Protein AF-U6KTX7-F1 (afdb_monomer_lite)

Structure (mmCIF, N/CA/C/O backbone):
data_AF-U6KTX7-F1
#
_entry.id   AF-U6KTX7-F1
#
loop_
_atom_site.group_PDB
_atom_site.id
_atom_site.type_symbol
_atom_site.label_atom_id
_atom_site.label_alt_id
_atom_site.label_comp_id
_atom_site.label_asym_id
_atom_site.label_entity_id
_atom_site.label_seq_id
_atom_site.pdbx_PDB_ins_code
_atom_site.Cartn_x
_atom_site.Cartn_y
_atom_site.Cartn_z
_atom_site.occupancy
_atom_site.B_iso_or_equiv
_atom_site.auth_seq_id
_atom_site.auth_comp_id
_atom_site.auth_asym_id
_atom_site.auth_atom_id
_atom_site.pdbx_PDB_model_num
ATOM 1 N N . GLY A 1 1 ? -33.420 14.977 -21.785 1.00 28.11 1 GLY A N 1
ATOM 2 C CA . GLY A 1 1 ? -32.998 16.386 -21.699 1.00 28.11 1 GLY A CA 1
ATOM 3 C C . GLY A 1 1 ? -32.974 16.803 -20.246 1.00 28.11 1 GLY A C 1
ATOM 4 O O . GLY A 1 1 ? -33.857 16.344 -19.542 1.00 28.11 1 GLY A O 1
ATOM 5 N N . LEU A 1 2 ? -32.004 17.653 -19.875 1.00 33.25 2 LEU A N 1
ATOM 6 C CA . LEU A 1 2 ? -31.871 18.422 -18.618 1.00 33.25 2 LEU A CA 1
ATOM 7 C C . LEU A 1 2 ? -31.854 17.594 -17.295 1.00 33.25 2 LEU A C 1
ATOM 9 O O . LEU A 1 2 ? -32.673 16.713 -17.090 1.00 33.25 2 LEU A O 1
ATOM 13 N N . CYS A 1 3 ? -30.938 17.799 -16.342 1.00 27.52 3 CYS A N 1
ATOM 14 C CA . CYS A 1 3 ? -30.038 18.935 -16.112 1.00 27.52 3 CYS A CA 1
ATOM 15 C C . CYS A 1 3 ? -28.569 18.514 -15.922 1.00 27.52 3 CYS A C 1
ATOM 17 O O . CYS A 1 3 ? -28.262 17.576 -15.190 1.00 27.52 3 CYS A O 1
ATOM 19 N N . SER A 1 4 ? -27.663 19.295 -16.507 1.00 43.69 4 SER A N 1
ATOM 20 C CA . SER A 1 4 ? -26.242 19.365 -16.156 1.00 43.69 4 SER A CA 1
ATOM 21 C C . SER A 1 4 ? -26.048 20.041 -14.792 1.00 43.69 4 SER A C 1
ATOM 23 O O . SER A 1 4 ? -26.672 21.071 -14.542 1.00 43.69 4 SER A O 1
ATOM 25 N N . GLY A 1 5 ? -25.164 19.518 -13.936 1.00 34.66 5 GLY A N 1
ATOM 26 C CA . GLY A 1 5 ? -24.947 20.101 -12.602 1.00 34.66 5 GLY A CA 1
ATOM 27 C C . GLY A 1 5 ? -23.859 19.451 -11.742 1.00 34.66 5 GLY A C 1
ATOM 28 O O . GLY A 1 5 ? -23.965 19.481 -10.522 1.00 34.66 5 GLY A O 1
ATOM 29 N N . GLY A 1 6 ? -22.836 18.840 -12.347 1.00 37.22 6 GLY A N 1
ATOM 30 C CA . GLY A 1 6 ? -21.634 18.409 -11.627 1.00 37.22 6 GLY A CA 1
ATOM 31 C C . GLY A 1 6 ? -20.529 19.446 -11.803 1.00 37.22 6 GLY A C 1
ATOM 32 O O . GLY A 1 6 ? -20.169 19.746 -12.941 1.00 37.22 6 GLY A O 1
ATOM 33 N N . ALA A 1 7 ? -19.998 19.999 -10.710 1.00 37.91 7 ALA A N 1
ATOM 34 C CA . ALA A 1 7 ? -18.832 20.878 -10.787 1.00 37.91 7 ALA A CA 1
ATOM 35 C C . ALA A 1 7 ? -17.636 20.106 -11.389 1.00 37.91 7 ALA A C 1
ATOM 37 O O . ALA A 1 7 ? -17.430 18.944 -11.019 1.00 37.91 7 ALA A O 1
ATOM 38 N N . PRO A 1 8 ? -16.862 20.701 -12.318 1.00 39.69 8 PRO A N 1
ATOM 39 C CA . PRO A 1 8 ? -15.723 20.022 -12.923 1.00 39.69 8 PRO A CA 1
ATOM 40 C C . PRO A 1 8 ? -14.681 19.672 -11.859 1.00 39.69 8 PRO A C 1
ATOM 42 O O . PRO A 1 8 ? -14.459 20.433 -10.915 1.00 39.69 8 PRO A O 1
ATOM 45 N N . ALA A 1 9 ? -14.010 18.532 -12.032 1.00 46.25 9 ALA A N 1
ATOM 46 C CA . ALA A 1 9 ? -12.816 18.242 -11.251 1.00 46.25 9 ALA A CA 1
ATOM 47 C C . ALA A 1 9 ? -11.774 19.336 -11.527 1.00 46.25 9 ALA A C 1
ATOM 49 O O . ALA A 1 9 ? -11.610 19.774 -12.664 1.00 46.25 9 ALA A O 1
ATOM 50 N N . LEU A 1 10 ? -11.086 19.795 -10.489 1.00 39.47 10 LEU A N 1
ATOM 51 C CA . LEU A 1 10 ? -10.134 20.894 -10.590 1.00 39.47 10 LEU A CA 1
ATOM 52 C C . LEU A 1 10 ? -8.714 20.333 -10.537 1.00 39.47 10 LEU A C 1
ATOM 54 O O . LEU A 1 10 ? -8.396 19.562 -9.631 1.00 39.47 10 LEU A O 1
ATOM 58 N N . LEU A 1 11 ? -7.872 20.714 -11.500 1.00 36.22 11 LEU A N 1
ATOM 59 C CA . LEU A 1 11 ? -6.432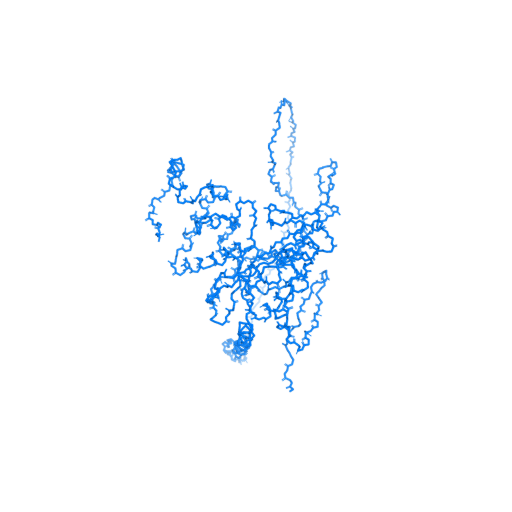 20.473 -11.431 1.00 36.22 11 LEU A CA 1
ATOM 60 C C . LEU A 1 11 ? -5.750 21.719 -10.857 1.00 36.22 11 LEU A C 1
ATOM 62 O O . LEU A 1 11 ? -6.162 22.845 -11.148 1.00 36.22 11 LEU A O 1
ATOM 66 N N . LEU A 1 12 ? -4.693 21.512 -10.075 1.00 36.00 12 LEU A N 1
ATOM 67 C CA . LEU A 1 12 ? -3.749 22.569 -9.725 1.00 36.00 12 LEU A CA 1
ATOM 68 C C . LEU A 1 12 ? -2.595 22.535 -10.724 1.00 36.00 12 LEU A C 1
ATOM 70 O O . LEU A 1 12 ? -1.882 21.536 -10.816 1.00 36.00 12 LEU A O 1
ATOM 74 N N . GLU A 1 13 ? -2.426 23.628 -11.461 1.00 41.00 13 GLU A N 1
ATOM 75 C CA . GLU A 1 13 ? -1.299 23.850 -12.364 1.00 41.00 13 GLU A CA 1
ATOM 76 C C . GLU A 1 13 ? -0.596 25.137 -11.906 1.00 41.00 13 GLU A C 1
ATOM 78 O O . GLU A 1 13 ? -0.997 26.257 -12.229 1.00 41.00 13 GLU A O 1
ATOM 83 N N . GLY A 1 14 ? 0.393 24.967 -11.020 1.00 69.50 14 GLY A N 1
ATOM 84 C CA . GLY A 1 14 ? 0.909 26.054 -10.182 1.00 69.50 14 GLY A CA 1
ATOM 85 C C . GLY A 1 14 ? -0.151 26.570 -9.196 1.00 69.50 14 GLY A C 1
ATOM 86 O O . GLY A 1 14 ? -0.981 25.803 -8.711 1.00 69.50 14 GLY A O 1
ATOM 87 N N . ASP A 1 15 ? -0.155 27.881 -8.945 1.00 48.97 15 ASP A N 1
ATOM 88 C CA . ASP A 1 15 ? -1.125 28.558 -8.064 1.00 48.97 15 ASP A CA 1
ATOM 89 C C . ASP A 1 15 ? -2.497 28.815 -8.723 1.00 48.97 15 ASP A C 1
ATOM 91 O O . ASP A 1 15 ? -3.338 29.532 -8.174 1.00 48.97 15 ASP A O 1
ATOM 95 N N . ARG A 1 16 ? -2.751 28.267 -9.921 1.00 34.19 16 ARG A N 1
ATOM 96 C CA . ARG A 1 16 ? -4.028 28.437 -10.626 1.00 34.19 16 ARG A CA 1
ATOM 97 C C . ARG A 1 16 ? -4.838 27.148 -10.660 1.00 34.19 16 ARG A C 1
ATOM 99 O O . ARG A 1 16 ? -4.362 26.065 -10.990 1.00 34.19 16 ARG A O 1
ATOM 106 N N . VAL A 1 17 ? -6.112 27.324 -10.331 1.00 40.81 17 VAL A N 1
ATOM 107 C CA . VAL A 1 17 ? -7.157 26.305 -10.361 1.00 40.81 17 VAL A CA 1
ATOM 108 C C . VAL A 1 17 ? -7.721 26.243 -11.778 1.00 40.81 17 VAL A C 1
ATOM 110 O O . VAL A 1 17 ? -8.379 27.186 -12.220 1.00 40.81 17 VAL A O 1
ATOM 113 N N . VAL A 1 18 ? -7.468 25.146 -12.492 1.00 41.91 18 VAL A N 1
ATOM 114 C CA . VAL A 1 18 ? -7.928 24.955 -13.876 1.00 41.91 18 VAL A CA 1
ATOM 115 C C . VAL A 1 18 ? -9.060 23.918 -13.904 1.00 41.91 18 VAL A C 1
ATOM 117 O O . VAL A 1 18 ? -8.892 22.818 -13.364 1.00 41.91 18 VAL A O 1
ATOM 120 N N . PRO A 1 19 ? -10.225 24.223 -14.511 1.00 34.78 19 PRO A N 1
ATOM 121 C CA . PRO A 1 19 ? -11.306 23.255 -14.644 1.00 34.78 19 PRO A CA 1
ATOM 122 C C . PRO A 1 19 ? -10.927 22.156 -15.640 1.00 34.78 19 PRO A C 1
ATOM 124 O O . PRO A 1 19 ? -10.754 22.408 -16.833 1.00 34.78 19 PRO A O 1
ATOM 127 N N . VAL A 1 20 ? -10.839 20.916 -15.160 1.00 41.09 20 VAL A N 1
ATOM 128 C CA . VAL A 1 20 ? -10.690 19.742 -16.023 1.00 41.09 20 VAL A CA 1
ATOM 129 C C . VAL A 1 20 ? -12.023 19.511 -16.723 1.00 41.09 20 VAL A C 1
ATOM 131 O O . VAL A 1 20 ? -13.064 19.395 -16.071 1.00 41.09 20 VAL A O 1
ATOM 134 N N . ALA A 1 21 ? -11.994 19.431 -18.055 1.00 32.94 21 ALA A N 1
ATOM 135 C CA . ALA A 1 21 ? -13.161 19.046 -18.837 1.00 32.94 21 ALA A CA 1
ATOM 136 C C . ALA A 1 21 ? -13.741 17.734 -18.287 1.00 32.94 21 ALA A C 1
ATOM 138 O O . ALA A 1 21 ? -13.003 16.769 -18.071 1.00 32.94 21 ALA A O 1
ATOM 139 N N . ALA A 1 22 ? -15.055 17.705 -18.044 1.00 36.62 22 ALA A N 1
ATOM 140 C CA . ALA A 1 22 ? -15.720 16.490 -17.594 1.00 36.62 22 ALA A CA 1
ATOM 141 C C . ALA A 1 22 ? -15.392 15.353 -18.581 1.00 36.62 22 ALA A C 1
ATOM 143 O O . ALA A 1 22 ? -15.526 15.565 -19.792 1.00 36.62 22 ALA A O 1
ATOM 144 N N . PRO A 1 23 ? -14.933 14.177 -18.108 1.00 41.62 23 PRO A N 1
ATOM 145 C CA . PRO A 1 23 ? -14.669 13.067 -19.007 1.00 41.62 23 PRO A CA 1
ATOM 146 C C . PRO A 1 23 ? -15.963 12.743 -19.752 1.00 41.62 23 PRO A C 1
ATOM 148 O O . PRO A 1 23 ? -17.028 12.637 -19.139 1.00 41.62 23 PRO A O 1
ATOM 151 N N . SER A 1 24 ? -15.864 12.606 -21.074 1.00 39.44 24 SER A N 1
ATOM 152 C CA . SER A 1 24 ? -16.955 12.086 -21.894 1.00 39.44 24 SER A CA 1
ATOM 153 C C . SER A 1 24 ? -17.447 10.754 -21.322 1.00 39.44 24 SER A C 1
ATOM 155 O O . SER A 1 24 ? -16.678 10.037 -20.679 1.00 39.44 24 SER A O 1
ATOM 157 N N . GLU A 1 25 ? -18.715 10.408 -21.565 1.00 41.91 25 GLU A N 1
ATOM 158 C CA . GLU A 1 25 ? -19.376 9.198 -21.043 1.00 41.91 25 GLU A CA 1
ATOM 159 C C . GLU A 1 25 ? -18.843 7.876 -21.649 1.00 41.91 25 GLU A C 1
ATOM 161 O O . GLU A 1 25 ? -19.594 6.993 -22.053 1.00 41.91 25 GLU A O 1
ATOM 166 N N . SER A 1 26 ? -17.523 7.699 -21.699 1.00 41.97 26 SER A N 1
ATOM 167 C CA . SER A 1 26 ? -16.897 6.387 -21.779 1.00 41.97 26 SER A CA 1
ATOM 168 C C . SER A 1 26 ? -16.669 5.880 -20.352 1.00 41.97 26 SER A C 1
ATOM 170 O O . SER A 1 26 ? -16.034 6.592 -19.564 1.00 41.97 26 SER A O 1
ATOM 172 N N . PRO A 1 27 ? -17.111 4.666 -19.980 1.00 46.22 27 PRO A N 1
ATOM 173 C CA . PRO A 1 27 ? -16.636 4.063 -18.745 1.00 46.22 27 PRO A CA 1
ATOM 174 C C . PRO A 1 27 ? -15.114 3.921 -18.851 1.00 46.22 27 PRO A C 1
ATOM 176 O O . PRO A 1 27 ? -14.629 3.303 -19.804 1.00 46.22 27 PRO A O 1
ATOM 179 N N . PHE A 1 28 ? -14.362 4.472 -17.886 1.00 55.28 28 PHE A N 1
ATOM 180 C CA . PHE A 1 28 ? -12.934 4.172 -17.746 1.00 55.28 28 PHE A CA 1
ATOM 181 C C . PHE A 1 28 ? -12.797 2.652 -17.710 1.00 55.28 28 PHE A C 1
ATOM 183 O O . PHE A 1 28 ? -13.350 1.982 -16.837 1.00 55.28 28 PHE A O 1
ATOM 190 N N . SER A 1 29 ? -12.234 2.114 -18.789 1.00 64.69 29 SER A N 1
ATOM 191 C CA . SER A 1 29 ? -12.721 0.823 -19.255 1.00 64.69 29 SER A CA 1
ATOM 192 C C . SER A 1 29 ? -12.206 -0.310 -18.385 1.00 64.69 29 SER A C 1
ATOM 194 O O . SER A 1 29 ? -11.005 -0.392 -18.143 1.00 64.69 29 SER A O 1
ATOM 196 N N . LEU A 1 30 ? -13.097 -1.246 -18.035 1.00 79.44 30 LEU A N 1
ATOM 197 C CA . LEU A 1 30 ? -12.758 -2.528 -17.401 1.00 79.44 30 LEU A CA 1
ATOM 198 C C . LEU A 1 30 ? -11.597 -3.246 -18.109 1.00 79.44 30 LEU A C 1
ATOM 200 O O . LEU A 1 30 ? -10.853 -3.994 -17.484 1.00 79.44 30 LEU A O 1
ATOM 204 N N . ILE A 1 31 ? -11.405 -2.966 -19.403 1.00 81.81 31 ILE A N 1
ATOM 205 C CA . ILE A 1 31 ? -10.247 -3.356 -20.213 1.00 81.81 31 ILE A CA 1
ATOM 206 C C . ILE A 1 31 ? -8.897 -3.107 -19.513 1.00 81.81 31 ILE A C 1
ATOM 208 O O . ILE A 1 31 ? -7.995 -3.911 -19.716 1.00 81.81 31 ILE A O 1
ATOM 212 N N . CYS A 1 32 ? -8.730 -2.069 -18.680 1.00 85.12 32 CYS A N 1
ATOM 213 C CA . CYS A 1 32 ? -7.457 -1.840 -17.980 1.00 85.12 32 CYS A CA 1
ATOM 214 C C . CYS A 1 32 ? -7.123 -2.924 -16.938 1.00 85.12 32 CYS A C 1
ATOM 216 O O . CYS A 1 32 ? -5.947 -3.124 -16.657 1.00 85.12 32 CYS A O 1
ATOM 218 N N . PHE A 1 33 ? -8.123 -3.647 -16.421 1.00 89.50 33 PHE A N 1
ATOM 219 C CA . PHE A 1 33 ? -7.944 -4.851 -15.600 1.00 89.50 33 PHE A CA 1
ATOM 220 C C . PHE A 1 33 ? -8.046 -6.140 -16.433 1.00 89.50 33 PHE A C 1
ATOM 222 O O . PHE A 1 33 ? -7.314 -7.089 -16.188 1.00 89.50 33 PHE A O 1
ATOM 229 N N . LEU A 1 34 ? -8.936 -6.182 -17.432 1.00 86.69 34 LEU A N 1
ATOM 230 C CA . LEU A 1 34 ? -9.224 -7.394 -18.216 1.00 86.69 34 LEU A CA 1
ATOM 231 C C . LEU A 1 34 ? -8.201 -7.704 -19.324 1.00 86.69 34 LEU A C 1
ATOM 233 O O . LEU A 1 34 ? -8.195 -8.818 -19.840 1.00 86.69 34 LEU A O 1
ATOM 237 N N . LYS A 1 35 ? -7.372 -6.735 -19.730 1.00 84.06 35 LYS A N 1
ATOM 238 C CA . LYS A 1 35 ? -6.289 -6.905 -20.722 1.00 84.06 35 LYS A CA 1
ATOM 239 C C . LYS A 1 35 ? -4.927 -6.535 -20.137 1.00 84.06 35 LYS A C 1
ATOM 241 O O . LYS A 1 35 ? -4.106 -5.897 -20.796 1.00 84.06 35 LYS A O 1
ATOM 246 N N . ASP A 1 36 ? -4.731 -6.875 -18.873 1.00 88.00 36 ASP A N 1
ATOM 247 C CA . ASP A 1 36 ? -3.478 -6.635 -18.176 1.00 88.00 36 ASP A CA 1
ATOM 248 C C . ASP A 1 36 ? -2.379 -7.580 -18.677 1.00 88.00 36 ASP A C 1
ATOM 250 O O . ASP A 1 36 ? -2.650 -8.737 -18.993 1.00 88.00 36 ASP A O 1
ATOM 254 N N . PHE A 1 37 ? -1.141 -7.094 -18.766 1.00 92.62 37 PHE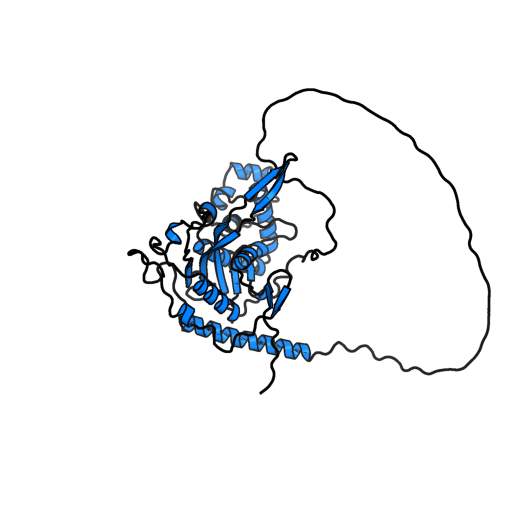 A N 1
ATOM 255 C CA . PHE A 1 37 ? -0.008 -7.894 -19.229 1.00 92.62 37 PHE A CA 1
ATOM 256 C C . PHE A 1 37 ? 1.305 -7.415 -18.609 1.00 92.62 37 PHE A C 1
ATOM 258 O O . PHE A 1 37 ? 1.512 -6.215 -18.403 1.00 92.62 37 PHE A O 1
ATOM 265 N N . ASN A 1 38 ? 2.216 -8.355 -18.358 1.00 96.88 38 ASN A N 1
ATOM 266 C CA . ASN A 1 38 ? 3.569 -8.034 -17.929 1.00 96.88 38 ASN A CA 1
ATOM 267 C C . ASN A 1 38 ? 4.356 -7.413 -19.093 1.00 96.88 38 ASN A C 1
ATOM 269 O O . ASN A 1 38 ? 4.527 -8.034 -20.143 1.00 96.88 38 ASN A O 1
ATOM 273 N N . CYS A 1 39 ? 4.841 -6.188 -18.899 1.00 96.69 39 CYS A N 1
ATOM 274 C CA . CYS A 1 39 ? 5.628 -5.460 -19.890 1.00 96.69 39 CYS A CA 1
ATOM 275 C C . CYS A 1 39 ? 7.060 -5.997 -20.047 1.00 96.69 39 CYS A C 1
ATOM 277 O O . CYS A 1 39 ? 7.698 -5.669 -21.044 1.00 96.69 39 CYS A O 1
ATOM 279 N N . SER A 1 40 ? 7.578 -6.775 -19.088 1.00 96.62 40 SER A N 1
ATOM 280 C CA . SER A 1 40 ? 8.957 -7.270 -19.135 1.00 96.62 40 SER A CA 1
ATOM 281 C C . SER A 1 40 ? 9.186 -8.235 -20.303 1.00 96.62 40 SER A C 1
ATOM 283 O O . SER A 1 40 ? 8.420 -9.181 -20.542 1.00 96.62 40 SER A O 1
ATOM 285 N N . VAL A 1 41 ? 10.294 -8.019 -21.017 1.00 96.75 41 VAL A N 1
ATOM 286 C CA . VAL A 1 41 ? 10.762 -8.929 -22.072 1.00 96.75 41 VAL A CA 1
ATOM 287 C C . VAL A 1 41 ? 11.705 -10.011 -21.540 1.00 96.75 41 VAL A C 1
ATOM 289 O O . VAL A 1 41 ? 12.047 -10.921 -22.293 1.00 96.75 41 VAL A O 1
ATOM 292 N N . HIS A 1 42 ? 12.081 -9.973 -20.255 1.00 97.44 42 HIS A N 1
ATOM 293 C CA . HIS A 1 42 ? 12.976 -10.966 -19.660 1.00 97.44 42 HIS A CA 1
ATOM 294 C C . HIS A 1 42 ? 12.387 -12.393 -19.771 1.00 97.44 42 HIS A C 1
ATOM 296 O O . HIS A 1 42 ? 11.199 -12.584 -19.484 1.00 97.44 42 HIS A O 1
ATOM 302 N N . PRO A 1 43 ? 13.167 -13.429 -20.146 1.00 96.25 43 PRO A N 1
ATOM 303 C CA . PRO A 1 43 ? 12.640 -14.788 -20.323 1.00 96.25 43 PRO A CA 1
ATOM 304 C C . PRO A 1 43 ? 12.004 -15.386 -19.062 1.00 96.25 43 PRO A C 1
ATOM 306 O O . PRO A 1 43 ? 10.988 -16.065 -19.162 1.00 96.25 43 PRO A O 1
ATOM 309 N N . ALA A 1 44 ? 12.569 -15.098 -17.884 1.00 96.50 44 ALA A N 1
ATOM 310 C CA . ALA A 1 44 ? 12.061 -15.575 -16.594 1.00 96.50 44 ALA A CA 1
ATOM 311 C C . ALA A 1 44 ? 10.950 -14.696 -15.980 1.00 96.50 44 ALA A C 1
ATOM 313 O O . ALA A 1 44 ? 10.506 -14.980 -14.872 1.00 96.50 44 ALA A O 1
ATOM 314 N N . ALA A 1 45 ? 10.516 -13.621 -16.651 1.00 95.56 45 ALA A N 1
ATOM 315 C CA . ALA A 1 45 ? 9.433 -12.786 -16.140 1.00 95.56 45 ALA A CA 1
ATOM 316 C C . ALA A 1 45 ? 8.077 -13.524 -16.205 1.00 95.56 45 ALA A C 1
ATOM 318 O O . ALA A 1 45 ? 7.782 -14.175 -17.216 1.00 95.56 45 ALA A O 1
ATOM 319 N N . PRO A 1 46 ? 7.221 -13.406 -15.172 1.00 95.25 46 PRO A N 1
ATOM 320 C CA . PRO A 1 46 ? 5.940 -14.098 -15.117 1.00 95.25 46 PRO A CA 1
ATOM 321 C C . PRO A 1 46 ? 5.020 -13.644 -16.254 1.00 95.25 46 PRO A C 1
ATOM 323 O O . PRO A 1 46 ? 4.788 -12.447 -16.440 1.00 95.25 46 PRO A O 1
ATOM 326 N N . ARG A 1 47 ? 4.486 -14.609 -17.014 1.00 94.00 47 ARG A N 1
ATOM 327 C CA . ARG A 1 47 ? 3.485 -14.374 -18.073 1.00 94.00 47 ARG A CA 1
ATOM 328 C C . ARG A 1 47 ? 2.052 -14.381 -17.540 1.00 94.00 47 ARG A C 1
ATOM 330 O O . ARG A 1 47 ? 1.191 -13.738 -18.129 1.00 94.00 47 ARG A O 1
ATOM 337 N N . GLU A 1 48 ? 1.838 -15.025 -16.397 1.00 93.62 48 GLU A N 1
ATOM 338 C CA . GLU A 1 48 ? 0.608 -14.975 -15.606 1.00 93.62 48 GLU A CA 1
ATOM 339 C C . GLU A 1 48 ? 0.915 -14.400 -14.209 1.00 93.62 48 GLU A C 1
ATOM 341 O O . GLU A 1 48 ? 2.039 -14.571 -13.730 1.00 93.62 48 GLU A O 1
ATOM 346 N N . PRO A 1 49 ? -0.029 -13.701 -13.553 1.00 93.00 49 PRO A N 1
ATOM 347 C CA . PRO A 1 49 ? 0.181 -13.113 -12.230 1.00 93.00 49 PRO A CA 1
ATOM 348 C C . PRO A 1 49 ? 0.606 -14.138 -11.168 1.00 93.00 49 PRO A C 1
ATOM 350 O O . PRO A 1 49 ? -0.166 -15.014 -10.789 1.00 93.00 49 PRO A O 1
ATOM 353 N N . ALA A 1 50 ? 1.840 -14.009 -10.671 1.00 92.88 50 ALA A N 1
ATOM 354 C CA . ALA A 1 50 ? 2.410 -14.921 -9.674 1.00 92.88 50 ALA A CA 1
ATOM 355 C C . ALA A 1 50 ? 2.231 -14.429 -8.225 1.00 92.88 50 ALA A C 1
ATOM 357 O O . ALA A 1 50 ? 2.081 -15.237 -7.312 1.00 92.88 50 ALA A O 1
ATOM 358 N N . THR A 1 51 ? 2.246 -13.110 -8.009 1.00 95.38 51 THR A N 1
ATOM 359 C CA . THR A 1 51 ? 2.166 -12.475 -6.680 1.00 95.38 51 THR A CA 1
ATOM 360 C C . THR A 1 51 ? 0.778 -11.928 -6.344 1.00 95.38 51 THR A C 1
ATOM 362 O O . THR A 1 51 ? 0.556 -11.492 -5.218 1.00 95.38 51 THR A O 1
ATOM 365 N N . PHE A 1 52 ? -0.171 -11.954 -7.287 1.00 96.81 52 PHE A N 1
ATOM 366 C CA . PHE A 1 52 ? -1.525 -11.427 -7.107 1.00 96.81 52 PHE A CA 1
ATOM 367 C C . PHE A 1 52 ? -2.568 -12.196 -7.921 1.00 96.81 52 PHE A C 1
ATOM 369 O O . PHE A 1 52 ? -2.262 -12.806 -8.938 1.00 96.81 52 PHE A O 1
ATOM 376 N N . THR A 1 53 ? -3.829 -12.137 -7.492 1.00 96.69 53 THR A N 1
ATOM 377 C CA . THR A 1 53 ? -4.979 -12.694 -8.218 1.00 96.69 53 THR A CA 1
ATOM 378 C C . THR A 1 53 ? -5.821 -11.543 -8.774 1.00 96.69 53 THR A C 1
ATOM 380 O O . THR A 1 53 ? -6.472 -10.862 -7.972 1.00 96.69 53 THR A O 1
ATOM 383 N N . PRO A 1 54 ? -5.845 -11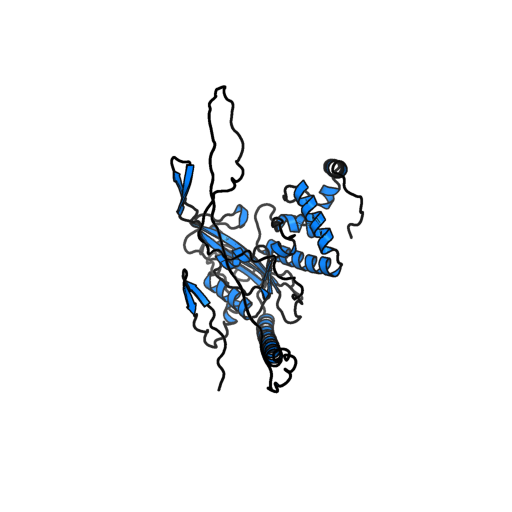.306 -10.103 1.00 95.38 54 PRO A N 1
ATOM 384 C CA . PRO A 1 54 ? -6.600 -10.211 -10.717 1.00 95.38 54 PRO A CA 1
ATOM 385 C C . PRO A 1 54 ? -8.067 -10.146 -10.281 1.00 95.38 54 PRO A C 1
ATOM 387 O O . PRO A 1 54 ? -8.657 -11.145 -9.863 1.00 95.38 54 PRO A O 1
ATOM 390 N N . LEU A 1 55 ? -8.681 -8.966 -10.403 1.00 94.19 55 LEU A N 1
ATOM 391 C CA . LEU A 1 55 ? -10.122 -8.825 -10.192 1.00 94.19 55 LEU A CA 1
ATOM 392 C C . LEU A 1 55 ? -10.889 -9.558 -11.295 1.00 94.19 55 LEU A C 1
ATOM 394 O O . LEU A 1 55 ? -10.697 -9.306 -12.485 1.00 94.19 55 LEU A O 1
ATOM 398 N N . SER A 1 56 ? -11.805 -10.432 -10.892 1.00 92.19 56 SER A N 1
ATOM 399 C CA . SER A 1 56 ? -12.738 -11.085 -11.804 1.00 92.19 56 SER A CA 1
ATOM 400 C C . SER A 1 56 ? -13.697 -10.068 -12.450 1.00 92.19 56 SER A C 1
ATOM 402 O O . SER A 1 56 ? -14.027 -9.046 -11.835 1.00 92.19 56 SER A O 1
ATOM 404 N N . PRO A 1 57 ? -14.248 -10.358 -13.648 1.00 91.12 57 PRO A N 1
ATOM 405 C CA . PRO A 1 57 ? -15.308 -9.541 -14.248 1.00 91.12 57 PRO A CA 1
ATOM 406 C C . PRO A 1 57 ? -16.496 -9.310 -13.300 1.00 91.12 57 PRO A C 1
ATOM 408 O O . PRO A 1 57 ? -17.101 -8.240 -13.304 1.00 91.12 57 PRO A O 1
ATOM 411 N N . THR A 1 58 ? -16.799 -10.291 -12.444 1.00 89.94 58 THR A N 1
ATOM 412 C CA . THR A 1 58 ? -17.860 -10.221 -11.432 1.00 89.94 58 THR A CA 1
ATOM 413 C C . THR A 1 58 ? -17.542 -9.226 -10.313 1.00 89.94 58 THR A C 1
ATOM 415 O O . THR A 1 58 ? -18.427 -8.475 -9.910 1.00 89.94 58 THR A O 1
ATOM 418 N N . GLU A 1 59 ? -16.305 -9.185 -9.805 1.00 91.31 59 GLU A N 1
ATOM 419 C CA . GLU A 1 59 ? -15.878 -8.176 -8.821 1.00 91.31 59 GLU A CA 1
ATOM 420 C C . GLU A 1 59 ? -15.937 -6.768 -9.421 1.00 91.31 59 GLU A C 1
ATOM 422 O O . GLU A 1 59 ? -16.542 -5.875 -8.829 1.00 91.31 59 GLU A O 1
ATOM 427 N N . LEU A 1 60 ? -15.398 -6.596 -10.631 1.00 91.50 60 LEU A N 1
ATOM 428 C CA . LEU A 1 60 ? -15.411 -5.328 -11.364 1.00 91.50 60 LEU A CA 1
ATOM 429 C C . LEU A 1 60 ? -16.838 -4.810 -11.614 1.00 91.50 60 LEU A C 1
ATOM 431 O O . LEU A 1 60 ? -17.124 -3.635 -11.379 1.00 91.50 60 LEU A O 1
ATOM 435 N N . LEU A 1 61 ? -17.757 -5.687 -12.031 1.00 88.94 61 LEU A N 1
ATOM 436 C CA . LEU A 1 61 ? -19.165 -5.332 -12.215 1.00 88.94 61 LEU A CA 1
ATOM 437 C C . LEU A 1 61 ? -19.834 -4.957 -10.884 1.00 88.94 61 LEU A C 1
ATOM 439 O O . LEU A 1 61 ? -20.593 -3.990 -10.833 1.00 88.94 61 LEU A O 1
ATOM 443 N N . ARG A 1 62 ? -19.543 -5.675 -9.789 1.00 88.44 62 ARG A N 1
ATOM 444 C CA . ARG A 1 62 ? -20.067 -5.323 -8.457 1.00 88.44 62 ARG A CA 1
ATOM 445 C C . ARG A 1 62 ? -19.568 -3.951 -7.995 1.00 88.44 62 ARG A C 1
ATOM 447 O O . ARG A 1 62 ? -20.377 -3.199 -7.462 1.00 88.44 62 ARG A O 1
ATOM 454 N N . MET A 1 63 ? -18.303 -3.600 -8.243 1.00 89.56 63 MET A N 1
ATOM 455 C CA . MET A 1 63 ? -17.758 -2.262 -7.956 1.00 89.56 63 MET A CA 1
ATOM 456 C C . MET A 1 63 ? -18.511 -1.165 -8.728 1.00 89.56 63 MET A C 1
ATOM 458 O O . MET A 1 63 ? -18.926 -0.165 -8.142 1.00 89.56 63 MET A O 1
ATOM 462 N N . GLN A 1 64 ? -18.777 -1.372 -10.023 1.00 87.19 64 GLN A N 1
ATOM 463 C CA . GLN A 1 64 ? -19.552 -0.422 -10.834 1.00 87.19 64 GLN A CA 1
ATOM 464 C C . GLN A 1 64 ? -21.018 -0.302 -10.384 1.00 87.19 64 GLN A C 1
ATOM 466 O O . GLN A 1 64 ? -21.566 0.799 -10.347 1.00 87.19 64 GLN A O 1
ATOM 471 N N . VAL A 1 65 ? -21.663 -1.410 -10.009 1.00 87.19 65 VAL A N 1
ATOM 472 C CA . VAL A 1 65 ? -23.040 -1.393 -9.484 1.00 87.19 65 VAL A CA 1
ATOM 473 C C . VAL A 1 65 ? -23.101 -0.700 -8.120 1.00 87.19 65 VAL A C 1
ATOM 475 O O . VAL A 1 65 ? -24.012 0.096 -7.892 1.00 87.19 65 VAL A O 1
ATOM 478 N N . ALA A 1 66 ? -22.131 -0.949 -7.235 1.00 84.88 66 ALA A N 1
ATOM 479 C CA . ALA A 1 66 ? -22.020 -0.273 -5.943 1.00 84.88 66 ALA A CA 1
ATOM 480 C C . ALA A 1 66 ? -21.885 1.247 -6.111 1.00 84.88 66 ALA A C 1
ATOM 482 O O . ALA A 1 66 ? -22.647 1.994 -5.500 1.00 84.88 66 ALA A O 1
ATOM 483 N N . ARG A 1 67 ? -21.009 1.705 -7.017 1.00 86.50 67 ARG A N 1
ATOM 484 C CA . ARG A 1 67 ? -20.870 3.125 -7.377 1.00 86.50 67 ARG A CA 1
ATOM 485 C C . ARG A 1 67 ? -22.222 3.774 -7.696 1.00 86.50 67 ARG A C 1
ATOM 487 O O . ARG A 1 67 ? -22.551 4.800 -7.106 1.00 86.50 67 ARG A O 1
ATOM 494 N N . ILE A 1 68 ? -23.013 3.171 -8.589 1.00 85.94 68 ILE A N 1
ATOM 495 C CA . ILE A 1 68 ? -24.318 3.713 -9.015 1.00 85.94 68 ILE A CA 1
ATOM 496 C C . ILE A 1 68 ? -25.290 3.821 -7.827 1.00 85.94 68 ILE A C 1
ATOM 498 O O . ILE A 1 68 ? -26.048 4.788 -7.727 1.00 85.94 68 ILE A O 1
ATOM 502 N N . ARG A 1 69 ? -25.272 2.853 -6.901 1.00 83.94 69 ARG A N 1
ATOM 503 C CA . ARG A 1 69 ? -26.108 2.888 -5.689 1.00 83.94 69 ARG A CA 1
ATOM 504 C C . ARG A 1 69 ? -25.668 3.975 -4.716 1.00 83.94 69 ARG A C 1
ATOM 506 O O . ARG A 1 69 ? -26.514 4.737 -4.258 1.00 83.94 69 ARG A O 1
ATOM 513 N N . ILE A 1 70 ? -24.364 4.100 -4.471 1.00 82.38 70 ILE A N 1
ATOM 514 C CA . ILE A 1 70 ? -23.778 5.147 -3.623 1.00 82.38 70 ILE A CA 1
ATOM 515 C C . ILE A 1 70 ? -24.120 6.536 -4.186 1.00 82.38 70 ILE A C 1
ATOM 517 O O . ILE A 1 70 ? -24.632 7.384 -3.459 1.00 82.38 70 ILE A O 1
ATOM 521 N N . GLU A 1 71 ? -23.934 6.758 -5.491 1.00 83.88 71 GLU A N 1
ATOM 522 C CA . GLU A 1 71 ? -24.316 8.008 -6.166 1.00 83.88 71 GLU A CA 1
ATOM 523 C C . GLU A 1 71 ? -25.826 8.289 -6.044 1.00 83.88 71 GLU A C 1
ATOM 525 O O . GLU A 1 71 ? -26.228 9.427 -5.792 1.00 83.88 71 GLU A O 1
ATOM 530 N N . LYS A 1 72 ? -26.682 7.263 -6.156 1.00 84.38 72 LYS A N 1
ATOM 531 C CA . LYS A 1 72 ? -28.135 7.404 -5.971 1.00 84.38 72 LYS A CA 1
ATOM 532 C C . LYS A 1 72 ? -28.506 7.782 -4.532 1.00 84.38 72 LYS A C 1
ATOM 534 O O . LYS A 1 72 ? -29.304 8.704 -4.363 1.00 84.38 72 LYS A O 1
ATOM 539 N N . HIS A 1 73 ? -27.926 7.130 -3.524 1.00 81.75 73 HIS A N 1
ATOM 540 C CA . HIS A 1 73 ? -28.162 7.444 -2.110 1.00 81.75 73 HIS A CA 1
ATOM 541 C C . HIS A 1 73 ? -27.693 8.864 -1.756 1.00 81.75 73 HIS A C 1
ATOM 543 O O . HIS A 1 73 ? -28.453 9.631 -1.167 1.00 81.75 73 HIS A O 1
ATOM 549 N N . LEU A 1 74 ? -26.496 9.270 -2.196 1.00 79.25 74 LEU A N 1
ATOM 550 C CA . LEU A 1 74 ? -25.991 10.636 -2.000 1.00 79.25 74 LEU A CA 1
ATOM 551 C C . LEU A 1 74 ? -26.919 11.684 -2.640 1.00 79.25 74 LEU A C 1
ATOM 553 O O . LEU A 1 74 ? -27.262 12.686 -2.011 1.00 79.25 74 LEU A O 1
ATOM 557 N N . ASN A 1 75 ? -27.399 11.430 -3.860 1.00 82.25 75 ASN A N 1
ATOM 558 C CA . ASN A 1 75 ? -28.338 12.317 -4.549 1.00 82.25 75 ASN A CA 1
ATOM 559 C C . ASN A 1 75 ? -29.730 12.367 -3.890 1.00 82.25 75 ASN A C 1
ATOM 561 O O . ASN A 1 75 ? -30.403 13.396 -3.971 1.00 82.25 75 ASN A O 1
ATOM 565 N N . GLN A 1 76 ? -30.175 11.289 -3.239 1.00 79.88 76 GLN A N 1
ATOM 566 C CA . GLN A 1 76 ? -31.405 11.283 -2.440 1.00 79.88 76 GLN A CA 1
ATOM 567 C C . GLN A 1 76 ? -31.235 12.112 -1.161 1.00 79.88 76 GLN A C 1
ATOM 569 O O . GLN A 1 76 ? -32.043 13.010 -0.924 1.00 79.88 76 GLN A O 1
ATOM 574 N N . ASN A 1 77 ? -30.150 11.898 -0.412 1.00 73.94 77 ASN A N 1
ATOM 575 C CA . ASN A 1 77 ? -29.857 12.624 0.829 1.00 73.94 77 ASN A CA 1
ATOM 576 C C . ASN A 1 77 ? -29.684 14.136 0.593 1.00 73.94 77 ASN A C 1
ATOM 578 O O . ASN A 1 77 ? -30.189 14.959 1.359 1.00 73.94 77 ASN A O 1
ATOM 582 N N . ASN A 1 78 ? -29.041 14.523 -0.514 1.00 74.75 78 ASN A N 1
ATOM 583 C CA . ASN A 1 78 ? -28.910 15.930 -0.898 1.00 74.75 78 ASN A CA 1
ATOM 584 C C . ASN A 1 78 ? -30.268 16.570 -1.232 1.00 74.75 78 ASN A C 1
ATOM 586 O O . ASN A 1 78 ? -30.514 17.715 -0.853 1.00 74.75 78 ASN A O 1
ATOM 590 N N . LYS A 1 79 ? -31.187 15.835 -1.878 1.00 72.4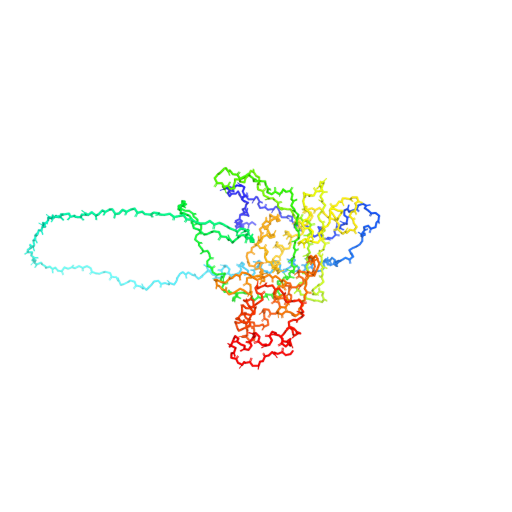4 79 LYS A N 1
ATOM 591 C CA . LYS A 1 79 ? -32.554 16.321 -2.130 1.00 72.44 79 LYS A CA 1
ATOM 592 C C . LYS A 1 79 ? -33.351 16.484 -0.836 1.00 72.44 79 LYS A C 1
ATOM 594 O O . LYS A 1 79 ? -33.968 17.528 -0.658 1.00 72.44 79 LYS A O 1
ATOM 599 N N . THR A 1 80 ? -33.305 15.514 0.082 1.00 67.44 80 THR A N 1
ATOM 600 C CA . THR A 1 80 ? -34.033 15.605 1.362 1.00 67.44 80 THR A CA 1
ATOM 601 C C . THR A 1 80 ? -33.520 16.741 2.245 1.00 67.44 80 THR A C 1
ATOM 603 O O . THR A 1 80 ? -34.320 17.444 2.863 1.00 67.44 80 THR A O 1
ATOM 606 N N . ASN A 1 81 ? -32.204 16.978 2.254 1.00 59.31 81 ASN A N 1
ATOM 607 C CA . ASN A 1 81 ? -31.613 18.103 2.979 1.00 59.31 81 ASN A CA 1
ATOM 608 C C . ASN A 1 81 ? -31.961 19.449 2.326 1.00 59.31 81 ASN A C 1
ATOM 610 O O . ASN A 1 81 ? -32.296 20.387 3.039 1.00 59.31 81 ASN A O 1
ATOM 614 N N . SER A 1 82 ? -32.001 19.533 0.990 1.00 59.50 82 SER A N 1
ATOM 615 C CA . SER A 1 82 ? -32.439 20.747 0.283 1.00 59.50 82 SER A CA 1
ATOM 616 C C . SER A 1 82 ? -33.931 21.070 0.460 1.00 59.50 82 SER A C 1
ATOM 618 O O . SER A 1 82 ? -34.323 22.211 0.227 1.00 59.50 82 SER A O 1
ATOM 620 N N . THR A 1 83 ? -34.772 20.100 0.843 1.00 55.44 83 THR A N 1
ATOM 621 C CA . THR A 1 83 ? -36.203 20.327 1.131 1.00 55.44 83 THR A CA 1
ATOM 622 C C . THR A 1 83 ? -36.500 20.742 2.573 1.00 55.44 83 THR A C 1
ATOM 624 O O . THR A 1 83 ? -37.615 21.175 2.857 1.00 55.44 83 THR A O 1
ATOM 627 N N . ARG A 1 84 ? -35.529 20.652 3.493 1.00 51.38 84 ARG A N 1
ATOM 628 C CA . ARG A 1 84 ? -35.646 21.264 4.823 1.00 51.38 84 ARG A CA 1
ATOM 629 C C . ARG A 1 84 ? -35.176 22.715 4.734 1.00 51.38 84 ARG A C 1
ATOM 631 O O . ARG A 1 84 ? -33.984 22.989 4.822 1.00 51.38 84 ARG A O 1
ATOM 638 N N . GLY A 1 85 ? -36.125 23.633 4.547 1.00 45.12 85 GLY A N 1
ATOM 639 C CA . GLY A 1 85 ? -35.862 25.068 4.678 1.00 45.12 85 GLY A CA 1
ATOM 640 C C . GLY A 1 85 ? -35.319 25.427 6.072 1.00 45.12 85 GLY A C 1
ATOM 641 O O . GLY A 1 85 ? -35.452 24.624 7.003 1.00 45.12 85 GLY A O 1
ATOM 642 N N . PRO A 1 86 ? -34.704 26.613 6.237 1.00 44.38 86 PRO A N 1
ATOM 643 C CA . PRO A 1 86 ? -34.196 27.049 7.534 1.00 44.38 86 PRO A CA 1
ATOM 644 C C . PRO A 1 86 ? -35.323 27.059 8.583 1.00 44.38 86 PRO A C 1
ATOM 646 O O . PRO A 1 86 ? -36.474 27.337 8.229 1.00 44.38 86 PRO A O 1
ATOM 649 N N . PRO A 1 87 ? -35.025 26.763 9.863 1.00 42.91 87 PRO A N 1
ATOM 650 C CA . PRO A 1 87 ? -36.027 26.820 10.920 1.00 42.91 87 PRO A CA 1
ATOM 651 C C . PRO A 1 87 ? -36.633 28.226 10.967 1.00 42.91 87 PRO A C 1
ATOM 653 O O . PRO A 1 87 ? -35.907 29.220 11.012 1.00 42.91 87 PRO A O 1
ATOM 656 N N . GLY A 1 88 ? -37.963 28.297 10.906 1.00 38.81 88 GLY A N 1
ATOM 657 C CA . GLY A 1 88 ? -38.683 29.563 10.828 1.00 38.81 88 GLY A CA 1
ATOM 658 C C . GLY A 1 88 ? -38.369 30.460 12.022 1.00 38.81 88 GLY A C 1
ATOM 659 O O . GLY A 1 88 ? -38.453 30.022 13.170 1.00 38.81 88 GLY A O 1
ATOM 660 N N . ALA A 1 89 ? -38.028 31.718 11.744 1.00 36.00 89 ALA A N 1
ATOM 661 C CA . ALA A 1 89 ? -37.948 32.742 12.775 1.00 36.00 89 ALA A CA 1
ATOM 662 C C . ALA A 1 89 ? -39.322 32.897 13.463 1.00 36.00 89 ALA A C 1
ATOM 664 O O . ALA A 1 89 ? -40.351 32.771 12.789 1.00 36.00 89 ALA A O 1
ATOM 665 N N . PRO A 1 90 ? -39.371 33.168 14.781 1.00 41.31 90 PRO A N 1
ATOM 666 C CA . PRO A 1 90 ? -40.630 33.444 15.460 1.00 41.31 90 PRO A CA 1
ATOM 667 C C . PRO A 1 90 ? -41.299 34.683 14.852 1.00 41.31 90 PRO A C 1
ATOM 669 O O . PRO A 1 90 ? -40.625 35.644 14.481 1.00 41.31 90 PRO A O 1
ATOM 672 N N . ALA A 1 91 ? -42.628 34.644 14.740 1.00 33.69 91 ALA A N 1
ATOM 673 C CA . ALA A 1 91 ? -43.410 35.716 14.136 1.00 33.69 91 ALA A CA 1
ATOM 674 C C . ALA A 1 91 ? -43.186 37.056 14.858 1.00 33.69 91 ALA A C 1
ATOM 676 O O . ALA A 1 91 ? -43.331 37.146 16.079 1.00 33.69 91 ALA A O 1
ATOM 677 N N . ALA A 1 92 ? -42.861 38.096 14.090 1.00 34.75 92 ALA A N 1
ATOM 678 C CA . ALA A 1 92 ? -42.820 39.463 14.590 1.00 34.75 92 ALA A CA 1
ATOM 679 C C . ALA A 1 92 ? -44.244 39.944 14.918 1.00 34.75 92 ALA A C 1
ATOM 681 O O . ALA A 1 92 ? -45.165 39.718 14.131 1.00 34.75 92 ALA A O 1
ATOM 682 N N . LEU A 1 93 ? -44.419 40.615 16.061 1.00 36.22 93 LEU A N 1
ATOM 683 C CA . LEU A 1 93 ? -45.646 41.366 16.331 1.00 36.22 93 LEU A CA 1
ATOM 684 C C . LEU A 1 93 ? -45.731 42.572 15.387 1.00 36.22 93 LEU A C 1
ATOM 686 O O . LEU A 1 93 ? -44.723 43.224 15.114 1.00 36.22 93 LEU A O 1
ATOM 690 N N . GLU A 1 94 ? -46.943 42.871 14.927 1.00 34.19 94 GLU A N 1
ATOM 691 C CA . GLU A 1 94 ? -47.223 44.046 14.103 1.00 34.19 94 GLU A CA 1
ATOM 692 C C . GLU A 1 94 ? -47.165 45.345 14.918 1.00 34.19 94 GLU A C 1
ATOM 694 O O . GLU A 1 94 ? -47.603 45.412 16.069 1.00 34.19 94 GLU A O 1
ATOM 699 N N . ASP A 1 95 ? -46.642 46.387 14.275 1.00 32.06 95 ASP A N 1
ATOM 700 C CA . ASP A 1 95 ? -46.542 47.748 14.793 1.00 32.06 95 ASP A CA 1
ATOM 701 C C . ASP A 1 95 ? -47.901 48.480 14.757 1.00 32.06 95 ASP A C 1
ATOM 703 O O . ASP A 1 95 ? -48.674 48.360 13.801 1.00 32.06 95 ASP A O 1
ATOM 707 N N . ARG A 1 96 ? -48.177 49.289 15.786 1.00 33.38 96 ARG A N 1
ATOM 708 C CA . ARG A 1 96 ? -49.242 50.302 15.784 1.00 33.38 96 ARG A CA 1
ATOM 709 C C . ARG A 1 96 ? -48.702 51.605 16.368 1.00 33.38 96 ARG A C 1
ATOM 711 O O . ARG A 1 96 ? -48.449 51.696 17.567 1.00 33.38 96 ARG A O 1
ATOM 718 N N . GLY A 1 97 ? -48.604 52.611 15.500 1.00 28.92 97 GLY A N 1
ATOM 719 C CA . GLY A 1 97 ? -48.158 53.966 15.824 1.00 28.92 97 GLY A CA 1
ATOM 720 C C . GLY A 1 97 ? -49.114 54.814 16.694 1.00 28.92 97 GLY A C 1
ATOM 721 O O . GLY A 1 97 ? -50.184 54.344 17.088 1.00 28.92 97 GLY A O 1
ATOM 722 N N . PRO A 1 98 ? -48.713 56.068 17.002 1.00 46.53 98 PRO A N 1
ATOM 723 C CA . PRO A 1 98 ? -49.069 56.796 18.235 1.00 46.53 98 PRO A CA 1
ATOM 724 C C . PRO A 1 98 ? -50.153 57.891 18.014 1.00 46.53 98 PRO A C 1
ATOM 726 O O . PRO A 1 98 ? -50.690 57.963 16.905 1.00 46.53 98 PRO A O 1
ATOM 729 N N . PRO A 1 99 ? -50.563 58.696 19.032 1.00 43.03 99 PRO A N 1
ATOM 730 C CA . PRO A 1 99 ? -49.781 59.813 19.634 1.00 43.03 99 PRO A CA 1
ATOM 731 C C . PRO A 1 99 ? -49.894 59.836 21.198 1.00 43.03 99 PRO A C 1
ATOM 733 O O . PRO A 1 99 ? -50.449 58.893 21.755 1.00 43.03 99 PRO A O 1
ATOM 736 N N . ASP A 1 100 ? -49.418 60.788 22.025 1.00 32.47 100 ASP A N 1
ATOM 737 C CA . ASP A 1 100 ? -48.691 62.076 21.884 1.00 32.47 100 ASP A CA 1
ATOM 738 C C . ASP A 1 100 ? -47.923 62.417 23.208 1.00 32.47 100 ASP A C 1
ATOM 740 O O . ASP A 1 100 ? -48.089 61.704 24.199 1.00 32.47 100 ASP A O 1
ATOM 744 N N . GLY A 1 101 ? -47.184 63.541 23.275 1.00 30.17 101 GLY A N 1
ATOM 745 C CA . GLY A 1 101 ? -46.827 64.247 24.531 1.00 30.17 101 GLY A CA 1
ATOM 746 C C . GLY A 1 101 ? -45.326 64.423 24.864 1.00 30.17 101 GLY A C 1
ATOM 747 O O . GLY A 1 101 ? -44.594 63.451 25.011 1.00 30.17 101 GLY A O 1
ATOM 748 N N . ALA A 1 102 ? -44.876 65.673 25.061 1.00 30.97 102 ALA A N 1
ATOM 749 C CA . ALA A 1 102 ? -43.487 66.088 25.380 1.00 30.97 102 ALA A CA 1
ATOM 750 C C . ALA A 1 102 ? -43.415 66.854 26.740 1.00 30.97 102 ALA A C 1
ATOM 752 O O . ALA A 1 102 ? -44.435 66.862 27.433 1.00 30.97 102 ALA A O 1
ATOM 753 N N . PRO A 1 103 ? -42.351 67.614 27.129 1.00 44.72 103 PRO A N 1
ATOM 754 C CA . PRO A 1 103 ? -40.904 67.600 26.799 1.00 44.72 103 PRO A CA 1
ATOM 755 C C . PRO A 1 103 ? -39.960 67.662 28.051 1.00 44.72 103 PRO A C 1
ATOM 757 O O . PRO A 1 103 ? -40.419 67.851 29.175 1.00 44.72 103 PRO A O 1
ATOM 760 N N . GLY A 1 104 ? -38.625 67.616 27.869 1.00 29.84 104 GLY A N 1
ATOM 761 C CA . GLY A 1 104 ? -37.637 67.990 28.911 1.00 29.84 104 GLY A CA 1
ATOM 762 C C . GLY A 1 104 ? -36.155 67.819 28.504 1.00 29.84 104 GLY A C 1
ATOM 763 O O . GLY A 1 104 ? -35.790 66.771 27.990 1.00 29.84 104 GLY A O 1
ATOM 764 N N . ASP A 1 105 ? -35.321 68.840 28.744 1.00 30.45 105 ASP A N 1
ATOM 765 C CA . ASP A 1 105 ? -33.913 69.030 28.293 1.00 30.45 105 ASP A CA 1
ATOM 766 C C . ASP A 1 105 ? -33.194 69.969 29.321 1.00 30.45 105 ASP A C 1
ATOM 768 O O . ASP A 1 105 ? -33.925 70.553 30.134 1.00 30.45 105 ASP A O 1
ATOM 772 N N . PRO A 1 106 ? -31.870 70.300 29.304 1.00 49.66 106 PRO A N 1
ATOM 773 C CA . PRO A 1 106 ? -30.646 69.660 28.763 1.00 49.66 106 PRO A CA 1
ATOM 774 C C . PRO A 1 106 ? -29.416 69.709 29.757 1.00 49.66 106 PRO A C 1
ATOM 776 O O . PRO A 1 106 ? -29.592 69.945 30.949 1.00 49.66 106 PRO A O 1
ATOM 779 N N . GLN A 1 107 ? -28.169 69.637 29.223 1.00 32.53 107 GLN A N 1
ATOM 780 C CA . GLN A 1 107 ? -26.803 69.915 29.795 1.00 32.53 107 GLN A CA 1
ATOM 781 C C . GLN A 1 107 ? -25.979 68.688 30.278 1.00 32.53 107 GLN A C 1
ATOM 783 O O . GLN A 1 107 ? -26.537 67.772 30.864 1.00 32.53 107 GLN A O 1
ATOM 788 N N . GLY A 1 108 ? -24.642 68.592 30.105 1.00 30.41 108 GLY A N 1
ATOM 789 C CA . GLY A 1 108 ? -23.646 69.449 29.420 1.00 30.41 108 GLY A CA 1
ATOM 790 C C . GLY A 1 108 ? -22.183 68.912 29.528 1.00 30.41 108 GLY A C 1
ATOM 791 O O . GLY A 1 108 ? -21.955 67.917 30.201 1.00 30.41 108 GLY A O 1
ATOM 792 N N . ALA A 1 109 ? -21.227 69.563 28.833 1.00 30.59 109 ALA A N 1
ATOM 793 C CA . ALA A 1 109 ? -19.770 69.284 28.628 1.00 30.59 109 ALA A CA 1
ATOM 794 C C . ALA A 1 109 ? -18.888 68.962 29.891 1.00 30.59 109 ALA A C 1
ATOM 796 O O . ALA A 1 109 ? -19.401 68.990 30.999 1.00 30.59 109 ALA A O 1
ATOM 797 N N . SER A 1 110 ? -17.562 68.686 29.877 1.00 30.72 110 SER A N 1
ATOM 798 C CA . SER A 1 110 ? -16.431 68.968 28.949 1.00 30.72 110 SER A CA 1
ATOM 799 C C . SER A 1 110 ? -15.177 68.066 29.216 1.00 30.72 110 SER A C 1
ATOM 801 O O . SER A 1 110 ? -15.258 67.113 29.986 1.00 30.72 110 SER A O 1
ATOM 803 N N . ALA A 1 111 ? -14.017 68.335 28.579 1.00 30.64 111 ALA A N 1
ATOM 804 C CA . ALA A 1 111 ? -12.777 67.516 28.606 1.00 30.64 111 ALA A CA 1
ATOM 805 C C . ALA A 1 111 ? -11.525 68.249 29.173 1.00 30.64 111 ALA A C 1
ATOM 807 O O . ALA A 1 111 ? -11.553 69.471 29.301 1.00 30.64 111 ALA A O 1
ATOM 808 N N . GLY A 1 112 ? -10.394 67.546 29.418 1.00 28.27 112 GLY A N 1
ATOM 809 C CA . GLY A 1 112 ? -9.097 68.206 29.713 1.00 28.27 112 GLY A CA 1
ATOM 810 C C . GLY A 1 112 ? -7.854 67.354 30.090 1.00 28.27 112 GLY A C 1
ATOM 811 O O . GLY A 1 112 ? -7.700 67.007 31.250 1.00 28.27 112 GLY A O 1
ATOM 812 N N . ALA A 1 113 ? -6.951 67.135 29.112 1.00 31.03 113 ALA A N 1
ATOM 813 C CA . ALA A 1 113 ? -5.483 67.417 29.092 1.00 31.03 113 ALA A CA 1
ATOM 814 C C . ALA A 1 113 ? -4.449 66.911 30.179 1.00 31.03 113 ALA A C 1
ATOM 816 O O . ALA A 1 113 ? -4.843 66.454 31.245 1.00 31.03 113 ALA A O 1
ATOM 817 N N . PRO A 1 114 ? -3.106 66.921 29.893 1.00 49.31 114 PRO A N 1
ATOM 818 C CA . PRO A 1 114 ? -2.142 65.908 30.408 1.00 49.31 114 PRO A CA 1
ATOM 819 C C . PRO A 1 114 ? -0.767 66.416 30.966 1.00 49.31 114 PRO A C 1
ATOM 821 O O . PRO A 1 114 ? -0.505 67.615 30.973 1.00 49.31 114 PRO A O 1
ATOM 824 N N . GLY A 1 115 ? 0.175 65.499 31.297 1.00 27.73 115 GLY A N 1
ATOM 825 C CA . GLY A 1 115 ? 1.645 65.737 31.212 1.00 27.73 115 GLY A CA 1
ATOM 826 C C . GLY A 1 115 ? 2.580 65.016 32.223 1.00 27.73 115 GLY A C 1
ATOM 827 O O . GLY A 1 115 ? 2.227 64.895 33.389 1.00 27.73 115 GLY A O 1
ATOM 828 N N . GLY A 1 116 ? 3.804 64.613 31.802 1.00 27.69 116 GLY A N 1
ATOM 829 C CA . GLY A 1 116 ? 4.962 64.339 32.703 1.00 27.69 116 GLY A CA 1
ATOM 830 C C . GLY A 1 116 ? 5.852 63.091 32.438 1.00 27.69 116 GLY A C 1
ATOM 831 O O . GLY A 1 116 ? 5.374 61.967 32.505 1.00 27.69 116 GLY A O 1
ATOM 832 N N . LEU A 1 117 ? 7.163 63.295 32.212 1.00 30.80 117 LEU A N 1
ATOM 833 C CA . LEU A 1 117 ? 8.302 62.322 32.155 1.00 30.80 117 LEU A CA 1
ATOM 834 C C . LEU A 1 117 ? 9.324 62.673 33.292 1.00 30.80 117 LEU A C 1
ATOM 836 O O . LEU A 1 117 ? 8.966 63.575 34.055 1.00 30.80 117 LEU A O 1
ATOM 840 N N . PRO A 1 118 ? 10.584 62.145 33.436 1.00 42.47 118 PRO A N 1
ATOM 841 C CA . PRO A 1 118 ? 11.357 61.050 32.775 1.00 42.47 118 PRO A CA 1
ATOM 842 C C . PRO A 1 118 ? 12.141 60.102 33.758 1.00 42.47 118 PRO A C 1
ATOM 844 O O . PRO A 1 118 ? 12.036 60.246 34.972 1.00 42.47 118 PRO A O 1
ATOM 847 N N . GLY A 1 119 ? 13.020 59.202 33.256 1.00 28.50 119 GLY A N 1
ATOM 848 C CA . GLY A 1 119 ? 14.193 58.695 34.023 1.00 28.50 119 GLY A CA 1
ATOM 849 C C . GLY A 1 119 ? 14.858 57.370 33.562 1.00 28.50 119 GLY A C 1
ATOM 850 O O . GLY A 1 119 ? 14.186 56.348 33.497 1.00 28.50 119 GLY A O 1
ATOM 851 N N . ALA A 1 120 ? 16.182 57.371 33.312 1.00 29.72 120 ALA A N 1
ATOM 852 C CA . ALA A 1 120 ? 17.070 56.198 33.093 1.00 29.72 120 ALA A CA 1
ATOM 853 C C . ALA A 1 120 ? 18.515 56.521 33.568 1.00 29.72 120 ALA A C 1
ATOM 855 O O . ALA A 1 120 ? 18.841 57.712 33.612 1.00 29.72 120 ALA A O 1
ATOM 856 N N . PRO A 1 121 ? 19.332 55.540 34.030 1.00 44.19 121 PRO A N 1
ATOM 857 C CA . PRO A 1 121 ? 20.535 55.028 33.299 1.00 44.19 121 PRO A CA 1
ATOM 858 C C . PRO A 1 121 ? 20.892 53.546 33.684 1.00 44.19 121 PRO A C 1
ATOM 860 O O . PRO A 1 121 ? 20.056 52.880 34.286 1.00 44.19 121 PRO A O 1
ATOM 863 N N . GLU A 1 122 ? 22.111 52.979 33.546 1.00 29.27 122 GLU A N 1
ATOM 864 C CA . GLU A 1 122 ? 22.993 52.647 32.385 1.00 29.27 122 GLU A CA 1
ATOM 865 C C . GLU A 1 122 ? 24.117 51.643 32.860 1.00 29.27 122 GLU A C 1
ATOM 867 O O . GLU A 1 122 ? 24.314 51.516 34.066 1.00 29.27 122 GLU A O 1
ATOM 872 N N . ALA A 1 123 ? 24.874 50.987 31.945 1.00 29.50 123 ALA A N 1
ATOM 873 C CA . ALA A 1 123 ? 26.191 50.287 32.123 1.00 29.50 123 ALA A CA 1
ATOM 874 C C . ALA A 1 123 ? 26.275 48.904 32.867 1.00 29.50 123 ALA A C 1
ATOM 876 O O . ALA A 1 123 ? 25.392 48.579 33.649 1.00 29.50 123 ALA A O 1
ATOM 877 N N . ALA A 1 124 ? 27.318 48.036 32.751 1.00 28.69 124 ALA A N 1
ATOM 878 C CA . ALA A 1 124 ? 28.284 47.675 31.670 1.00 28.69 124 ALA A CA 1
ATOM 879 C C . ALA A 1 124 ? 29.198 46.437 32.028 1.00 28.69 124 ALA A C 1
ATOM 881 O O . ALA A 1 124 ? 29.488 46.219 33.197 1.00 28.69 124 ALA A O 1
ATOM 882 N N . ALA A 1 125 ? 29.737 45.738 30.999 1.00 28.61 125 ALA A N 1
ATOM 883 C CA . ALA A 1 125 ? 31.029 44.982 30.894 1.00 28.61 125 ALA A CA 1
ATOM 884 C C . ALA A 1 125 ? 31.388 43.678 31.697 1.00 28.61 125 ALA A C 1
ATOM 886 O O . ALA A 1 125 ? 31.162 43.579 32.896 1.00 28.61 125 ALA A O 1
ATOM 887 N N . GLY A 1 126 ? 32.115 42.732 31.041 1.00 27.05 126 GLY A N 1
ATOM 888 C CA . GLY A 1 126 ? 33.002 41.716 31.687 1.00 27.05 126 GLY A CA 1
ATOM 889 C C . GLY A 1 126 ? 33.182 40.323 31.003 1.00 27.05 126 GLY A C 1
ATOM 890 O O . GLY A 1 126 ? 32.211 39.601 30.827 1.00 27.05 126 GLY A O 1
ATOM 891 N N . ALA A 1 127 ? 34.425 39.905 30.689 1.00 27.47 127 ALA A N 1
ATOM 892 C CA . ALA A 1 127 ? 34.881 38.550 30.237 1.00 27.47 127 ALA A CA 1
ATOM 893 C C . ALA A 1 127 ? 36.119 38.105 31.103 1.00 27.47 127 ALA A C 1
ATOM 895 O O . ALA A 1 127 ? 36.381 38.875 32.032 1.00 27.47 127 ALA A O 1
ATOM 896 N N . PRO A 1 128 ? 36.937 37.014 30.893 1.00 43.59 128 PRO A N 1
ATOM 897 C CA . PRO A 1 128 ? 37.031 35.991 29.807 1.00 43.59 128 PRO A CA 1
ATOM 898 C C . PRO A 1 128 ? 37.456 34.508 30.176 1.00 43.59 128 PRO A C 1
ATOM 900 O O . PRO A 1 128 ? 37.886 34.227 31.286 1.00 43.59 128 PRO A O 1
ATOM 903 N N . GLY A 1 129 ? 37.464 33.587 29.182 1.00 27.28 129 GLY A N 1
ATOM 904 C CA . GLY A 1 129 ? 38.586 32.653 28.831 1.00 27.28 129 GLY A CA 1
ATOM 905 C C . GLY A 1 129 ? 38.886 31.299 29.554 1.00 27.28 129 GLY A C 1
ATOM 906 O O . GLY A 1 129 ? 39.298 31.290 30.706 1.00 27.28 129 GLY A O 1
ATOM 907 N N . GLY A 1 130 ? 38.898 30.161 28.817 1.00 25.66 130 GLY A N 1
ATOM 908 C CA . GLY A 1 130 ? 39.594 28.893 29.199 1.00 25.66 130 GLY A CA 1
ATOM 909 C C . GLY A 1 130 ? 39.092 27.598 28.491 1.00 25.66 130 GLY A C 1
ATOM 910 O O . GLY A 1 130 ? 37.922 27.583 28.131 1.00 25.66 130 GLY A O 1
ATOM 911 N N . PRO A 1 131 ? 39.918 26.548 28.217 1.00 38.88 131 PRO A N 1
ATOM 912 C CA . PRO A 1 131 ? 39.954 25.931 26.866 1.00 38.88 131 PRO A CA 1
ATOM 913 C C . PRO A 1 131 ? 39.576 24.394 26.818 1.00 38.88 131 PRO A C 1
ATOM 915 O O . PRO A 1 131 ? 38.783 23.989 27.663 1.00 38.88 131 PRO A O 1
ATOM 918 N N . PRO A 1 132 ? 39.947 23.523 25.830 1.00 40.84 132 PRO A N 1
ATOM 919 C CA . PRO A 1 132 ? 38.947 22.752 25.051 1.00 40.84 132 PRO A CA 1
ATOM 920 C C . PRO A 1 132 ? 39.086 21.199 25.057 1.00 40.84 132 PRO A C 1
ATOM 922 O O . PRO A 1 132 ? 40.114 20.659 25.460 1.00 40.84 132 PRO A O 1
ATOM 925 N N . GLY A 1 133 ? 38.102 20.455 24.510 1.00 28.91 133 GLY A N 1
ATOM 926 C CA . GLY A 1 133 ? 38.259 19.000 24.289 1.00 28.91 133 GLY A CA 1
ATOM 927 C C . GLY A 1 133 ? 37.120 18.214 23.600 1.00 28.91 133 GLY A C 1
ATOM 928 O O . GLY A 1 133 ? 36.175 17.814 24.264 1.00 28.91 133 GLY A O 1
ATOM 929 N N . ALA A 1 134 ? 37.337 17.869 22.318 1.00 30.44 134 ALA A N 1
ATOM 930 C CA . ALA A 1 134 ? 36.810 16.704 21.563 1.00 30.44 134 ALA A CA 1
ATOM 931 C C . ALA A 1 134 ? 35.281 16.579 21.245 1.00 30.44 134 ALA A C 1
ATOM 933 O O . ALA A 1 134 ? 34.447 17.180 21.917 1.00 30.44 134 ALA A O 1
ATOM 934 N N . PRO A 1 135 ? 34.894 15.865 20.153 1.00 35.47 135 PRO A N 1
ATOM 935 C CA . PRO A 1 135 ? 33.641 16.129 19.427 1.00 35.47 135 PRO A CA 1
ATOM 936 C C . PRO A 1 135 ? 32.430 15.264 19.823 1.00 35.47 135 PRO A C 1
ATOM 938 O O . PRO A 1 135 ? 32.560 14.128 20.275 1.00 35.47 135 PRO A O 1
ATOM 941 N N . GLY A 1 136 ? 31.233 15.811 19.578 1.00 29.61 136 GLY A N 1
ATOM 942 C CA . GLY A 1 136 ? 29.940 15.187 19.875 1.00 29.61 136 GLY A CA 1
ATOM 943 C C . GLY A 1 136 ? 29.309 14.378 18.733 1.00 29.61 136 GLY A C 1
ATOM 944 O O . GLY A 1 136 ? 29.791 14.354 17.602 1.00 29.61 136 GLY A O 1
ATOM 945 N N . GLY A 1 137 ? 28.194 13.718 19.066 1.00 31.22 137 GLY A N 1
ATOM 946 C CA . GLY A 1 137 ? 27.333 12.981 18.135 1.00 31.22 137 GLY A CA 1
ATOM 947 C C . GLY A 1 137 ? 26.384 13.873 17.309 1.00 31.22 137 GLY A C 1
ATOM 948 O O . GLY A 1 137 ? 26.542 15.094 17.287 1.00 31.22 137 GLY A O 1
ATOM 949 N N . PRO A 1 138 ? 25.393 13.280 16.613 1.00 34.16 138 PRO A N 1
ATOM 950 C CA . PRO A 1 138 ? 24.554 13.999 15.654 1.00 34.16 138 PRO A CA 1
ATOM 951 C C . PRO A 1 138 ? 23.664 15.061 16.336 1.00 34.16 138 PRO A C 1
ATOM 953 O O . PRO A 1 138 ? 23.033 14.758 17.352 1.00 34.16 138 PRO A O 1
ATOM 956 N N . PRO A 1 139 ? 23.584 16.292 15.793 1.00 33.69 139 PRO A N 1
ATOM 957 C CA . PRO A 1 139 ? 22.880 17.396 16.438 1.00 33.69 139 PRO A CA 1
ATOM 958 C C . PRO A 1 139 ? 21.354 17.291 16.313 1.00 33.69 139 PRO A C 1
ATOM 960 O O . PRO A 1 139 ? 20.812 16.854 15.296 1.00 33.69 139 PRO A O 1
ATOM 963 N N . GLY A 1 140 ? 20.661 17.742 17.361 1.00 30.58 140 GLY A N 1
ATOM 964 C CA . GLY A 1 140 ? 19.208 17.907 17.373 1.00 30.58 140 GLY A CA 1
ATOM 965 C C . GLY A 1 140 ? 18.733 19.132 16.582 1.00 30.58 140 GLY A C 1
ATOM 966 O O . GLY A 1 140 ? 19.512 20.016 16.231 1.00 30.58 140 GLY A O 1
ATOM 967 N N . ALA A 1 141 ? 17.427 19.186 16.317 1.00 31.59 141 ALA A N 1
ATOM 968 C CA . ALA A 1 141 ? 16.804 20.269 15.559 1.00 31.59 141 ALA A CA 1
ATOM 969 C C . ALA A 1 141 ? 16.824 21.614 16.324 1.00 31.59 141 ALA A C 1
ATOM 971 O O . ALA A 1 141 ? 16.421 21.642 17.491 1.00 31.59 141 ALA A O 1
ATOM 972 N N . PRO A 1 142 ? 17.211 22.735 15.684 1.00 31.83 142 PRO A N 1
ATOM 973 C CA . PRO A 1 142 ? 17.053 24.067 16.254 1.00 31.83 142 PRO A CA 1
ATOM 974 C C . PRO A 1 142 ? 15.608 24.562 16.098 1.00 31.83 142 PRO A C 1
ATOM 976 O O . PRO A 1 142 ? 14.953 24.319 15.083 1.00 31.83 142 PRO A O 1
ATOM 979 N N . GLY A 1 143 ? 15.112 25.288 17.099 1.00 27.27 143 GLY A N 1
ATOM 980 C CA . GLY A 1 143 ? 13.821 25.970 17.040 1.00 27.27 143 GLY A CA 1
ATOM 981 C C . GLY A 1 143 ? 13.962 27.476 16.807 1.00 27.27 143 GLY A C 1
ATOM 982 O O . GLY A 1 143 ? 14.917 28.083 17.277 1.00 27.27 143 GLY A O 1
ATOM 983 N N . GLY A 1 144 ? 12.951 28.069 16.165 1.00 29.92 144 GLY A N 1
ATOM 984 C CA . GLY A 1 144 ? 12.561 29.474 16.346 1.00 29.92 144 GLY A CA 1
ATOM 985 C C . GLY A 1 144 ? 13.417 30.561 15.680 1.00 29.92 144 GLY A C 1
ATOM 986 O O . GLY A 1 144 ? 14.379 31.048 16.262 1.00 29.92 144 GLY A O 1
ATOM 987 N N . ALA A 1 145 ? 12.941 31.074 14.542 1.00 28.50 145 ALA A N 1
ATOM 988 C CA . ALA A 1 145 ? 13.230 32.430 14.062 1.00 28.50 145 ALA A CA 1
ATOM 989 C C . ALA A 1 145 ? 11.933 33.068 13.496 1.00 28.50 145 ALA A C 1
ATOM 991 O O . ALA A 1 145 ? 11.038 32.321 13.085 1.00 28.50 145 ALA A O 1
ATOM 992 N N . PRO A 1 146 ? 11.764 34.407 13.530 1.00 36.44 146 PRO A N 1
ATOM 993 C CA . PRO A 1 146 ? 10.450 35.046 13.388 1.00 36.44 146 PRO A CA 1
ATOM 994 C C . PRO A 1 146 ? 10.142 35.606 11.985 1.00 36.44 146 PRO A C 1
ATOM 996 O O . PRO A 1 146 ? 11.043 35.966 11.237 1.00 36.44 146 PRO A O 1
ATOM 999 N N . GLY A 1 147 ? 8.847 35.816 11.706 1.00 32.62 147 GLY A N 1
ATOM 1000 C CA . GLY A 1 147 ? 8.367 36.766 10.687 1.00 32.62 147 GLY A CA 1
ATOM 1001 C C . GLY A 1 147 ? 8.154 36.210 9.272 1.00 32.62 147 GLY A C 1
ATOM 1002 O O . GLY A 1 147 ? 9.028 36.313 8.421 1.00 32.62 147 GLY A O 1
ATOM 1003 N N . GLY A 1 148 ? 6.942 35.718 8.991 1.00 30.33 148 GLY A N 1
ATOM 1004 C CA . GLY A 1 148 ? 6.454 35.391 7.641 1.00 30.33 148 GLY A CA 1
ATOM 1005 C C . GLY A 1 148 ? 5.046 35.968 7.396 1.00 30.33 148 GLY A C 1
ATOM 1006 O O . GLY A 1 148 ? 4.348 36.268 8.367 1.00 30.33 148 GLY A O 1
ATOM 1007 N N . PRO A 1 149 ? 4.626 36.175 6.133 1.00 31.42 149 PRO A N 1
ATOM 1008 C CA . PRO A 1 149 ? 3.466 37.005 5.792 1.00 31.42 149 PRO A CA 1
ATOM 1009 C C . PRO A 1 149 ? 2.100 36.394 6.180 1.00 31.42 149 PRO A C 1
ATOM 1011 O O . PRO A 1 149 ? 1.961 35.171 6.281 1.00 31.42 149 PRO A O 1
ATOM 1014 N N . PRO A 1 150 ? 1.054 37.227 6.361 1.00 34.38 150 PRO A N 1
ATOM 1015 C CA . PRO A 1 150 ? -0.266 36.776 6.794 1.00 34.38 150 PRO A CA 1
ATOM 1016 C C . PRO A 1 150 ? -1.032 36.095 5.647 1.00 34.38 150 PRO A C 1
ATOM 1018 O O . PRO A 1 150 ? -1.730 36.749 4.877 1.00 34.38 150 PRO A O 1
ATOM 1021 N N . GLY A 1 151 ? -0.919 34.769 5.542 1.00 35.03 151 GLY A N 1
ATOM 1022 C CA . GLY A 1 151 ? -1.641 34.002 4.514 1.00 35.03 151 GLY A CA 1
ATOM 1023 C C . GLY A 1 151 ? -1.632 32.475 4.646 1.00 35.03 151 GLY A C 1
ATOM 1024 O O . GLY A 1 151 ? -2.216 31.799 3.803 1.00 35.03 151 GLY A O 1
ATOM 1025 N N . ALA A 1 152 ? -0.997 31.904 5.674 1.00 28.98 152 ALA A N 1
ATOM 1026 C CA . ALA A 1 152 ? -0.993 30.454 5.867 1.00 28.98 152 ALA A CA 1
ATOM 1027 C C . ALA A 1 152 ? -2.398 29.931 6.249 1.00 28.98 152 ALA A C 1
ATOM 1029 O O . ALA A 1 152 ? -3.070 30.558 7.078 1.00 28.98 152 ALA A O 1
ATOM 1030 N N . PRO A 1 153 ? -2.851 28.778 5.712 1.00 34.00 153 PRO A N 1
ATOM 1031 C CA . PRO A 1 153 ? -4.093 28.156 6.153 1.00 34.00 153 PRO A CA 1
ATOM 1032 C C . PRO A 1 153 ? -4.004 27.841 7.645 1.00 34.00 153 PRO A C 1
ATOM 1034 O O . PRO A 1 153 ? -3.055 27.191 8.087 1.00 34.00 153 PRO A O 1
ATOM 1037 N N . ARG A 1 154 ? -4.994 28.300 8.417 1.00 33.25 154 ARG A N 1
ATOM 1038 C CA . ARG A 1 154 ? -5.094 27.974 9.843 1.00 33.25 154 ARG A CA 1
ATOM 1039 C C . ARG A 1 154 ? -5.101 26.462 10.030 1.00 33.25 154 ARG A C 1
ATOM 1041 O O . ARG A 1 154 ? -5.696 25.746 9.223 1.00 33.25 154 ARG A O 1
ATOM 1048 N N . ASP A 1 155 ? -4.458 26.042 11.115 1.00 32.28 155 ASP A N 1
ATOM 1049 C CA . ASP A 1 155 ? -4.434 24.681 11.639 1.00 32.28 155 ASP A CA 1
ATOM 1050 C C . ASP A 1 155 ? -5.789 23.992 11.419 1.00 32.28 155 ASP A C 1
ATOM 1052 O O . ASP A 1 155 ? -6.791 24.331 12.057 1.00 32.28 155 ASP A O 1
ATOM 1056 N N . ARG A 1 156 ? -5.840 23.063 10.454 1.00 36.59 156 ARG A N 1
ATOM 1057 C CA . ARG A 1 156 ? -6.983 22.161 10.343 1.00 36.59 156 ARG A CA 1
ATOM 1058 C C . ARG A 1 156 ? -6.829 21.214 11.515 1.00 36.59 156 ARG A C 1
ATOM 1060 O O . ARG A 1 156 ? -5.985 20.320 11.468 1.00 36.59 156 ARG A O 1
ATOM 1067 N N . GLY A 1 157 ? -7.623 21.485 12.552 1.00 29.55 157 GLY A N 1
ATOM 1068 C CA . GLY A 1 157 ? -7.678 20.701 13.775 1.00 29.55 157 GLY A CA 1
ATOM 1069 C C . GLY A 1 157 ? -7.893 19.214 13.501 1.00 29.55 157 GLY A C 1
ATOM 1070 O O . GLY A 1 157 ? -8.097 18.797 12.359 1.00 29.55 157 GLY A O 1
ATOM 1071 N N . ALA A 1 158 ? -7.815 18.419 14.572 1.00 29.45 158 ALA A N 1
ATOM 1072 C CA . ALA A 1 158 ? -7.949 16.965 14.515 1.00 29.45 158 ALA A CA 1
ATOM 1073 C C . ALA A 1 158 ? -9.051 16.538 13.524 1.00 29.45 158 ALA A C 1
ATOM 1075 O O . ALA A 1 158 ? -10.111 17.171 13.527 1.00 29.45 158 ALA A O 1
ATOM 1076 N N . PRO A 1 159 ? -8.802 15.519 12.670 1.00 35.47 159 PRO A N 1
ATOM 1077 C CA . PRO A 1 159 ? -9.809 15.065 11.719 1.00 35.47 159 PRO A CA 1
ATOM 1078 C C . PRO A 1 159 ? -11.118 14.828 12.466 1.00 35.47 159 PRO A C 1
ATOM 1080 O O . PRO A 1 159 ? -11.088 14.246 13.555 1.00 35.47 159 PRO A O 1
ATOM 1083 N N . GLU A 1 160 ? -12.220 15.323 11.892 1.00 34.44 160 GLU A N 1
ATOM 1084 C CA . GLU A 1 160 ? -13.562 15.136 12.445 1.00 34.44 160 GLU A CA 1
ATOM 1085 C C . GLU A 1 160 ? -13.754 13.680 12.863 1.00 34.44 160 GLU A C 1
ATOM 1087 O O . GLU A 1 160 ? -13.227 12.757 12.230 1.00 34.44 160 GLU A O 1
ATOM 1092 N N . GLU A 1 161 ? -14.488 13.502 13.959 1.00 37.38 161 GLU A N 1
ATOM 1093 C CA . GLU A 1 161 ? -14.746 12.211 14.581 1.00 37.38 161 GLU A CA 1
ATOM 1094 C C . GLU A 1 161 ? -15.069 11.154 13.520 1.00 37.38 161 GLU A C 1
ATOM 1096 O O . GLU A 1 161 ? -15.899 11.357 12.630 1.00 37.38 161 GLU A O 1
ATOM 1101 N N . VAL A 1 162 ? -14.445 9.976 13.626 1.00 45.06 162 VAL A N 1
ATOM 1102 C CA . VAL A 1 162 ? -14.673 8.843 12.706 1.00 45.06 162 VAL A CA 1
ATOM 1103 C C . VAL A 1 162 ? -16.054 8.193 12.967 1.00 45.06 162 VAL A C 1
ATOM 1105 O O . VAL A 1 162 ? -16.260 6.991 12.787 1.00 45.06 162 VAL A O 1
ATOM 1108 N N . ASP A 1 163 ? -17.028 8.982 13.416 1.00 40.16 163 ASP A N 1
ATOM 1109 C CA . ASP A 1 163 ? -18.415 8.636 13.741 1.00 40.16 163 ASP A CA 1
ATOM 1110 C C . ASP A 1 163 ? -19.291 8.436 12.498 1.00 40.16 163 ASP A C 1
ATOM 1112 O O . ASP A 1 163 ? -20.400 7.923 12.605 1.00 40.16 163 ASP A O 1
ATOM 1116 N N . GLY A 1 164 ? -18.750 8.715 11.306 1.00 38.09 164 GLY A N 1
ATOM 1117 C CA . GLY A 1 164 ? -19.387 8.442 10.015 1.00 38.09 164 GLY A CA 1
ATOM 1118 C C . GLY A 1 164 ? -18.880 7.215 9.245 1.00 38.09 164 GLY A C 1
ATOM 1119 O O . GLY A 1 164 ? -19.468 6.892 8.216 1.00 38.09 164 GLY A O 1
ATOM 1120 N N . VAL A 1 165 ? -17.824 6.506 9.686 1.00 43.59 165 VAL A N 1
ATOM 1121 C CA . VAL A 1 165 ? -17.358 5.276 8.994 1.00 43.59 165 VAL A CA 1
ATOM 1122 C C . VAL A 1 165 ? -18.190 4.071 9.435 1.00 43.59 165 VAL A C 1
ATOM 1124 O O . VAL A 1 165 ? -17.697 3.062 9.948 1.00 43.59 165 VAL A O 1
ATOM 1127 N N . GLU A 1 166 ? -19.489 4.168 9.171 1.00 45.38 166 GLU A N 1
ATOM 1128 C CA . GLU A 1 166 ? -20.242 2.993 8.782 1.00 45.38 166 GLU A CA 1
ATOM 1129 C C . GLU A 1 166 ? -19.619 2.529 7.457 1.00 45.38 166 GLU A C 1
ATOM 1131 O O . GLU A 1 166 ? -19.779 3.163 6.413 1.00 45.38 166 GLU A O 1
ATOM 1136 N N . LEU A 1 167 ? -18.821 1.455 7.512 1.00 53.75 167 LEU A N 1
ATOM 1137 C CA . LEU A 1 167 ? -18.432 0.717 6.314 1.00 53.75 167 LEU A CA 1
ATOM 1138 C C . LEU A 1 167 ? -19.732 0.227 5.683 1.00 53.75 167 LEU A C 1
ATOM 1140 O O . LEU A 1 167 ? -20.245 -0.824 6.078 1.00 53.75 167 LEU A O 1
ATOM 1144 N N . SER A 1 168 ? -20.290 1.011 4.757 1.00 49.78 168 SER A N 1
ATOM 1145 C CA . SER A 1 168 ? -21.518 0.626 4.082 1.00 49.78 168 SER A CA 1
ATOM 1146 C C . SER A 1 168 ? -21.278 -0.746 3.464 1.00 49.78 168 SER A C 1
ATOM 1148 O O . SER A 1 168 ? -20.222 -1.012 2.883 1.00 49.78 168 SER A O 1
ATOM 1150 N N . SER A 1 169 ? -22.251 -1.644 3.597 1.00 52.81 169 SER A N 1
ATOM 1151 C CA . SER A 1 169 ? -22.150 -3.007 3.060 1.00 52.81 169 SER A CA 1
ATOM 1152 C C . SER A 1 169 ? -21.987 -3.041 1.530 1.00 52.81 169 SER A C 1
ATOM 1154 O O . SER A 1 169 ? -21.740 -4.100 0.957 1.00 52.81 169 SER A O 1
ATOM 1156 N N . GLU A 1 170 ? -22.098 -1.879 0.877 1.00 56.81 170 GLU A N 1
ATOM 1157 C CA . GLU A 1 170 ? -21.914 -1.651 -0.553 1.00 56.81 170 GLU A CA 1
ATOM 1158 C C . GLU A 1 170 ? -20.485 -1.192 -0.927 1.00 56.81 170 GLU A C 1
ATOM 1160 O O . GLU A 1 170 ? -20.100 -1.318 -2.087 1.00 56.81 170 GLU A O 1
ATOM 1165 N N . GLY A 1 171 ? -19.687 -0.669 0.014 1.00 67.00 171 GLY A N 1
ATOM 1166 C CA . GLY A 1 171 ? -18.363 -0.094 -0.252 1.00 67.00 171 GLY A CA 1
ATOM 1167 C C . GLY A 1 171 ? -17.236 -1.130 -0.348 1.00 67.00 171 GLY A C 1
ATOM 1168 O O . GLY A 1 171 ? -17.015 -1.923 0.568 1.00 67.00 171 GLY A O 1
ATOM 1169 N N . PHE A 1 172 ? -16.459 -1.097 -1.433 1.00 89.69 172 PHE A N 1
ATOM 1170 C CA . PHE A 1 172 ? -15.272 -1.948 -1.600 1.00 89.69 172 PHE A CA 1
ATOM 1171 C C . PHE A 1 172 ? -14.065 -1.371 -0.855 1.00 89.69 172 PHE A C 1
ATOM 1173 O O . PHE A 1 172 ? -13.632 -0.262 -1.153 1.00 89.69 172 PHE A O 1
ATOM 1180 N N . VAL A 1 173 ? -13.510 -2.132 0.085 1.00 95.06 173 VAL A N 1
ATOM 1181 C CA . VAL A 1 173 ? -12.316 -1.793 0.861 1.00 95.06 173 VAL A CA 1
ATOM 1182 C C . VAL A 1 173 ? -11.088 -2.363 0.155 1.00 95.06 173 VAL A C 1
ATOM 1184 O O . VAL A 1 173 ? -11.048 -3.535 -0.222 1.00 95.06 173 VAL A O 1
ATOM 1187 N N . VAL A 1 174 ? -10.071 -1.529 -0.015 1.00 97.75 174 VAL A N 1
ATOM 1188 C CA . VAL A 1 174 ? -8.813 -1.859 -0.682 1.00 97.75 174 VAL A CA 1
ATOM 1189 C C . VAL A 1 174 ? -7.672 -1.492 0.257 1.00 97.75 174 VAL A C 1
ATOM 1191 O O . VAL A 1 174 ? -7.494 -0.322 0.580 1.00 97.75 174 VAL A O 1
ATOM 1194 N N . GLY A 1 175 ? -6.901 -2.485 0.693 1.00 98.31 175 GLY A N 1
ATOM 1195 C CA . GLY A 1 175 ? -5.588 -2.244 1.282 1.00 98.31 175 GLY A CA 1
ATOM 1196 C C . GLY A 1 175 ? -4.663 -1.701 0.202 1.00 98.31 175 GLY A C 1
ATOM 1197 O O . GLY A 1 175 ? -4.646 -2.246 -0.899 1.00 98.31 175 GLY A O 1
ATOM 1198 N N . VAL A 1 176 ? -3.938 -0.628 0.486 1.00 98.44 176 VAL A N 1
ATOM 1199 C CA . VAL A 1 176 ? -3.023 0.012 -0.460 1.00 98.44 176 VAL A CA 1
ATOM 1200 C C . VAL A 1 176 ? -1.723 0.374 0.237 1.00 98.44 176 VAL A C 1
ATOM 1202 O O . VAL A 1 176 ? -1.729 0.905 1.346 1.00 98.44 176 VAL A O 1
ATOM 1205 N N . ASP A 1 177 ? -0.634 0.096 -0.462 1.00 98.44 177 ASP A N 1
ATOM 1206 C CA . ASP A 1 177 ? 0.712 0.553 -0.158 1.00 98.44 177 ASP A CA 1
ATOM 1207 C C . ASP A 1 177 ? 1.447 0.829 -1.486 1.00 98.44 177 ASP A C 1
ATOM 1209 O O . ASP A 1 177 ? 1.094 0.266 -2.534 1.00 98.44 177 ASP A O 1
ATOM 1213 N N . ALA A 1 178 ? 2.406 1.753 -1.471 1.00 97.94 178 ALA A N 1
ATOM 1214 C CA . ALA A 1 178 ? 3.128 2.194 -2.655 1.00 97.94 178 ALA A CA 1
ATOM 1215 C C . ALA A 1 178 ? 4.589 2.512 -2.327 1.00 97.94 178 ALA A C 1
ATOM 1217 O O . ALA A 1 178 ? 4.875 3.264 -1.401 1.00 97.94 178 ALA A O 1
ATOM 1218 N N . GLU A 1 179 ? 5.502 2.023 -3.166 1.00 97.56 179 GLU A N 1
ATOM 1219 C CA . GLU A 1 179 ? 6.937 2.246 -3.001 1.00 97.56 179 GLU A CA 1
ATOM 1220 C C . GLU A 1 179 ? 7.478 3.235 -4.028 1.00 97.56 179 GLU A C 1
ATOM 1222 O O . GLU A 1 179 ? 7.058 3.272 -5.196 1.00 97.56 179 GLU A O 1
ATOM 1227 N N . PHE A 1 180 ? 8.458 4.021 -3.588 1.00 96.19 180 PHE A N 1
ATOM 1228 C CA . PHE A 1 180 ? 8.988 5.163 -4.323 1.00 96.19 180 PHE A CA 1
ATOM 1229 C C . PHE A 1 180 ? 10.506 5.105 -4.477 1.00 96.19 180 PHE A C 1
ATOM 1231 O O . PHE A 1 180 ? 11.228 4.609 -3.615 1.00 96.19 180 PHE A O 1
ATOM 1238 N N . VAL A 1 181 ? 10.988 5.686 -5.573 1.00 96.19 181 VAL A N 1
ATOM 1239 C CA . VAL A 1 181 ? 12.414 5.875 -5.871 1.00 96.19 181 VAL A CA 1
ATOM 1240 C C . VAL A 1 181 ? 12.720 7.356 -6.054 1.00 96.19 181 VAL A C 1
ATOM 1242 O O . VAL A 1 181 ? 11.841 8.127 -6.448 1.00 96.19 181 VAL A O 1
ATOM 1245 N N . ALA A 1 182 ? 13.961 7.764 -5.795 1.00 93.62 182 ALA A N 1
ATOM 1246 C CA . ALA A 1 182 ? 14.405 9.124 -6.065 1.00 93.62 182 ALA A CA 1
ATOM 1247 C C . ALA A 1 182 ? 14.733 9.276 -7.558 1.00 93.62 182 ALA A C 1
ATOM 1249 O O . ALA A 1 182 ? 15.685 8.680 -8.069 1.00 93.62 182 ALA A O 1
ATOM 1250 N N . GLU A 1 183 ? 13.956 10.097 -8.262 1.00 86.38 183 GLU A N 1
ATOM 1251 C CA . GLU A 1 183 ? 14.268 10.517 -9.634 1.00 86.38 183 GLU A CA 1
ATOM 1252 C C . GLU A 1 183 ? 15.293 11.662 -9.604 1.00 86.38 183 GLU A C 1
ATOM 1254 O O . GLU A 1 183 ? 16.269 11.660 -10.355 1.00 86.38 183 GLU A O 1
ATOM 1259 N N . VAL A 1 184 ? 15.133 12.578 -8.645 1.00 82.94 184 VAL A N 1
ATOM 1260 C CA . VAL A 1 184 ? 16.093 13.632 -8.306 1.00 82.94 184 VAL A CA 1
ATOM 1261 C C . VAL A 1 184 ? 16.391 13.557 -6.810 1.00 82.94 184 VAL A C 1
ATOM 1263 O O . VAL A 1 184 ? 15.476 13.521 -5.989 1.00 82.94 184 VAL A O 1
ATOM 1266 N N . THR A 1 185 ? 17.670 13.562 -6.429 1.00 73.56 185 THR A N 1
ATOM 1267 C CA . THR A 1 185 ? 18.068 13.789 -5.030 1.00 73.56 185 THR A CA 1
ATOM 1268 C C . THR A 1 185 ? 18.313 15.270 -4.812 1.00 73.56 185 THR A C 1
ATOM 1270 O O . THR A 1 185 ? 18.755 15.961 -5.729 1.00 73.56 185 THR A O 1
ATOM 1273 N N . GLU A 1 186 ? 18.092 15.729 -3.586 1.00 78.44 186 GLU A N 1
ATOM 1274 C CA . GLU A 1 186 ? 18.367 17.110 -3.211 1.00 78.44 186 GLU A CA 1
ATOM 1275 C C . GLU A 1 186 ? 19.848 17.455 -3.445 1.00 78.44 186 GLU A C 1
ATOM 1277 O O . GLU A 1 186 ? 20.733 16.653 -3.128 1.00 78.44 186 GLU A O 1
ATOM 1282 N N . ALA A 1 187 ? 20.105 18.637 -3.999 1.00 76.25 187 ALA A N 1
ATOM 1283 C CA . ALA A 1 187 ? 21.421 19.258 -4.036 1.00 76.25 187 ALA A CA 1
ATOM 1284 C C . ALA A 1 187 ? 21.324 20.595 -3.303 1.00 76.25 187 ALA A C 1
ATOM 1286 O O . ALA A 1 187 ? 20.414 21.384 -3.562 1.00 76.25 187 ALA A O 1
ATOM 1287 N N . ALA A 1 188 ? 22.250 20.832 -2.382 1.00 79.69 188 ALA A N 1
ATOM 1288 C CA . ALA A 1 188 ? 22.290 22.042 -1.584 1.00 79.69 188 ALA A CA 1
ATOM 1289 C C . ALA A 1 188 ? 23.738 22.463 -1.350 1.00 79.69 188 ALA A C 1
ATOM 1291 O O . ALA A 1 188 ? 24.598 21.613 -1.109 1.00 79.69 188 ALA A O 1
ATOM 1292 N N . GLU A 1 189 ? 23.976 23.766 -1.395 1.00 83.62 189 GLU A N 1
ATOM 1293 C CA . GLU A 1 189 ? 25.224 24.375 -0.950 1.00 83.62 189 GLU A CA 1
ATOM 1294 C C . GLU A 1 189 ? 25.058 24.876 0.487 1.00 83.62 189 GLU A C 1
ATOM 1296 O O . GLU A 1 189 ? 23.944 25.108 0.965 1.00 83.62 189 GLU A O 1
ATOM 1301 N N . ILE A 1 190 ? 26.174 24.977 1.205 1.00 84.69 190 ILE A N 1
ATOM 1302 C CA . ILE A 1 190 ? 26.223 25.574 2.538 1.00 84.69 190 ILE A CA 1
ATOM 1303 C C . ILE A 1 190 ? 27.113 26.804 2.418 1.00 84.69 190 ILE A C 1
ATOM 1305 O O . ILE A 1 190 ? 28.272 26.680 2.015 1.00 84.69 190 ILE A O 1
ATOM 1309 N N . ASP A 1 191 ? 26.557 27.975 2.714 1.00 83.44 191 ASP A N 1
ATOM 1310 C CA . ASP A 1 191 ? 27.294 29.233 2.656 1.00 83.44 191 ASP A CA 1
ATOM 1311 C C . ASP A 1 191 ? 28.307 29.361 3.811 1.00 83.44 191 ASP A C 1
ATOM 1313 O O . ASP A 1 191 ? 28.400 28.518 4.710 1.00 83.44 191 ASP A O 1
ATOM 1317 N N . GLN A 1 192 ? 29.104 30.431 3.784 1.00 84.56 192 GLN A N 1
ATOM 1318 C CA . GLN A 1 192 ? 30.128 30.684 4.806 1.00 84.56 192 GLN A CA 1
ATOM 1319 C C . GLN A 1 192 ? 29.525 31.012 6.189 1.00 84.56 192 GLN A C 1
ATOM 1321 O O . GLN A 1 192 ? 30.223 30.884 7.193 1.00 84.56 192 GLN A O 1
ATOM 1326 N N . ASP A 1 193 ? 28.233 31.361 6.244 1.00 85.12 193 ASP A N 1
ATOM 1327 C CA . ASP A 1 193 ? 27.461 31.613 7.467 1.00 85.12 193 ASP A CA 1
ATOM 1328 C C . ASP A 1 193 ? 26.763 30.336 7.996 1.00 85.12 193 ASP A C 1
ATOM 1330 O O . ASP A 1 193 ? 26.074 30.369 9.019 1.00 85.12 193 ASP A O 1
ATOM 1334 N N . GLY A 1 194 ? 26.932 29.192 7.318 1.00 78.94 194 GLY A N 1
ATOM 1335 C CA . GLY A 1 194 ? 26.347 27.901 7.685 1.00 78.94 194 GLY A CA 1
ATOM 1336 C C . GLY A 1 194 ? 24.887 27.707 7.257 1.00 78.94 194 GLY A C 1
ATOM 1337 O O . GLY A 1 194 ? 24.247 26.744 7.691 1.00 78.94 194 GLY A O 1
ATOM 1338 N N . ARG A 1 195 ? 24.333 28.587 6.416 1.00 82.50 195 ARG A N 1
ATOM 1339 C CA . ARG A 1 195 ? 22.983 28.437 5.858 1.00 82.50 195 ARG A CA 1
ATOM 1340 C C . ARG A 1 195 ? 23.013 27.463 4.692 1.00 82.50 195 ARG A C 1
ATOM 1342 O O . ARG A 1 195 ? 23.885 27.519 3.833 1.00 82.50 195 ARG A O 1
ATOM 1349 N N . LYS A 1 196 ? 22.019 26.579 4.652 1.00 82.25 196 LYS A N 1
ATOM 1350 C CA . LYS A 1 196 ? 21.842 25.596 3.584 1.00 82.25 196 LYS A CA 1
ATOM 1351 C C . LYS A 1 196 ? 20.912 26.158 2.507 1.00 82.25 196 LYS A C 1
ATOM 1353 O O . LYS A 1 196 ? 19.704 26.234 2.735 1.00 82.25 196 LYS A O 1
ATOM 1358 N N . GLU A 1 197 ? 21.449 26.490 1.339 1.00 82.50 197 GLU A N 1
ATOM 1359 C CA . GLU A 1 197 ? 20.662 26.872 0.163 1.00 82.50 197 GLU A CA 1
ATOM 1360 C C . GLU A 1 197 ? 20.389 25.647 -0.716 1.00 82.50 197 GLU A C 1
ATOM 1362 O O . GLU A 1 197 ? 21.307 24.959 -1.162 1.00 82.50 197 GLU A O 1
ATOM 1367 N N . ILE A 1 198 ? 19.111 25.344 -0.962 1.00 81.69 198 ILE A N 1
ATOM 1368 C CA . ILE A 1 198 ? 18.703 24.190 -1.774 1.00 81.69 198 ILE A CA 1
ATOM 1369 C C . ILE A 1 198 ? 18.705 24.593 -3.252 1.00 81.69 198 ILE A C 1
ATOM 1371 O O . ILE A 1 198 ? 17.766 25.225 -3.731 1.00 81.69 198 ILE A O 1
ATOM 1375 N N . LEU A 1 199 ? 19.745 24.183 -3.979 1.00 78.12 199 LEU A N 1
ATOM 1376 C CA . LEU A 1 199 ? 19.886 24.400 -5.422 1.00 78.12 199 LEU A CA 1
ATOM 1377 C C . LEU A 1 199 ? 18.905 23.552 -6.242 1.00 78.12 199 LEU A C 1
ATOM 1379 O O . LEU A 1 199 ? 18.434 23.968 -7.299 1.00 78.12 199 LEU A O 1
ATOM 1383 N N . GLN A 1 200 ? 18.613 22.339 -5.770 1.00 74.44 200 GLN A N 1
ATOM 1384 C CA . GLN A 1 200 ? 17.711 21.405 -6.431 1.00 74.44 200 GLN A CA 1
ATOM 1385 C C . GLN A 1 200 ? 16.933 20.614 -5.380 1.00 74.44 200 GLN A C 1
ATOM 1387 O O . GLN A 1 200 ? 17.529 19.941 -4.542 1.00 74.44 200 GLN A O 1
ATOM 1392 N N . GLY A 1 201 ? 15.600 20.675 -5.427 1.00 72.31 201 GLY A N 1
ATOM 1393 C CA . GLY A 1 201 ? 14.741 19.861 -4.566 1.00 72.31 201 GLY A CA 1
ATOM 1394 C C . GLY A 1 201 ? 14.768 18.380 -4.955 1.00 72.31 201 GLY A C 1
ATOM 1395 O O . GLY A 1 201 ? 14.944 18.042 -6.126 1.00 72.31 201 GLY A O 1
ATOM 1396 N N . SER A 1 202 ? 14.566 17.490 -3.983 1.00 82.25 202 SER A N 1
ATOM 1397 C CA . SER A 1 202 ? 14.370 16.065 -4.261 1.00 82.25 202 SER A CA 1
ATOM 1398 C C . SER A 1 202 ? 12.996 15.795 -4.889 1.00 82.25 202 SER A C 1
ATOM 1400 O O . SER A 1 202 ? 12.003 16.442 -4.554 1.00 82.25 202 SER A O 1
ATOM 1402 N N . SER A 1 203 ? 12.924 14.813 -5.790 1.00 89.25 203 SER A N 1
ATOM 1403 C CA . SER A 1 203 ? 11.670 14.310 -6.354 1.00 89.25 203 SER A CA 1
ATOM 1404 C C . SER A 1 203 ? 11.594 12.789 -6.250 1.00 89.25 203 SER A C 1
ATOM 1406 O O . SER A 1 203 ? 12.551 12.063 -6.535 1.00 89.25 203 SER A O 1
ATOM 1408 N N . LEU A 1 204 ? 10.420 12.311 -5.838 1.00 94.44 204 LEU A N 1
ATOM 1409 C CA . LEU A 1 204 ? 10.087 10.894 -5.768 1.00 94.44 204 LEU A CA 1
ATOM 1410 C C . LEU A 1 204 ? 9.204 10.502 -6.954 1.00 94.44 204 LEU A C 1
ATOM 1412 O O . LEU A 1 204 ? 8.346 11.275 -7.384 1.00 94.44 204 LEU A O 1
ATOM 1416 N N . ALA A 1 205 ? 9.378 9.278 -7.439 1.00 95.19 205 ALA A N 1
ATOM 1417 C CA . ALA A 1 205 ? 8.545 8.670 -8.467 1.00 95.19 205 ALA A CA 1
ATOM 1418 C C . ALA A 1 205 ? 7.989 7.327 -7.975 1.00 95.19 205 ALA A C 1
ATOM 1420 O O . ALA A 1 205 ? 8.702 6.557 -7.333 1.00 95.19 205 ALA A O 1
ATOM 1421 N N . LEU A 1 206 ? 6.716 7.045 -8.286 1.00 97.38 206 LEU A N 1
ATOM 1422 C CA . LEU A 1 206 ? 6.089 5.743 -8.025 1.00 97.38 206 LEU A CA 1
ATOM 1423 C C . LEU A 1 206 ? 6.874 4.640 -8.742 1.00 97.38 206 LEU A C 1
ATOM 1425 O O . LEU A 1 206 ? 7.119 4.759 -9.946 1.00 97.38 206 LEU A O 1
ATOM 1429 N N . ALA A 1 207 ? 7.202 3.573 -8.018 1.00 97.69 207 ALA A N 1
ATOM 1430 C CA . ALA A 1 207 ? 7.998 2.462 -8.525 1.00 97.69 207 ALA A CA 1
ATOM 1431 C C . ALA A 1 207 ? 7.397 1.073 -8.259 1.00 97.69 207 ALA A C 1
ATOM 1433 O O . ALA A 1 207 ? 7.576 0.188 -9.094 1.00 97.69 207 ALA A O 1
ATOM 1434 N N . ARG A 1 208 ? 6.601 0.893 -7.198 1.00 98.06 208 ARG A N 1
ATOM 1435 C CA . ARG A 1 208 ? 5.728 -0.282 -7.011 1.00 98.06 208 ARG A CA 1
ATOM 1436 C C . ARG A 1 208 ? 4.395 0.145 -6.400 1.00 98.06 208 ARG A C 1
ATOM 1438 O O . ARG A 1 208 ? 4.345 1.127 -5.667 1.00 98.06 208 ARG A O 1
ATOM 1445 N N . LEU A 1 209 ? 3.323 -0.571 -6.721 1.00 98.44 209 LEU A N 1
ATOM 1446 C CA . LEU A 1 209 ? 2.011 -0.423 -6.091 1.00 98.44 209 LEU A CA 1
ATOM 1447 C C . LEU A 1 209 ? 1.443 -1.809 -5.778 1.00 98.44 209 LEU A C 1
ATOM 1449 O O . LEU A 1 209 ? 1.280 -2.619 -6.698 1.00 98.44 209 LEU A O 1
ATOM 1453 N N . SER A 1 210 ? 1.067 -2.036 -4.521 1.00 98.62 210 SER A N 1
ATOM 1454 C CA . SER A 1 210 ? 0.365 -3.243 -4.089 1.00 98.62 210 SER A CA 1
ATOM 1455 C C . SER A 1 210 ? -1.044 -2.891 -3.604 1.00 98.62 210 SER A C 1
ATOM 1457 O O . SER A 1 210 ? -1.221 -2.082 -2.694 1.00 98.62 210 SER A O 1
ATOM 1459 N N . LEU A 1 211 ? -2.067 -3.503 -4.216 1.00 98.56 211 LEU A N 1
ATOM 1460 C CA . LEU A 1 211 ? -3.464 -3.397 -3.787 1.00 98.56 211 LEU A CA 1
ATOM 1461 C C . LEU A 1 211 ? -4.005 -4.753 -3.344 1.00 98.56 211 LEU A C 1
ATOM 1463 O O . LEU A 1 211 ? -3.913 -5.750 -4.066 1.00 98.56 211 LEU A O 1
ATOM 1467 N N . VAL A 1 212 ? -4.633 -4.762 -2.174 1.00 98.50 212 VAL A N 1
ATOM 1468 C CA . VAL A 1 212 ? -5.084 -5.950 -1.450 1.00 98.50 212 VAL A CA 1
ATOM 1469 C C . VAL A 1 212 ? -6.584 -5.871 -1.185 1.00 98.50 212 VAL A C 1
ATOM 1471 O O . VAL A 1 212 ? -7.115 -4.814 -0.850 1.00 98.50 212 VAL A O 1
ATOM 1474 N N . ARG A 1 213 ? -7.303 -6.987 -1.335 1.00 97.50 213 ARG A N 1
ATOM 1475 C CA . ARG A 1 213 ? -8.745 -7.044 -1.045 1.00 97.50 213 ARG A CA 1
ATOM 1476 C C . ARG A 1 213 ? -8.999 -6.877 0.457 1.00 97.50 213 ARG A C 1
ATOM 1478 O O . ARG A 1 213 ? -8.502 -7.662 1.259 1.00 97.50 213 ARG A O 1
ATOM 1485 N N . GLY A 1 214 ? -9.807 -5.889 0.841 1.00 95.19 214 GLY A N 1
ATOM 1486 C CA . GLY A 1 214 ? -10.161 -5.610 2.239 1.00 95.19 214 GLY A CA 1
ATOM 1487 C C . GLY A 1 214 ? -11.422 -6.317 2.752 1.00 95.19 214 GLY A C 1
ATOM 1488 O O . GLY A 1 214 ? -11.841 -6.055 3.882 1.00 95.19 214 GLY A O 1
ATOM 1489 N N . GLN A 1 215 ? -12.060 -7.174 1.946 1.00 90.31 215 GLN A N 1
ATOM 1490 C CA . GLN A 1 215 ? -13.177 -8.026 2.367 1.00 90.31 215 GLN A CA 1
ATOM 1491 C C . GLN A 1 215 ? -13.392 -9.245 1.456 1.00 90.31 215 GLN A C 1
ATOM 1493 O O . GLN A 1 215 ? -12.913 -9.297 0.322 1.00 90.31 215 GLN A O 1
ATOM 1498 N N . GLY A 1 216 ? -14.247 -10.160 1.918 1.00 89.75 216 GLY A N 1
ATOM 1499 C CA . GLY A 1 216 ? -14.809 -11.254 1.124 1.00 89.75 216 GLY A CA 1
ATOM 1500 C C . GLY A 1 216 ? -13.979 -12.542 1.177 1.00 89.75 216 GLY A C 1
ATOM 1501 O O . GLY A 1 216 ? -13.037 -12.634 1.956 1.00 89.75 216 GLY A O 1
ATOM 1502 N N . PRO A 1 217 ? -14.305 -13.555 0.351 1.00 90.44 217 PRO A N 1
ATOM 1503 C CA . PRO A 1 217 ? -13.626 -14.858 0.385 1.00 90.44 217 PRO A CA 1
ATOM 1504 C C . PRO A 1 217 ? -12.130 -14.815 0.040 1.00 90.44 217 PRO A C 1
ATOM 1506 O O . PRO A 1 217 ? -11.418 -15.776 0.300 1.00 90.44 217 PRO A O 1
ATOM 1509 N N . LEU A 1 218 ? -11.676 -13.716 -0.568 1.00 94.88 218 LEU A N 1
ATOM 1510 C CA . LEU A 1 218 ? -10.287 -13.446 -0.930 1.00 94.88 218 LEU A CA 1
ATOM 1511 C C . LEU A 1 218 ? -9.733 -12.237 -0.146 1.00 94.88 218 LEU A C 1
ATOM 1513 O O . LEU A 1 218 ? -8.876 -11.525 -0.659 1.00 94.88 218 LEU A O 1
ATOM 1517 N N . GLU A 1 219 ? -10.247 -11.949 1.057 1.00 95.00 219 GLU A N 1
ATOM 1518 C CA . GLU A 1 219 ? -9.675 -10.915 1.935 1.00 95.00 219 GLU A CA 1
ATOM 1519 C C . GLU A 1 219 ? -8.177 -11.176 2.176 1.00 95.00 219 GLU A C 1
ATOM 1521 O O . GLU A 1 219 ? -7.731 -12.319 2.235 1.00 95.00 219 GLU A O 1
ATOM 1526 N N . GLU A 1 220 ? -7.392 -10.102 2.251 1.00 95.88 220 GLU A N 1
ATOM 1527 C CA . GLU A 1 220 ? -5.922 -10.103 2.313 1.00 95.88 220 GLU A CA 1
ATOM 1528 C C . GLU A 1 220 ? -5.192 -10.637 1.061 1.00 95.88 220 GLU A C 1
ATOM 1530 O O . GLU A 1 220 ? -3.966 -10.532 0.987 1.00 95.88 220 GLU A O 1
ATOM 1535 N N . VAL A 1 221 ? -5.903 -11.115 0.030 1.00 97.94 221 VAL A N 1
ATOM 1536 C CA . VAL A 1 221 ? -5.286 -11.531 -1.241 1.00 97.94 221 VAL A CA 1
ATOM 1537 C C . VAL A 1 221 ? -5.037 -10.310 -2.145 1.00 97.94 221 VAL A C 1
ATOM 1539 O O . VAL A 1 221 ? -5.994 -9.598 -2.488 1.00 97.94 221 VAL A O 1
ATOM 1542 N N . PRO A 1 222 ? -3.786 -10.056 -2.579 1.00 98.31 222 PRO A N 1
ATOM 1543 C CA . PRO A 1 222 ? -3.472 -9.000 -3.541 1.00 98.31 222 PRO A CA 1
ATOM 1544 C C . PRO A 1 222 ? -4.179 -9.200 -4.889 1.00 98.31 222 PRO A C 1
ATOM 1546 O O . PRO A 1 222 ? -4.364 -10.323 -5.362 1.00 98.31 222 PRO A O 1
ATOM 1549 N N . PHE A 1 223 ? -4.572 -8.094 -5.521 1.00 97.56 223 PHE A N 1
ATOM 1550 C CA . PHE A 1 223 ? -5.153 -8.049 -6.873 1.00 97.56 223 PHE A CA 1
ATOM 1551 C C . PHE A 1 223 ? -4.426 -7.100 -7.832 1.00 97.56 223 PHE A C 1
ATOM 1553 O O . PHE A 1 223 ? -4.701 -7.116 -9.031 1.00 97.56 223 PHE A O 1
ATOM 1560 N N . ILE A 1 224 ? -3.495 -6.305 -7.304 1.00 97.75 224 ILE A N 1
ATOM 1561 C CA . ILE A 1 224 ? -2.429 -5.615 -8.028 1.00 97.75 224 ILE A CA 1
ATOM 1562 C C . ILE A 1 224 ? -1.170 -5.818 -7.184 1.00 97.75 224 ILE A C 1
ATOM 1564 O O . ILE A 1 224 ? -1.177 -5.488 -6.004 1.00 97.75 224 ILE A O 1
ATOM 1568 N N . ASP A 1 225 ? -0.099 -6.322 -7.781 1.00 98.06 225 ASP A N 1
ATOM 1569 C CA . ASP A 1 225 ? 1.272 -6.117 -7.311 1.00 98.06 225 ASP A CA 1
ATOM 1570 C C . ASP A 1 225 ? 2.113 -5.767 -8.542 1.00 98.06 225 ASP A C 1
ATOM 1572 O O . ASP A 1 225 ? 2.463 -6.633 -9.341 1.00 98.06 225 ASP A O 1
ATOM 1576 N N . HIS A 1 226 ? 2.281 -4.468 -8.791 1.00 98.00 226 HIS A N 1
ATOM 1577 C CA . HIS A 1 226 ? 2.802 -3.954 -10.057 1.00 98.00 226 HIS A CA 1
ATOM 1578 C C . HIS A 1 226 ? 4.036 -3.093 -9.838 1.00 98.00 226 HIS A C 1
ATOM 1580 O O . HIS A 1 226 ? 3.975 -2.074 -9.150 1.00 98.00 226 HIS A O 1
ATOM 1586 N N . TYR A 1 227 ? 5.113 -3.449 -10.527 1.00 98.31 227 TYR A N 1
ATOM 1587 C CA . TYR A 1 227 ? 6.323 -2.646 -10.632 1.00 98.31 227 TYR A CA 1
ATOM 1588 C C . TYR A 1 227 ? 6.198 -1.692 -11.822 1.00 98.31 227 TYR A C 1
ATOM 1590 O O . TYR A 1 227 ? 5.611 -2.027 -12.856 1.00 98.31 227 TYR A O 1
ATOM 1598 N N . VAL A 1 228 ? 6.722 -0.478 -11.690 1.00 97.94 228 VAL A N 1
ATOM 1599 C CA . VAL A 1 228 ? 6.640 0.553 -12.729 1.00 97.94 228 VAL A CA 1
ATOM 1600 C C . VAL A 1 228 ? 7.818 0.412 -13.689 1.00 97.94 228 VAL A C 1
ATOM 1602 O O . VAL A 1 228 ? 8.969 0.408 -13.276 1.00 97.94 228 VAL A O 1
ATOM 1605 N N . LEU A 1 229 ? 7.536 0.362 -14.991 1.00 97.25 229 LEU A N 1
ATOM 1606 C CA . LEU A 1 229 ? 8.550 0.450 -16.041 1.00 97.25 229 LEU A CA 1
ATOM 1607 C C . LEU A 1 229 ? 9.172 1.852 -16.078 1.00 97.25 229 LEU A C 1
ATOM 1609 O O . LEU A 1 229 ? 8.489 2.830 -16.410 1.00 97.25 229 LEU A O 1
ATOM 1613 N N . PHE A 1 230 ? 10.480 1.927 -15.844 1.00 96.00 230 PHE A N 1
ATOM 1614 C CA . PHE A 1 230 ? 11.288 3.128 -16.034 1.00 96.00 230 PHE A CA 1
ATOM 1615 C C . PHE A 1 230 ? 12.033 3.081 -17.378 1.00 96.00 230 PHE A C 1
ATOM 1617 O O . PHE A 1 230 ? 12.587 2.062 -17.778 1.00 96.00 230 PHE A O 1
ATOM 1624 N N . LYS A 1 231 ? 12.067 4.212 -18.100 1.00 91.44 231 LYS A N 1
ATOM 1625 C CA . LYS A 1 231 ? 12.847 4.353 -19.354 1.00 91.44 231 LYS A CA 1
ATOM 1626 C C . LYS A 1 231 ? 14.333 4.640 -19.117 1.00 91.44 231 LYS A C 1
ATOM 1628 O O . LYS A 1 231 ? 15.144 4.467 -20.020 1.00 91.44 231 LYS A O 1
ATOM 1633 N N . LYS A 1 232 ? 14.658 5.162 -17.938 1.00 90.62 232 LYS A N 1
ATOM 1634 C CA . LYS A 1 232 ? 16.002 5.445 -17.433 1.00 90.62 232 LYS A CA 1
ATOM 1635 C C . LYS A 1 232 ? 16.008 5.006 -15.968 1.00 90.62 232 LYS A C 1
ATOM 1637 O O . LYS A 1 232 ? 15.020 5.319 -15.301 1.00 90.62 232 LYS A O 1
ATOM 1642 N N . PRO A 1 233 ? 17.049 4.321 -15.469 1.00 89.94 233 PRO A N 1
ATOM 1643 C CA . PRO A 1 233 ? 17.126 3.958 -14.057 1.00 89.94 233 PRO A CA 1
ATOM 1644 C C . PRO A 1 233 ? 16.950 5.188 -13.147 1.00 89.94 233 PRO A C 1
ATOM 1646 O O . PRO A 1 233 ? 17.423 6.271 -13.512 1.00 89.94 233 PRO A O 1
ATOM 1649 N N . PRO A 1 234 ? 16.276 5.055 -11.991 1.00 92.94 234 PRO A N 1
ATOM 1650 C CA . PRO A 1 234 ? 16.195 6.131 -11.007 1.00 92.94 234 PRO A CA 1
ATOM 1651 C C . PRO A 1 234 ? 17.577 6.440 -10.417 1.00 92.94 234 PRO A C 1
ATOM 1653 O O . PRO A 1 234 ? 18.492 5.618 -10.481 1.00 92.94 234 PRO A O 1
ATOM 1656 N N . LYS A 1 235 ? 17.729 7.626 -9.816 1.00 92.62 235 LYS A N 1
ATOM 1657 C CA . LYS A 1 235 ? 18.998 8.064 -9.218 1.00 92.62 235 LYS A CA 1
ATOM 1658 C C . LYS A 1 235 ? 19.333 7.286 -7.942 1.00 92.62 235 LYS A C 1
ATOM 1660 O O . LYS A 1 235 ? 20.499 6.988 -7.707 1.00 92.62 235 LYS A O 1
ATOM 1665 N N . ASP A 1 236 ? 18.319 6.953 -7.147 1.00 93.06 236 ASP A N 1
ATOM 1666 C CA . ASP A 1 236 ? 18.428 6.035 -6.012 1.00 93.06 236 ASP A CA 1
ATOM 1667 C C . ASP A 1 236 ? 17.129 5.223 -5.893 1.00 93.06 236 ASP A C 1
ATOM 1669 O O . ASP A 1 236 ? 16.031 5.784 -5.919 1.00 93.06 236 ASP A O 1
ATOM 1673 N N . CYS A 1 237 ? 17.248 3.899 -5.767 1.00 93.25 237 CYS A N 1
ATOM 1674 C CA . CYS A 1 237 ? 16.104 3.014 -5.550 1.00 93.25 237 CYS A CA 1
ATOM 1675 C C . CYS A 1 237 ? 15.566 3.075 -4.113 1.00 93.25 237 CYS A C 1
ATOM 1677 O O . CYS A 1 237 ? 14.493 2.539 -3.855 1.00 93.25 237 CYS A O 1
ATOM 1679 N N . LEU A 1 238 ? 16.296 3.694 -3.176 1.00 92.00 238 LEU A N 1
ATOM 1680 C CA . LEU A 1 238 ? 15.961 3.761 -1.752 1.00 92.00 238 LEU A CA 1
ATOM 1681 C C . LEU A 1 238 ? 15.752 2.366 -1.134 1.00 92.00 238 LEU A C 1
ATOM 1683 O O . LEU A 1 238 ? 14.961 2.213 -0.210 1.00 92.00 238 LEU A O 1
ATOM 1687 N N . THR A 1 239 ? 16.471 1.342 -1.617 1.00 92.44 239 THR A N 1
ATOM 1688 C CA . THR A 1 239 ? 16.213 -0.100 -1.387 1.00 92.44 239 THR A CA 1
ATOM 1689 C C . THR A 1 239 ? 16.005 -0.501 0.078 1.00 92.44 239 THR A C 1
ATOM 1691 O O . THR A 1 239 ? 15.243 -1.421 0.367 1.00 92.44 239 THR A O 1
ATOM 1694 N N . ARG A 1 240 ? 16.638 0.198 1.030 1.00 88.75 240 ARG A N 1
ATOM 1695 C CA . ARG A 1 240 ? 16.418 -0.004 2.475 1.00 88.75 240 ARG A CA 1
ATOM 1696 C C . ARG A 1 240 ? 14.961 0.243 2.898 1.00 88.75 240 ARG A C 1
ATOM 1698 O O . ARG A 1 240 ? 14.477 -0.430 3.802 1.00 88.75 240 ARG A O 1
ATOM 1705 N N . PHE A 1 241 ? 14.317 1.220 2.270 1.00 87.38 241 PHE A N 1
ATOM 1706 C CA . PHE A 1 241 ? 12.965 1.695 2.549 1.00 87.38 241 PHE A CA 1
ATOM 1707 C C . PHE A 1 241 ? 11.939 1.229 1.515 1.00 87.38 241 PHE A C 1
ATOM 1709 O O . PHE A 1 241 ? 10.770 1.236 1.844 1.00 87.38 241 PHE A O 1
ATOM 1716 N N . SER A 1 242 ? 12.360 0.842 0.305 1.00 91.12 242 SER A N 1
ATOM 1717 C CA . SER A 1 242 ? 11.450 0.430 -0.777 1.00 91.12 242 SER A CA 1
ATOM 1718 C C . SER A 1 242 ? 11.455 -1.071 -1.085 1.00 91.12 242 SER A C 1
ATOM 1720 O O . SER A 1 242 ? 10.584 -1.583 -1.782 1.00 91.12 242 SER A O 1
ATOM 1722 N N . GLY A 1 243 ? 12.515 -1.780 -0.678 1.00 92.94 243 GLY A N 1
ATOM 1723 C CA . GLY A 1 243 ? 12.801 -3.148 -1.122 1.00 92.94 243 GLY A CA 1
ATOM 1724 C C . GLY A 1 243 ? 13.146 -3.3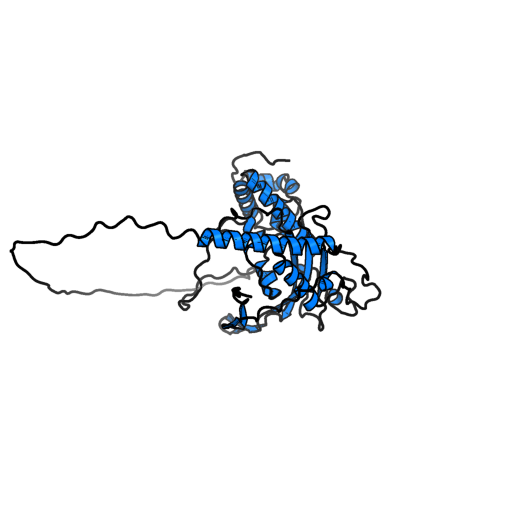03 -2.609 1.00 92.94 243 GLY A C 1
ATOM 1725 O O . GLY A 1 243 ? 13.474 -4.411 -3.030 1.00 92.94 243 GLY A O 1
ATOM 1726 N N . LEU A 1 244 ? 13.129 -2.220 -3.392 1.00 95.00 244 LEU A N 1
ATOM 1727 C CA . LEU A 1 244 ? 13.302 -2.242 -4.845 1.00 95.00 244 LEU A CA 1
ATOM 1728 C C . LEU A 1 244 ? 14.765 -2.271 -5.271 1.00 95.00 244 LEU A C 1
ATOM 1730 O O . LEU A 1 244 ? 15.625 -1.640 -4.647 1.00 95.00 244 LEU A O 1
ATOM 1734 N N . ARG A 1 245 ? 15.030 -2.925 -6.399 1.00 94.56 245 ARG A N 1
ATOM 1735 C CA . ARG A 1 245 ? 16.306 -2.881 -7.117 1.00 94.56 245 ARG A CA 1
ATOM 1736 C C . ARG A 1 245 ? 16.134 -2.187 -8.470 1.00 94.56 245 ARG A C 1
ATOM 1738 O O . ARG A 1 245 ? 15.018 -2.043 -8.967 1.00 94.56 245 ARG A O 1
ATOM 1745 N N . ALA A 1 246 ? 17.235 -1.753 -9.079 1.00 93.75 246 ALA A N 1
ATOM 1746 C CA . ALA A 1 246 ? 17.185 -1.050 -10.363 1.00 93.75 246 ALA A CA 1
ATOM 1747 C C . ALA A 1 246 ? 16.707 -1.968 -11.503 1.00 93.75 246 ALA A C 1
ATOM 1749 O O . ALA A 1 246 ? 16.005 -1.524 -12.413 1.00 93.75 246 ALA A O 1
ATOM 1750 N N . GLU A 1 247 ? 17.046 -3.255 -11.419 1.00 95.56 247 GLU A N 1
ATOM 1751 C CA . GLU A 1 247 ? 16.691 -4.293 -12.384 1.00 95.56 247 GLU A CA 1
ATOM 1752 C C . GLU A 1 247 ? 15.177 -4.548 -12.398 1.00 95.56 247 GLU A C 1
ATOM 1754 O O . GLU A 1 247 ? 14.598 -4.721 -13.469 1.00 95.56 247 GLU A O 1
ATOM 1759 N N . ASP A 1 248 ? 14.512 -4.473 -11.237 1.00 96.19 248 ASP A N 1
ATOM 1760 C CA . ASP A 1 248 ? 13.062 -4.679 -11.100 1.00 96.19 248 ASP A CA 1
ATOM 1761 C C . ASP A 1 248 ? 12.242 -3.681 -11.938 1.00 96.19 248 ASP A C 1
ATOM 1763 O O . ASP A 1 248 ? 11.105 -3.973 -12.312 1.00 96.19 248 ASP A O 1
ATOM 1767 N N . LEU A 1 249 ? 12.823 -2.516 -12.248 1.00 96.94 249 LEU A N 1
ATOM 1768 C CA . LEU A 1 249 ? 12.201 -1.396 -12.963 1.00 96.94 249 LEU A CA 1
ATOM 1769 C C . LEU A 1 249 ? 12.595 -1.333 -14.456 1.00 96.94 249 LEU A C 1
ATOM 1771 O O . LEU A 1 249 ? 12.095 -0.474 -15.192 1.00 96.94 249 LEU A O 1
ATOM 1775 N N . SER A 1 250 ? 13.480 -2.232 -14.906 1.00 96.12 250 SER A N 1
ATOM 1776 C CA . SER A 1 250 ? 14.008 -2.307 -16.275 1.00 96.12 250 SER A CA 1
ATOM 1777 C C . SER A 1 250 ? 13.127 -3.149 -17.202 1.00 96.12 250 SER A C 1
ATOM 1779 O O . SER A 1 250 ? 12.588 -4.179 -16.808 1.00 96.12 250 SER A O 1
ATOM 1781 N N . LEU A 1 251 ? 13.026 -2.762 -18.478 1.00 96.62 251 LEU A N 1
ATOM 1782 C CA . LEU A 1 251 ? 12.273 -3.527 -19.480 1.00 96.62 251 LEU A CA 1
ATOM 1783 C C . LEU A 1 251 ? 12.876 -4.915 -19.752 1.00 96.62 251 LEU A C 1
ATOM 1785 O O . LEU A 1 251 ? 12.131 -5.861 -20.014 1.00 96.62 251 LEU A O 1
ATOM 1789 N N . THR A 1 252 ? 14.208 -5.014 -19.749 1.00 96.75 252 THR A N 1
ATOM 1790 C CA . THR A 1 252 ? 14.958 -6.210 -20.169 1.00 96.75 252 THR A CA 1
ATOM 1791 C C . THR A 1 252 ? 15.314 -7.140 -19.024 1.00 96.75 252 THR A C 1
ATOM 1793 O O . THR A 1 252 ? 15.426 -8.341 -19.256 1.00 96.75 252 THR A O 1
ATOM 1796 N N . ASP A 1 253 ? 15.465 -6.597 -17.816 1.00 96.56 253 ASP A N 1
ATOM 1797 C CA . ASP A 1 253 ? 16.115 -7.290 -16.694 1.00 96.56 253 ASP A CA 1
ATOM 1798 C C . ASP A 1 253 ? 15.118 -7.653 -15.580 1.00 96.56 253 ASP A C 1
ATOM 1800 O O . ASP A 1 253 ? 15.383 -8.533 -14.762 1.00 96.56 253 ASP A O 1
ATOM 1804 N N . SER A 1 254 ? 13.943 -7.011 -15.566 1.00 96.81 254 SER A N 1
ATOM 1805 C CA . SER A 1 254 ? 12.918 -7.215 -14.543 1.00 96.81 254 SER A CA 1
ATOM 1806 C C . SER A 1 254 ? 12.318 -8.618 -14.620 1.00 96.81 254 SER A C 1
ATOM 1808 O O . SER A 1 254 ? 11.707 -9.003 -15.620 1.00 96.81 254 SER A O 1
ATOM 1810 N N . VAL A 1 255 ? 12.444 -9.378 -13.532 1.00 96.88 255 VAL A N 1
ATOM 1811 C CA . VAL A 1 255 ? 11.841 -10.715 -13.367 1.00 96.88 255 VAL A CA 1
ATOM 1812 C C . VAL A 1 255 ? 10.470 -10.676 -12.682 1.00 96.88 255 VAL A C 1
ATOM 1814 O O . VAL A 1 255 ? 9.890 -11.722 -12.412 1.00 96.88 255 VAL A O 1
ATOM 1817 N N . VAL A 1 256 ? 9.947 -9.483 -12.393 1.00 96.44 256 VAL A N 1
ATOM 1818 C CA . VAL A 1 256 ? 8.683 -9.258 -11.670 1.00 96.44 256 VAL A CA 1
ATOM 1819 C C . VAL A 1 256 ? 7.557 -8.835 -12.623 1.00 96.44 256 VAL A C 1
ATOM 1821 O O . VAL A 1 256 ? 7.725 -8.823 -13.847 1.00 96.44 256 VAL A O 1
ATOM 1824 N N . TRP A 1 257 ? 6.365 -8.540 -12.092 1.00 97.56 257 TRP A N 1
ATOM 1825 C CA . TRP A 1 257 ? 5.238 -8.070 -12.901 1.00 97.56 257 TRP A CA 1
ATOM 1826 C C . TRP A 1 257 ? 5.368 -6.573 -13.212 1.00 97.56 257 TRP A C 1
ATOM 1828 O O . TRP A 1 257 ? 4.967 -5.702 -12.434 1.00 97.56 257 TRP A O 1
ATOM 1838 N N . LEU A 1 258 ? 5.955 -6.275 -14.370 1.00 97.69 258 LEU A N 1
ATOM 1839 C CA . LEU A 1 258 ? 6.267 -4.923 -14.813 1.00 97.69 258 LEU A CA 1
ATOM 1840 C C . LEU A 1 258 ? 5.092 -4.291 -15.570 1.00 97.69 258 LEU A C 1
ATOM 1842 O O . LEU A 1 258 ? 4.405 -4.935 -16.364 1.00 97.69 258 LEU A O 1
ATOM 1846 N N . SER A 1 259 ? 4.852 -3.000 -15.361 1.00 97.06 259 SER A N 1
ATOM 1847 C CA . SER A 1 259 ? 3.723 -2.277 -15.947 1.00 97.06 259 SER A CA 1
ATOM 1848 C C . SER A 1 259 ? 4.004 -0.799 -16.173 1.00 97.06 259 SER A C 1
ATOM 1850 O O . SER A 1 259 ? 4.808 -0.171 -15.494 1.00 97.06 259 SER A O 1
ATOM 1852 N N . THR A 1 260 ? 3.298 -0.189 -17.124 1.00 96.19 260 THR A N 1
ATOM 1853 C CA . THR A 1 260 ? 3.433 1.257 -17.355 1.00 96.19 260 THR A CA 1
ATOM 1854 C C . THR A 1 260 ? 2.771 2.070 -16.236 1.00 96.19 260 THR A C 1
ATOM 1856 O O . THR A 1 260 ? 1.654 1.760 -15.811 1.00 96.19 260 THR A O 1
ATOM 1859 N N . ARG A 1 261 ? 3.397 3.190 -15.831 1.00 95.38 261 ARG A N 1
ATOM 1860 C CA . ARG A 1 261 ? 2.807 4.170 -14.889 1.00 95.38 261 ARG A CA 1
ATOM 1861 C C . ARG A 1 261 ? 1.391 4.594 -15.306 1.00 95.38 261 ARG A C 1
ATOM 1863 O O . ARG A 1 261 ? 0.521 4.752 -14.457 1.00 95.38 261 ARG A O 1
ATOM 1870 N N . LYS A 1 262 ? 1.138 4.720 -16.617 1.00 93.31 262 LYS A N 1
ATOM 1871 C CA . LYS A 1 262 ? -0.188 5.039 -17.172 1.00 93.31 262 LYS A CA 1
ATOM 1872 C C . LYS A 1 262 ? -1.233 3.969 -16.831 1.00 93.31 262 LYS A C 1
ATOM 1874 O O . LYS A 1 262 ? -2.302 4.334 -16.355 1.00 93.31 262 LYS A O 1
ATOM 1879 N N . SER A 1 263 ? -0.928 2.683 -17.036 1.00 94.06 263 SER A N 1
ATOM 1880 C CA . SER A 1 263 ? -1.846 1.578 -16.705 1.00 94.06 263 SER A CA 1
ATOM 1881 C C . SER A 1 263 ? -2.193 1.568 -15.213 1.00 94.06 263 SER A C 1
ATOM 1883 O O . SER A 1 263 ? -3.365 1.535 -14.841 1.00 94.06 263 SER A O 1
ATOM 1885 N N . ILE A 1 264 ? -1.179 1.706 -14.354 1.00 96.00 264 ILE A N 1
ATOM 1886 C CA . ILE A 1 264 ? -1.338 1.710 -12.893 1.00 96.00 264 ILE A CA 1
ATOM 1887 C C . ILE A 1 264 ? -2.221 2.884 -12.434 1.00 96.00 264 ILE A C 1
ATOM 1889 O O . ILE A 1 264 ? -3.193 2.678 -11.707 1.00 96.00 264 ILE A O 1
ATOM 1893 N N . LEU A 1 265 ? -1.964 4.103 -12.925 1.00 94.81 265 LEU A N 1
ATOM 1894 C CA . LEU A 1 265 ? -2.791 5.273 -12.604 1.00 94.81 265 LEU A CA 1
ATOM 1895 C C . LEU A 1 265 ? -4.223 5.161 -13.159 1.00 94.81 265 LEU A C 1
ATOM 1897 O O . LEU A 1 265 ? -5.158 5.620 -12.507 1.00 94.81 265 LEU A O 1
ATOM 1901 N N . GLN A 1 266 ? -4.430 4.519 -14.315 1.00 93.69 266 GLN A N 1
ATOM 1902 C CA . GLN A 1 266 ? -5.773 4.247 -14.845 1.00 93.69 266 GLN A CA 1
ATOM 1903 C C . GLN A 1 266 ? -6.558 3.261 -13.965 1.00 93.69 266 GLN A C 1
ATOM 1905 O O . GLN A 1 266 ? -7.750 3.473 -13.744 1.00 93.69 266 GLN A O 1
ATOM 1910 N N . LYS A 1 267 ? -5.905 2.224 -13.421 1.00 95.25 267 LYS A N 1
ATOM 1911 C CA . LYS A 1 267 ? -6.519 1.288 -12.462 1.00 95.25 267 LYS A CA 1
ATOM 1912 C C . LYS A 1 267 ? -6.868 1.975 -11.145 1.00 95.25 267 LYS A C 1
ATOM 1914 O O . LYS A 1 267 ? -8.003 1.867 -10.688 1.00 95.25 267 LYS A O 1
ATOM 1919 N N . MET A 1 2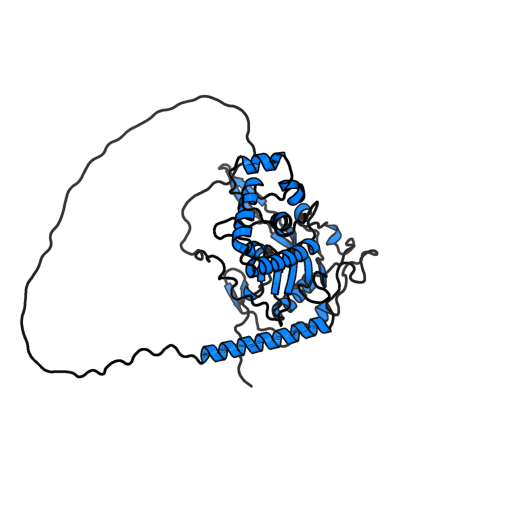68 ? -5.936 2.746 -10.579 1.00 96.12 268 MET A N 1
ATOM 1920 C CA . MET A 1 268 ? -6.199 3.538 -9.373 1.00 96.12 268 MET A CA 1
ATOM 1921 C C . MET A 1 268 ? -7.352 4.519 -9.583 1.00 96.12 268 MET A C 1
ATOM 1923 O O . MET A 1 268 ? -8.259 4.590 -8.755 1.00 96.12 268 MET A O 1
ATOM 1927 N N . ARG A 1 269 ? -7.382 5.221 -10.724 1.00 94.06 269 ARG A N 1
ATOM 1928 C CA . ARG A 1 269 ? -8.472 6.147 -11.037 1.00 94.06 269 ARG A CA 1
ATOM 1929 C C . ARG A 1 269 ? -9.825 5.442 -11.145 1.00 94.06 269 ARG A C 1
ATOM 1931 O O . ARG A 1 269 ? -10.796 5.940 -10.585 1.00 94.06 269 ARG A O 1
ATOM 1938 N N . PHE A 1 270 ? -9.880 4.275 -11.788 1.00 93.69 270 PHE A N 1
ATOM 1939 C CA . PHE A 1 270 ? -11.094 3.458 -11.853 1.00 93.69 270 PHE A CA 1
ATOM 1940 C C . PHE A 1 270 ? -11.622 3.085 -10.457 1.00 93.69 270 PHE A C 1
ATOM 1942 O O . PHE A 1 270 ? -12.822 3.204 -10.214 1.00 93.69 270 PHE A O 1
ATOM 1949 N N . LEU A 1 271 ? -10.748 2.684 -9.527 1.00 94.75 271 LEU A N 1
ATOM 1950 C CA . LEU A 1 271 ? -11.137 2.336 -8.153 1.00 94.75 271 LEU A CA 1
ATOM 1951 C C . LEU A 1 271 ? -11.643 3.561 -7.369 1.00 94.75 271 LEU A C 1
ATOM 1953 O O . LEU A 1 271 ? -12.659 3.477 -6.676 1.00 94.75 271 LEU A O 1
ATOM 1957 N N . VAL A 1 272 ? -10.996 4.723 -7.531 1.00 93.62 272 VAL A N 1
ATOM 1958 C CA . VAL A 1 272 ? -11.469 5.998 -6.959 1.00 93.62 272 VAL A CA 1
ATOM 1959 C C . VAL A 1 272 ? -12.855 6.356 -7.503 1.00 93.62 272 VAL A C 1
ATOM 1961 O O . VAL A 1 272 ? -13.762 6.647 -6.720 1.00 93.62 272 VAL A O 1
ATOM 1964 N N . ASP A 1 273 ? -13.050 6.283 -8.823 1.00 90.81 273 ASP A N 1
ATOM 1965 C CA . ASP A 1 273 ? -14.338 6.559 -9.467 1.00 90.81 273 ASP A CA 1
ATOM 1966 C C . ASP A 1 273 ? -15.420 5.550 -9.021 1.00 90.81 273 ASP A C 1
ATOM 1968 O O . ASP A 1 273 ? -16.573 5.940 -8.846 1.00 90.81 273 ASP A O 1
ATOM 1972 N N . CYS A 1 274 ? -15.058 4.288 -8.747 1.00 90.75 274 CYS A N 1
ATOM 1973 C CA . CYS A 1 274 ? -15.947 3.256 -8.189 1.00 90.75 274 CYS A CA 1
ATOM 1974 C C . CYS A 1 274 ? -16.270 3.417 -6.691 1.00 90.75 274 CYS A C 1
ATOM 1976 O O . CYS A 1 274 ? -16.953 2.566 -6.125 1.00 90.75 274 CYS A O 1
ATOM 1978 N N . LYS A 1 275 ? -15.818 4.502 -6.049 1.00 90.94 275 LYS A N 1
ATOM 1979 C CA . LYS A 1 275 ? -16.033 4.786 -4.618 1.00 90.94 275 LYS A CA 1
ATOM 1980 C C . LYS A 1 275 ? -15.435 3.735 -3.676 1.00 90.94 275 LYS A C 1
ATOM 1982 O O . LYS A 1 275 ? -15.934 3.540 -2.570 1.00 90.94 275 LYS A O 1
ATOM 1987 N N . CYS A 1 276 ? -14.340 3.091 -4.088 1.00 93.75 276 CYS A N 1
ATOM 1988 C CA . CYS A 1 276 ? -13.557 2.242 -3.195 1.00 93.75 276 CYS A CA 1
ATOM 1989 C C . CYS A 1 276 ? -12.987 3.056 -2.020 1.00 93.75 276 CYS A C 1
ATOM 1991 O O . CYS A 1 276 ? -12.616 4.222 -2.187 1.00 93.75 276 CYS A O 1
ATOM 1993 N N . ILE A 1 277 ? -12.908 2.420 -0.853 1.00 95.75 277 ILE A N 1
ATOM 1994 C CA . ILE A 1 277 ? -12.306 2.935 0.374 1.00 95.75 277 ILE A CA 1
ATOM 1995 C C . ILE A 1 277 ? -10.890 2.370 0.479 1.00 95.75 277 ILE A C 1
ATOM 1997 O O . ILE A 1 277 ? -10.703 1.157 0.552 1.00 95.75 277 ILE A O 1
ATOM 2001 N N . PHE A 1 278 ? -9.896 3.245 0.495 1.00 97.69 278 PHE A N 1
ATOM 2002 C CA . PHE A 1 278 ? -8.482 2.909 0.561 1.00 97.69 278 PHE A CA 1
ATOM 2003 C C . PHE A 1 278 ? -8.006 2.899 2.016 1.00 97.69 278 PHE A C 1
ATOM 2005 O O . PHE A 1 278 ? -8.153 3.896 2.721 1.00 97.69 278 PHE A O 1
ATOM 2012 N N . VAL A 1 279 ? -7.435 1.781 2.460 1.00 98.38 279 VAL A N 1
ATOM 2013 C CA . VAL A 1 279 ? -6.864 1.588 3.800 1.00 98.38 279 VAL A CA 1
ATOM 2014 C C . VAL A 1 279 ? -5.354 1.426 3.668 1.00 98.38 279 VAL A C 1
ATOM 2016 O O . VAL A 1 279 ? -4.898 0.572 2.914 1.00 98.38 279 VAL A O 1
ATOM 2019 N N . GLY A 1 280 ? -4.579 2.205 4.415 1.00 98.19 280 GLY A N 1
ATOM 2020 C CA . GLY A 1 280 ? -3.115 2.198 4.325 1.00 98.19 280 GLY A CA 1
ATOM 2021 C C . GLY A 1 280 ? -2.463 2.944 5.483 1.00 98.19 280 GLY A C 1
ATOM 2022 O O . GLY A 1 280 ? -3.094 3.140 6.529 1.00 98.19 280 GLY A O 1
ATOM 2023 N N . HIS A 1 281 ? -1.213 3.373 5.315 1.00 97.75 281 HIS A N 1
ATOM 2024 C CA . HIS A 1 281 ? -0.448 4.041 6.367 1.00 97.75 281 HIS A CA 1
ATOM 2025 C C . HIS A 1 281 ? 0.411 5.185 5.808 1.00 97.75 281 HIS A C 1
ATOM 2027 O O . HIS A 1 281 ? 1.431 4.939 5.181 1.00 97.75 281 HIS A O 1
ATOM 2033 N N . GLY A 1 282 ? 0.028 6.440 6.060 1.00 95.62 282 GLY A N 1
ATOM 2034 C CA . GLY A 1 282 ? 0.711 7.620 5.507 1.00 95.62 282 GLY A CA 1
ATOM 2035 C C . GLY A 1 282 ? 0.238 8.045 4.108 1.00 95.62 282 GLY A C 1
ATOM 2036 O O . GLY A 1 282 ? 0.906 8.849 3.454 1.00 95.62 282 GLY A O 1
ATOM 2037 N N . LEU A 1 283 ? -0.935 7.569 3.673 1.00 96.69 283 LEU A N 1
ATOM 2038 C CA . LEU A 1 283 ? -1.461 7.652 2.300 1.00 96.69 283 LEU A CA 1
ATOM 2039 C C . LEU A 1 283 ? -1.516 9.063 1.692 1.00 96.69 283 LEU A C 1
ATOM 2041 O O . LEU A 1 283 ? -1.537 9.213 0.469 1.00 96.69 283 LEU A O 1
ATOM 2045 N N . GLN A 1 284 ? -1.533 10.116 2.516 1.00 92.81 284 GLN A N 1
ATOM 2046 C CA . GLN A 1 284 ? -1.456 11.497 2.029 1.00 92.81 284 GLN A CA 1
ATOM 2047 C C . GLN A 1 284 ? -0.180 11.748 1.205 1.00 92.81 284 GLN A C 1
ATOM 2049 O O . GLN A 1 284 ? -0.223 12.497 0.225 1.00 92.81 284 GLN A O 1
ATOM 2054 N N . GLN A 1 285 ? 0.948 11.142 1.586 1.00 91.69 285 GLN A N 1
ATOM 2055 C CA . GLN A 1 285 ? 2.193 11.256 0.829 1.00 91.69 285 GLN A CA 1
ATOM 2056 C C . GLN A 1 285 ? 2.107 10.477 -0.487 1.00 91.69 285 GLN A C 1
ATOM 2058 O O . GLN A 1 285 ? 2.488 10.999 -1.536 1.00 91.69 285 GLN A O 1
ATOM 2063 N N . ASP A 1 286 ? 1.554 9.272 -0.449 1.00 95.56 286 ASP A N 1
ATOM 2064 C CA . ASP A 1 286 ? 1.548 8.353 -1.585 1.00 95.56 286 ASP A CA 1
ATOM 2065 C C . ASP A 1 286 ? 0.680 8.889 -2.722 1.00 95.56 286 ASP A C 1
ATOM 2067 O O . ASP A 1 286 ? 1.114 8.977 -3.873 1.00 95.56 286 ASP A O 1
ATOM 2071 N N . PHE A 1 287 ? -0.531 9.347 -2.393 1.00 96.50 287 PHE A N 1
ATOM 2072 C CA . PHE A 1 287 ? -1.435 9.991 -3.345 1.00 96.50 287 PHE A CA 1
ATOM 2073 C C . PHE A 1 287 ? -0.853 11.297 -3.908 1.00 96.50 287 PHE A C 1
ATOM 2075 O O . PHE A 1 287 ? -1.025 11.584 -5.098 1.00 96.50 287 PHE A O 1
ATOM 2082 N N . ARG A 1 288 ? -0.083 12.047 -3.103 1.00 95.00 288 ARG A N 1
ATOM 2083 C CA . ARG A 1 288 ? 0.651 13.238 -3.558 1.00 95.00 288 ARG A CA 1
ATOM 2084 C C . ARG A 1 288 ? 1.730 12.882 -4.586 1.00 95.00 288 ARG A C 1
ATOM 2086 O O . ARG A 1 288 ? 1.765 13.506 -5.642 1.00 95.00 288 ARG A O 1
ATOM 2093 N N . VAL A 1 289 ? 2.568 11.873 -4.333 1.00 93.44 289 VAL A N 1
ATOM 2094 C CA . VAL A 1 289 ? 3.633 11.455 -5.274 1.00 93.44 289 VAL A CA 1
ATOM 2095 C C . VAL A 1 289 ? 3.059 10.782 -6.529 1.00 93.44 289 VAL A C 1
ATOM 2097 O O . VAL A 1 289 ? 3.565 10.973 -7.639 1.00 93.44 289 VAL A O 1
ATOM 2100 N N . MET A 1 290 ? 1.949 10.051 -6.398 1.00 93.81 290 MET A N 1
ATOM 2101 C CA . MET A 1 290 ? 1.204 9.520 -7.544 1.00 93.81 290 MET A CA 1
ATOM 2102 C C . MET A 1 290 ? 0.553 10.610 -8.411 1.00 93.81 290 MET A C 1
ATOM 2104 O O . MET A 1 290 ? 0.235 10.328 -9.568 1.00 93.81 290 MET A O 1
ATOM 2108 N N . ASN A 1 291 ? 0.397 11.835 -7.893 1.00 93.38 291 ASN A N 1
ATOM 2109 C CA . ASN A 1 291 ? -0.420 12.911 -8.462 1.00 93.38 291 ASN A CA 1
ATOM 2110 C C . ASN A 1 291 ? -1.880 12.470 -8.695 1.00 93.38 291 ASN A C 1
ATOM 2112 O O . ASN A 1 291 ? -2.444 12.627 -9.780 1.00 93.38 291 ASN A O 1
ATOM 2116 N N . LEU A 1 292 ? -2.479 11.856 -7.670 1.00 93.19 292 LEU A N 1
ATOM 2117 C CA . LEU A 1 292 ? -3.849 11.352 -7.687 1.00 93.19 292 LEU A CA 1
ATOM 2118 C C . LEU A 1 292 ? -4.647 11.977 -6.540 1.00 93.19 292 LEU A C 1
ATOM 2120 O O . LEU A 1 292 ? -4.352 11.744 -5.374 1.00 93.19 292 LEU A O 1
ATOM 2124 N N . TYR A 1 293 ? -5.702 12.725 -6.859 1.00 94.06 293 TYR A N 1
ATOM 2125 C CA . TYR A 1 293 ? -6.646 13.179 -5.840 1.00 94.06 293 TYR A CA 1
ATOM 2126 C C . TYR A 1 293 ? -7.611 12.049 -5.456 1.00 94.06 293 TYR A C 1
ATOM 2128 O O . TYR A 1 293 ? -8.347 11.541 -6.306 1.00 94.06 293 TYR A O 1
ATOM 2136 N N . VAL A 1 294 ? -7.637 11.703 -4.168 1.00 94.38 294 VAL A N 1
ATOM 2137 C CA . VAL A 1 294 ? -8.606 10.778 -3.565 1.00 94.38 294 VAL A CA 1
ATOM 2138 C C . VAL A 1 294 ? -9.435 11.561 -2.534 1.00 94.38 294 VAL A C 1
ATOM 2140 O O . VAL A 1 294 ? -8.843 12.210 -1.669 1.00 94.38 294 VAL A O 1
ATOM 2143 N N . PRO A 1 295 ? -10.782 11.551 -2.604 1.00 93.56 295 PRO A N 1
ATOM 2144 C CA . PRO A 1 295 ? -11.627 12.221 -1.614 1.00 93.56 295 PRO A CA 1
ATOM 2145 C C . PRO A 1 295 ? -11.383 11.685 -0.200 1.00 93.56 295 PRO A C 1
ATOM 2147 O O . PRO A 1 295 ? -11.242 10.479 -0.021 1.00 93.56 295 PRO A O 1
ATOM 2150 N N . ALA A 1 296 ? -11.398 12.553 0.815 1.00 91.75 296 ALA A N 1
ATOM 2151 C CA . ALA A 1 296 ? -11.095 12.165 2.198 1.00 91.75 296 ALA A CA 1
ATOM 2152 C C . ALA A 1 296 ? -12.015 11.050 2.737 1.00 91.75 296 ALA A C 1
ATOM 2154 O O . ALA A 1 296 ? -11.565 10.179 3.469 1.00 91.75 296 ALA A O 1
ATOM 2155 N N . GLN A 1 297 ? -13.279 11.016 2.303 1.00 90.12 297 GLN A N 1
ATOM 2156 C CA . GLN A 1 297 ? -14.255 9.974 2.654 1.00 90.12 297 GLN A CA 1
ATOM 2157 C C . GLN A 1 297 ? -13.881 8.583 2.109 1.00 90.12 297 GLN A C 1
ATOM 2159 O O . GLN A 1 297 ? -14.435 7.581 2.549 1.00 90.12 297 GLN A O 1
ATOM 2164 N N . GLN A 1 298 ? -12.963 8.520 1.141 1.00 93.75 298 GLN A N 1
ATOM 2165 C CA . GLN A 1 298 ? -12.426 7.293 0.558 1.00 93.75 298 GLN A CA 1
ATOM 2166 C C . GLN A 1 298 ? -11.056 6.912 1.144 1.00 93.75 298 GLN A C 1
ATOM 2168 O O . GLN A 1 298 ? -10.454 5.967 0.646 1.00 93.75 298 GLN A O 1
ATOM 2173 N N . VAL A 1 299 ? -10.544 7.609 2.166 1.00 96.06 299 VAL A N 1
ATOM 2174 C CA . VAL A 1 299 ? -9.210 7.359 2.739 1.00 96.06 299 VAL A CA 1
ATOM 2175 C C . VAL A 1 299 ? -9.306 7.033 4.226 1.00 96.06 299 VAL A C 1
ATOM 2177 O O . VAL A 1 299 ? -9.801 7.822 5.025 1.00 96.06 299 VAL A O 1
ATOM 2180 N N . ILE A 1 300 ? -8.772 5.875 4.605 1.00 96.56 300 ILE A N 1
ATOM 2181 C CA . ILE A 1 300 ? -8.625 5.418 5.986 1.00 96.56 300 ILE A CA 1
ATOM 2182 C C . ILE A 1 300 ? -7.130 5.231 6.254 1.00 96.56 300 ILE A C 1
ATOM 2184 O O . ILE A 1 300 ? -6.540 4.190 5.963 1.00 96.56 300 ILE A O 1
ATOM 2188 N N . ASP A 1 301 ? -6.506 6.270 6.803 1.00 96.69 301 ASP A N 1
ATOM 2189 C CA . ASP A 1 301 ? -5.082 6.261 7.126 1.00 96.69 301 ASP A CA 1
ATOM 2190 C C . ASP A 1 301 ? -4.849 5.779 8.568 1.00 96.69 301 ASP A C 1
ATOM 2192 O O . ASP A 1 301 ? -5.149 6.469 9.551 1.00 96.69 301 ASP A O 1
ATOM 2196 N N . THR A 1 302 ? -4.287 4.577 8.701 1.00 96.81 302 THR A N 1
ATOM 2197 C CA . THR A 1 302 ? -4.004 3.941 9.995 1.00 96.81 302 THR A CA 1
ATOM 2198 C C . THR A 1 302 ? -3.009 4.724 10.853 1.00 96.81 302 THR A C 1
ATOM 2200 O O . THR A 1 302 ? -3.057 4.599 12.079 1.00 96.81 302 THR A O 1
ATOM 2203 N N . ALA A 1 303 ? -2.163 5.575 10.258 1.00 94.19 303 ALA A N 1
ATOM 2204 C CA . ALA A 1 303 ? -1.253 6.445 11.001 1.00 94.19 303 ALA A CA 1
ATOM 2205 C C . ALA A 1 303 ? -2.015 7.466 11.866 1.00 94.19 303 ALA A C 1
ATOM 2207 O O . ALA A 1 303 ? -1.542 7.845 12.939 1.00 94.19 303 ALA A O 1
ATOM 2208 N N . TYR A 1 304 ? -3.214 7.873 11.431 1.00 94.12 304 TYR A N 1
ATOM 2209 C CA . TYR A 1 304 ? -4.091 8.790 12.161 1.00 94.12 304 TYR A CA 1
ATOM 2210 C C . TYR A 1 304 ? -5.087 8.057 13.067 1.00 94.12 304 TYR A C 1
ATOM 2212 O O . TYR A 1 304 ? -5.399 8.572 14.138 1.00 94.12 304 TYR A O 1
ATOM 2220 N N . LEU A 1 305 ? -5.526 6.842 12.708 1.00 93.38 305 LEU A N 1
ATOM 2221 C CA . LEU A 1 305 ? -6.413 6.031 13.561 1.00 93.38 305 LEU A CA 1
ATOM 2222 C C . LEU A 1 305 ? -5.812 5.739 14.945 1.00 93.38 305 LEU A C 1
ATOM 2224 O O . LEU A 1 305 ? -6.533 5.732 15.941 1.00 93.38 305 LEU A O 1
ATOM 2228 N N . PHE A 1 306 ? -4.497 5.511 15.015 1.00 91.56 306 PHE A N 1
ATOM 2229 C CA . PHE A 1 306 ? -3.786 5.229 16.267 1.00 91.56 306 PHE A CA 1
ATOM 2230 C C . PHE A 1 306 ? -3.059 6.450 16.855 1.00 91.56 306 PHE A C 1
ATOM 2232 O O . PHE A 1 306 ? -2.115 6.307 17.635 1.00 91.56 306 PHE A O 1
ATOM 2239 N N . ARG A 1 307 ? -3.496 7.664 16.496 1.00 93.56 307 ARG A N 1
ATOM 2240 C CA . ARG A 1 307 ? -2.902 8.918 16.967 1.00 93.56 307 ARG A CA 1
ATOM 2241 C C . ARG A 1 307 ? -3.720 9.545 18.096 1.00 93.56 307 ARG A C 1
ATOM 2243 O O . ARG A 1 307 ? -4.900 9.828 17.930 1.00 93.56 307 ARG A O 1
ATOM 2250 N N . ILE A 1 308 ? -3.061 9.894 19.202 1.00 91.62 308 ILE A N 1
ATOM 2251 C CA . ILE A 1 308 ? -3.625 10.838 20.181 1.00 91.62 308 ILE A CA 1
ATOM 2252 C C . ILE A 1 308 ? -3.359 12.273 19.674 1.00 91.62 308 ILE A C 1
ATOM 2254 O O . ILE A 1 308 ? -2.205 12.580 19.346 1.00 91.62 308 ILE A O 1
ATOM 2258 N N . PRO A 1 309 ? -4.361 13.175 19.606 1.00 89.56 309 PRO A N 1
ATOM 2259 C CA . PRO A 1 309 ? -4.157 14.574 19.223 1.00 89.56 309 PRO A CA 1
ATOM 2260 C C . PRO A 1 309 ? -3.019 15.249 20.006 1.00 89.56 309 PRO A C 1
ATOM 2262 O O . PRO A 1 309 ? -2.796 14.975 21.184 1.00 89.56 309 PRO A O 1
ATOM 2265 N N . GLY A 1 310 ? -2.230 16.087 19.329 1.00 89.31 310 GLY A N 1
ATOM 2266 C CA . GLY A 1 310 ? -1.027 16.704 19.908 1.00 89.31 310 GLY A CA 1
ATOM 2267 C C . GLY A 1 310 ? 0.165 15.754 20.138 1.00 89.31 310 GLY A C 1
ATOM 2268 O O . GLY A 1 310 ? 1.235 16.216 20.526 1.00 89.31 310 GLY A O 1
ATOM 2269 N N . ARG A 1 311 ? 0.043 14.442 19.878 1.00 90.44 311 ARG A N 1
ATOM 2270 C CA . ARG A 1 311 ? 1.171 13.491 19.905 1.00 90.44 311 ARG A CA 1
ATOM 2271 C C . ARG A 1 311 ? 1.711 13.199 18.497 1.00 90.44 311 ARG A C 1
ATOM 2273 O O . ARG A 1 311 ? 1.055 13.470 17.481 1.00 90.44 311 ARG A O 1
ATOM 2280 N N . ARG A 1 312 ? 2.930 12.639 18.453 1.00 92.56 312 ARG A N 1
ATOM 2281 C CA . ARG A 1 312 ? 3.609 12.186 17.225 1.00 92.56 312 ARG A CA 1
ATOM 2282 C C . ARG A 1 312 ? 2.820 11.085 16.513 1.00 92.56 312 ARG A C 1
ATOM 2284 O O . ARG A 1 312 ? 2.143 10.298 17.173 1.00 92.56 312 ARG A O 1
ATOM 2291 N N . LEU A 1 313 ? 2.982 10.994 15.196 1.00 93.94 313 LEU A N 1
ATOM 2292 C CA . LEU A 1 313 ? 2.603 9.802 14.437 1.00 93.94 313 LEU A CA 1
ATOM 2293 C C . LEU A 1 313 ? 3.512 8.617 14.817 1.00 93.94 313 LEU A C 1
ATOM 2295 O O . LEU A 1 313 ? 4.656 8.798 15.261 1.00 93.94 313 LEU A O 1
ATOM 2299 N N . LEU A 1 314 ? 2.970 7.413 14.657 1.00 95.12 314 LEU A N 1
ATOM 2300 C CA . LEU A 1 314 ? 3.603 6.132 14.963 1.00 95.12 314 LEU A CA 1
ATOM 2301 C C . LEU A 1 314 ? 3.781 5.354 13.659 1.00 95.12 314 LEU A C 1
ATOM 2303 O O . LEU A 1 314 ? 2.881 5.376 12.828 1.00 95.12 314 LEU A O 1
ATOM 2307 N N . SER A 1 315 ? 4.922 4.688 13.474 1.00 95.25 315 SER A N 1
ATOM 2308 C CA . SER A 1 315 ? 5.207 3.943 12.243 1.00 95.25 315 SER A CA 1
ATOM 2309 C C . SER A 1 315 ? 4.434 2.626 12.173 1.00 95.25 315 SER A C 1
ATOM 2311 O O . SER A 1 315 ? 4.188 1.989 13.201 1.00 95.25 315 SER A O 1
ATOM 2313 N N . LEU A 1 316 ? 4.134 2.172 10.952 1.00 95.94 316 LEU A N 1
ATOM 2314 C CA . LEU A 1 316 ? 3.484 0.886 10.686 1.00 95.94 316 LEU A CA 1
ATOM 2315 C C . LEU A 1 316 ? 4.182 -0.273 11.411 1.00 95.94 316 LEU A C 1
ATOM 2317 O O . LEU A 1 316 ? 3.525 -1.075 12.069 1.00 95.94 316 LEU A O 1
ATOM 2321 N N . LYS A 1 317 ? 5.521 -0.304 11.383 1.00 94.00 317 LYS A N 1
ATOM 2322 C CA . LYS A 1 317 ? 6.335 -1.313 12.073 1.00 94.00 317 LYS A CA 1
ATOM 2323 C C . LYS A 1 317 ? 6.153 -1.314 13.594 1.00 94.00 317 LYS A C 1
ATOM 2325 O O . LYS A 1 317 ? 6.043 -2.383 14.187 1.00 94.00 317 LYS A O 1
ATOM 2330 N N . PHE A 1 318 ? 6.085 -0.139 14.227 1.00 94.00 318 PHE A N 1
ATOM 2331 C CA . PHE A 1 318 ? 5.832 -0.028 15.669 1.00 94.00 318 PHE A CA 1
ATOM 2332 C C . PHE A 1 318 ? 4.394 -0.442 16.020 1.00 94.00 318 PHE A C 1
ATOM 2334 O O . PHE A 1 318 ? 4.183 -1.220 16.951 1.00 94.00 318 PHE A O 1
ATOM 2341 N N . LEU A 1 319 ? 3.408 0.018 15.239 1.00 95.25 319 LEU A N 1
ATOM 2342 C CA . LEU A 1 319 ? 2.004 -0.362 15.411 1.00 95.25 319 LEU A CA 1
ATOM 2343 C C . LEU A 1 319 ? 1.800 -1.873 15.234 1.00 95.25 319 LEU A C 1
ATOM 2345 O O . LEU A 1 319 ? 1.136 -2.492 16.057 1.00 95.25 319 LEU A O 1
ATOM 2349 N N . SER A 1 320 ? 2.399 -2.484 14.212 1.00 95.00 320 SER A N 1
ATOM 2350 C CA . SER A 1 320 ? 2.307 -3.925 13.949 1.00 95.00 320 SER A CA 1
ATOM 2351 C C . SER A 1 320 ? 2.916 -4.759 15.080 1.00 95.00 320 SER A C 1
ATOM 2353 O O . SER A 1 320 ? 2.265 -5.672 15.596 1.00 95.00 320 SER A O 1
ATOM 2355 N N . ALA A 1 321 ? 4.109 -4.384 15.555 1.00 91.81 321 ALA A N 1
ATOM 2356 C CA . ALA A 1 321 ? 4.765 -5.069 16.666 1.00 91.81 321 ALA A CA 1
ATOM 2357 C C . ALA A 1 321 ? 3.945 -4.986 17.967 1.00 91.81 321 ALA A C 1
ATOM 2359 O O . ALA A 1 321 ? 3.813 -5.983 18.674 1.00 91.81 321 ALA A O 1
ATOM 2360 N N . PHE A 1 322 ? 3.347 -3.828 18.271 1.00 91.06 322 PHE A N 1
ATOM 2361 C CA . PHE A 1 322 ? 2.582 -3.640 19.507 1.00 91.06 322 PHE A CA 1
ATOM 2362 C C . PHE A 1 322 ? 1.155 -4.210 19.437 1.00 91.06 322 PHE A C 1
ATOM 2364 O O . PHE A 1 322 ? 0.718 -4.944 20.323 1.00 91.06 322 PHE A O 1
ATOM 2371 N N . ILE A 1 323 ? 0.411 -3.877 18.382 1.00 91.75 323 ILE A N 1
ATOM 2372 C CA . ILE A 1 323 ? -1.040 -4.106 18.278 1.00 91.75 323 ILE A CA 1
ATOM 2373 C C . ILE A 1 323 ? -1.358 -5.468 17.652 1.00 91.75 323 ILE A C 1
ATOM 2375 O O . ILE A 1 323 ? -2.323 -6.120 18.057 1.00 91.75 323 ILE A O 1
ATOM 2379 N N . LEU A 1 324 ? -0.561 -5.897 16.667 1.00 92.81 324 LEU A N 1
ATOM 2380 C CA . LEU A 1 324 ? -0.738 -7.172 15.960 1.00 92.81 324 LEU A CA 1
ATOM 2381 C C . LEU A 1 324 ? 0.238 -8.259 16.426 1.00 92.81 324 LEU A C 1
ATOM 2383 O O . LEU A 1 324 ? 0.106 -9.399 15.991 1.00 92.81 324 LEU A O 1
ATOM 2387 N N . GLN A 1 325 ? 1.194 -7.924 17.302 1.00 90.69 325 GLN A N 1
ATOM 2388 C CA . GLN A 1 325 ? 2.239 -8.839 17.781 1.00 90.69 325 GLN A CA 1
ATOM 2389 C C . GLN A 1 325 ? 3.080 -9.435 16.635 1.00 90.69 325 GLN A C 1
ATOM 2391 O O . GLN A 1 325 ? 3.566 -10.562 16.729 1.00 90.69 325 GLN A O 1
ATOM 2396 N N . LYS A 1 326 ? 3.250 -8.678 15.538 1.00 90.69 326 LYS A N 1
ATOM 2397 C CA . LYS A 1 326 ? 3.961 -9.113 14.330 1.00 90.69 326 LYS A CA 1
ATOM 2398 C C . LYS A 1 326 ? 5.089 -8.142 13.979 1.00 90.69 326 LYS A C 1
ATOM 2400 O O . LYS A 1 326 ? 4.850 -6.966 13.723 1.00 90.69 326 LYS A O 1
ATOM 2405 N N . ASN A 1 327 ? 6.312 -8.658 13.888 1.00 89.44 327 ASN A N 1
ATOM 2406 C CA . ASN A 1 327 ? 7.444 -7.909 13.346 1.00 89.44 327 ASN A CA 1
ATOM 2407 C C . ASN A 1 327 ? 7.449 -8.006 11.814 1.00 89.44 327 ASN A C 1
ATOM 2409 O O . ASN A 1 327 ? 7.487 -9.104 11.259 1.00 89.44 327 ASN A O 1
ATOM 2413 N N . ILE A 1 328 ? 7.414 -6.846 11.160 1.00 90.62 328 ILE A N 1
ATOM 2414 C CA . ILE A 1 328 ? 7.391 -6.656 9.700 1.00 90.62 328 ILE A CA 1
ATOM 2415 C C . ILE A 1 328 ? 8.653 -5.915 9.237 1.00 90.62 328 ILE A C 1
ATOM 2417 O O . ILE A 1 328 ? 9.390 -5.369 10.069 1.00 90.62 328 ILE A O 1
ATOM 2421 N N . GLN A 1 329 ? 8.897 -5.853 7.925 1.00 84.69 329 GLN A N 1
ATOM 2422 C CA . GLN A 1 329 ? 9.981 -5.042 7.338 1.00 84.69 329 GLN A CA 1
ATOM 2423 C C . GLN A 1 329 ? 11.366 -5.355 7.960 1.00 84.69 329 GLN A C 1
ATOM 2425 O O . GLN A 1 329 ? 12.103 -4.465 8.399 1.00 84.69 329 GLN A O 1
ATOM 2430 N N . ASN A 1 330 ? 11.705 -6.639 8.132 1.00 78.62 330 ASN A N 1
ATOM 2431 C CA . ASN A 1 330 ? 12.874 -7.059 8.929 1.00 78.62 330 ASN A CA 1
ATOM 2432 C C . ASN A 1 330 ? 14.236 -6.787 8.258 1.00 78.62 330 ASN A C 1
ATOM 2434 O O . ASN A 1 330 ? 15.234 -6.642 8.960 1.00 78.62 330 ASN A O 1
ATOM 2438 N N . LYS A 1 331 ? 14.286 -6.713 6.921 1.00 80.12 331 LYS A N 1
ATOM 2439 C CA . LYS A 1 331 ? 15.504 -6.392 6.143 1.00 80.12 331 LYS A CA 1
ATOM 2440 C C . LYS A 1 331 ? 15.252 -5.261 5.149 1.00 80.12 331 LYS A C 1
ATOM 2442 O O . LYS A 1 331 ? 15.998 -4.290 5.116 1.00 80.12 331 LYS A O 1
ATOM 2447 N N . THR A 1 332 ? 14.187 -5.412 4.376 1.00 85.75 332 THR A N 1
ATOM 2448 C CA . THR A 1 332 ? 13.623 -4.446 3.433 1.00 85.75 332 THR A CA 1
ATOM 2449 C C . THR A 1 332 ? 12.122 -4.352 3.689 1.00 85.75 332 THR A C 1
ATOM 2451 O O . THR A 1 332 ? 11.575 -5.194 4.409 1.00 85.75 332 THR A O 1
ATOM 2454 N N . HIS A 1 333 ? 11.468 -3.350 3.113 1.00 88.00 333 HIS A N 1
ATOM 2455 C CA . HIS A 1 333 ? 10.010 -3.298 3.062 1.00 88.00 333 HIS A CA 1
ATOM 2456 C C . HIS A 1 333 ? 9.464 -4.304 2.036 1.00 88.00 333 HIS A C 1
ATOM 2458 O O . HIS A 1 333 ? 10.201 -4.768 1.155 1.00 88.00 333 HIS A O 1
ATOM 2464 N N . ASP A 1 334 ? 8.190 -4.663 2.185 1.00 93.62 334 ASP A N 1
ATOM 2465 C CA . ASP A 1 334 ? 7.410 -5.353 1.162 1.00 93.62 334 ASP A CA 1
ATOM 2466 C C . ASP A 1 334 ? 5.987 -4.789 1.148 1.00 93.62 334 ASP A C 1
ATOM 2468 O O . ASP A 1 334 ? 5.211 -4.969 2.085 1.00 93.62 334 ASP A O 1
ATOM 2472 N N . SER A 1 335 ? 5.647 -4.151 0.034 1.00 95.81 335 SER A N 1
ATOM 2473 C CA . SER A 1 335 ? 4.394 -3.423 -0.154 1.00 95.81 335 SER A CA 1
ATOM 2474 C C . SER A 1 335 ? 3.137 -4.297 0.028 1.00 95.81 335 SER A C 1
ATOM 2476 O O . SER A 1 335 ? 2.105 -3.826 0.509 1.00 95.81 335 SER A O 1
ATOM 2478 N N . ILE A 1 336 ? 3.208 -5.610 -0.247 1.00 97.75 336 ILE A N 1
ATOM 2479 C CA . ILE A 1 336 ? 2.092 -6.532 0.035 1.00 97.75 336 ILE A CA 1
ATOM 2480 C C . ILE A 1 336 ? 1.934 -6.751 1.549 1.00 97.75 336 ILE A C 1
ATOM 2482 O O . ILE A 1 336 ? 0.816 -6.634 2.063 1.00 97.75 336 ILE A O 1
ATOM 2486 N N . GLU A 1 337 ? 3.023 -7.048 2.271 1.00 97.50 337 GLU A N 1
ATOM 2487 C CA . GLU A 1 337 ? 3.014 -7.165 3.739 1.00 97.50 337 GLU A CA 1
ATOM 2488 C C . GLU A 1 337 ? 2.482 -5.887 4.409 1.00 97.50 337 GLU A C 1
ATOM 2490 O O . GLU A 1 337 ? 1.690 -5.979 5.354 1.00 97.50 337 GLU A O 1
ATOM 2495 N N . ASP A 1 338 ? 2.856 -4.710 3.912 1.00 97.62 338 ASP A N 1
ATOM 2496 C CA . ASP A 1 338 ? 2.491 -3.424 4.507 1.00 97.62 338 ASP A CA 1
ATOM 2497 C C . ASP A 1 338 ? 1.024 -3.028 4.225 1.00 97.62 338 ASP A C 1
ATOM 2499 O O . ASP A 1 338 ? 0.298 -2.625 5.149 1.00 97.62 338 ASP A O 1
ATOM 2503 N N . ALA A 1 339 ? 0.513 -3.291 3.015 1.00 98.25 339 ALA A N 1
ATOM 2504 C CA . ALA A 1 339 ? -0.913 -3.158 2.691 1.00 98.25 339 ALA A CA 1
ATOM 2505 C C . ALA A 1 339 ? -1.796 -4.120 3.517 1.00 98.25 339 ALA A C 1
ATOM 2507 O O . ALA A 1 339 ? -2.830 -3.717 4.064 1.00 98.25 339 ALA A O 1
ATOM 2508 N N . GLN A 1 340 ? -1.382 -5.387 3.666 1.00 98.31 340 GLN A N 1
ATOM 2509 C CA . GLN A 1 340 ? -2.062 -6.367 4.529 1.00 98.31 340 GLN A CA 1
ATOM 2510 C C . GLN A 1 340 ? -2.033 -5.941 6.003 1.00 98.31 340 GLN A C 1
ATOM 2512 O O . GLN A 1 340 ? -3.043 -6.016 6.705 1.00 98.31 340 GLN A O 1
ATOM 2517 N N . THR A 1 341 ? -0.886 -5.467 6.489 1.00 98.25 341 THR A N 1
ATOM 2518 C CA . THR A 1 341 ? -0.723 -5.019 7.878 1.00 98.25 341 THR A CA 1
ATOM 2519 C C . THR A 1 341 ? -1.615 -3.815 8.180 1.00 98.25 341 THR A C 1
ATOM 2521 O O . THR A 1 341 ? -2.266 -3.783 9.226 1.00 98.25 341 THR A O 1
ATOM 2524 N N . SER A 1 342 ? -1.736 -2.874 7.241 1.00 98.12 342 SER A N 1
ATOM 2525 C CA . SER A 1 342 ? -2.647 -1.730 7.348 1.00 98.12 342 SER A CA 1
ATOM 2526 C C . SER A 1 342 ? -4.120 -2.159 7.434 1.00 98.12 342 SER A C 1
ATOM 2528 O O . SER A 1 342 ? -4.853 -1.681 8.304 1.00 98.12 342 SER A O 1
ATOM 2530 N N . LEU A 1 343 ? -4.556 -3.125 6.614 1.00 97.81 343 LEU A N 1
ATOM 2531 C CA . LEU A 1 343 ? -5.900 -3.714 6.719 1.00 97.81 343 LEU A CA 1
ATOM 2532 C C . LEU A 1 343 ? -6.143 -4.351 8.097 1.00 97.81 343 LEU A C 1
ATOM 2534 O O . LEU A 1 343 ? -7.159 -4.070 8.738 1.00 97.81 343 LEU A O 1
ATOM 2538 N N . ARG A 1 344 ? -5.196 -5.154 8.597 1.00 97.94 344 ARG A N 1
ATOM 2539 C CA . ARG A 1 344 ? -5.283 -5.799 9.921 1.00 97.94 344 ARG A CA 1
ATOM 2540 C C . ARG A 1 344 ? -5.342 -4.783 11.060 1.00 97.94 344 ARG A C 1
ATOM 2542 O O . ARG A 1 344 ? -6.154 -4.937 11.973 1.00 97.94 344 ARG A O 1
ATOM 2549 N N . LEU A 1 345 ? -4.543 -3.716 10.994 1.00 97.75 345 LEU A N 1
ATOM 2550 C CA . LEU A 1 345 ? -4.595 -2.606 11.948 1.00 97.75 345 LEU A CA 1
ATOM 2551 C C . LEU A 1 345 ? -5.956 -1.904 11.931 1.00 97.75 345 LEU A C 1
ATOM 2553 O O . LEU A 1 345 ? -6.513 -1.644 12.996 1.00 97.75 345 LEU A O 1
ATOM 2557 N N . PHE A 1 346 ? -6.541 -1.659 10.756 1.00 96.94 346 PHE A N 1
ATOM 2558 C CA . PHE A 1 346 ? -7.886 -1.091 10.650 1.00 96.94 346 PHE A CA 1
ATOM 2559 C C . PHE A 1 346 ? -8.964 -2.022 11.235 1.00 96.94 346 PHE A C 1
ATOM 2561 O O . PHE A 1 346 ? -9.799 -1.577 12.028 1.00 96.94 346 PHE A O 1
ATOM 2568 N N . ARG A 1 347 ? -8.916 -3.333 10.949 1.00 95.25 347 ARG A N 1
ATOM 2569 C CA . ARG A 1 347 ? -9.800 -4.327 11.593 1.00 95.25 347 ARG A CA 1
ATOM 2570 C C . ARG A 1 347 ? -9.657 -4.295 13.122 1.00 95.25 347 ARG A C 1
ATOM 2572 O O . ARG A 1 347 ? -10.665 -4.306 13.834 1.00 95.25 347 ARG A O 1
ATOM 2579 N N . LYS A 1 348 ? -8.426 -4.194 13.637 1.00 95.56 348 LYS A N 1
ATOM 2580 C CA . LYS A 1 348 ? -8.143 -4.130 15.080 1.00 95.56 348 LYS A CA 1
ATOM 2581 C C . LYS A 1 348 ? -8.605 -2.818 15.722 1.00 95.56 348 LYS A C 1
ATOM 2583 O O . LYS A 1 348 ? -9.155 -2.857 16.820 1.00 95.56 348 LYS A O 1
ATOM 2588 N N . TYR A 1 349 ? -8.479 -1.688 15.025 1.00 95.50 349 TYR A N 1
ATOM 2589 C CA . TYR A 1 349 ? -9.052 -0.400 15.433 1.00 95.50 349 TYR A CA 1
ATOM 2590 C C . TYR A 1 349 ? -10.573 -0.498 15.616 1.00 95.50 349 TYR A C 1
ATOM 2592 O O . TYR A 1 349 ? -11.097 -0.130 16.668 1.00 95.50 349 TYR A O 1
ATOM 2600 N N . LEU A 1 350 ? -11.284 -1.073 14.636 1.00 93.88 350 LEU A N 1
ATOM 2601 C CA . LEU A 1 350 ? -12.732 -1.284 14.726 1.00 93.88 350 LEU A CA 1
ATOM 2602 C C . LEU A 1 350 ? -13.112 -2.207 15.895 1.00 93.88 350 LEU A C 1
ATOM 2604 O O . LEU A 1 350 ? -14.107 -1.945 16.570 1.00 93.88 350 LEU A O 1
ATOM 2608 N N . GLN A 1 351 ? -12.322 -3.252 16.173 1.00 94.00 351 GLN A N 1
ATOM 2609 C CA . GLN A 1 351 ? -12.526 -4.117 17.342 1.00 94.00 351 GLN A CA 1
ATOM 2610 C C . GLN A 1 351 ? -12.378 -3.333 18.657 1.00 94.00 351 GLN A C 1
ATOM 2612 O O . GLN A 1 351 ? -13.276 -3.384 19.495 1.00 94.00 351 GLN A O 1
ATOM 2617 N N . LEU A 1 352 ? -11.281 -2.585 18.821 1.00 92.56 352 LEU A N 1
ATOM 2618 C CA . LEU A 1 352 ? -10.979 -1.806 20.029 1.00 92.56 352 LEU A CA 1
ATOM 2619 C C . LEU A 1 352 ? -11.994 -0.684 20.279 1.00 92.56 352 LEU A C 1
ATOM 2621 O O . LEU A 1 352 ? -12.334 -0.402 21.427 1.00 92.56 352 LEU A O 1
ATOM 2625 N N . ARG A 1 353 ? -12.503 -0.052 19.214 1.00 91.81 353 ARG A N 1
ATOM 2626 C CA . ARG A 1 353 ? -13.574 0.948 19.308 1.00 91.81 353 ARG A CA 1
ATOM 2627 C C . ARG A 1 353 ? -14.891 0.310 19.753 1.00 91.81 353 ARG A C 1
ATOM 2629 O O . ARG A 1 353 ? -15.516 0.817 20.676 1.00 91.81 353 ARG A O 1
ATOM 2636 N N . ARG A 1 354 ? -15.277 -0.830 19.163 1.00 92.38 354 ARG A N 1
ATOM 2637 C CA . ARG A 1 354 ? -16.492 -1.578 19.549 1.00 92.38 354 ARG A CA 1
ATOM 2638 C C . ARG A 1 354 ? -16.449 -2.104 20.985 1.00 92.38 354 ARG A C 1
ATOM 2640 O O . ARG A 1 354 ? -17.498 -2.196 21.608 1.00 92.38 354 ARG A O 1
ATOM 2647 N N . SER A 1 355 ? -15.269 -2.440 21.509 1.00 93.56 355 SER A N 1
ATOM 2648 C CA . SER A 1 355 ? -15.107 -2.887 22.899 1.00 93.56 355 SER A CA 1
ATOM 2649 C C . SER A 1 355 ? -14.923 -1.744 23.908 1.00 93.56 355 SER A C 1
ATOM 2651 O O . SER A 1 355 ? -14.762 -2.016 25.093 1.00 93.56 355 SER A O 1
ATOM 2653 N N . GLY A 1 356 ? -14.881 -0.480 23.465 1.00 92.25 356 GLY A N 1
ATOM 2654 C CA . GLY A 1 356 ? -14.575 0.670 24.326 1.00 92.25 356 GLY A CA 1
ATOM 2655 C C . GLY A 1 356 ? -13.122 0.729 24.830 1.00 92.25 356 GLY A C 1
ATOM 2656 O O . GLY A 1 356 ? -12.795 1.575 25.656 1.00 92.25 356 GLY A O 1
ATOM 2657 N N . CYS A 1 357 ? -12.228 -0.135 24.336 1.00 92.75 357 CYS A N 1
ATOM 2658 C CA . CYS A 1 357 ? -10.840 -0.255 24.807 1.00 92.75 357 CYS A CA 1
ATOM 2659 C C . CYS A 1 357 ? -9.829 0.561 23.983 1.00 92.75 357 CYS A C 1
ATOM 2661 O O . CYS A 1 357 ? -8.626 0.471 24.223 1.00 92.75 357 CYS A O 1
ATOM 2663 N N . LEU A 1 358 ? -10.282 1.328 22.985 1.00 91.31 358 LEU A N 1
ATOM 2664 C CA . LEU A 1 358 ? -9.396 2.085 22.098 1.00 91.31 358 LEU A CA 1
ATOM 2665 C C . LEU A 1 358 ? -8.516 3.076 22.872 1.00 91.31 358 LEU A C 1
ATOM 2667 O O . LEU A 1 358 ? -7.300 3.046 22.718 1.00 91.31 358 LEU A O 1
ATOM 2671 N N . TYR A 1 359 ? -9.107 3.922 23.720 1.00 92.19 359 TYR A N 1
ATOM 2672 C CA . TYR A 1 359 ? -8.364 4.981 24.408 1.00 92.19 359 TYR A CA 1
ATOM 2673 C C . TYR A 1 359 ? -7.291 4.424 25.363 1.00 92.19 359 TYR A C 1
ATOM 2675 O O . TYR A 1 359 ? -6.135 4.836 25.291 1.00 92.19 359 TYR A O 1
ATOM 2683 N N . SER A 1 360 ? -7.624 3.413 26.174 1.00 90.62 360 SER A N 1
ATOM 2684 C CA . SER A 1 360 ? -6.654 2.761 27.068 1.00 90.62 360 SER A CA 1
ATOM 2685 C C . SER A 1 360 ? -5.543 2.028 26.306 1.00 90.62 360 SER A C 1
ATOM 2687 O O . SER A 1 360 ? -4.385 2.060 26.724 1.00 90.62 360 SER A O 1
ATOM 2689 N N . CYS A 1 361 ? -5.855 1.428 25.151 1.00 91.19 361 CYS A N 1
ATOM 2690 C CA . CYS A 1 361 ? -4.849 0.854 24.257 1.00 91.19 361 CYS A CA 1
ATOM 2691 C C . CYS A 1 361 ? -3.892 1.929 23.708 1.00 91.19 361 CYS A C 1
ATOM 2693 O O . CYS A 1 361 ? -2.682 1.707 23.685 1.00 91.19 361 CYS A O 1
ATOM 2695 N N . LEU A 1 362 ? -4.400 3.109 23.328 1.00 92.50 362 LEU A N 1
ATOM 2696 C CA . LEU A 1 362 ? -3.572 4.231 22.872 1.00 92.50 362 LEU A CA 1
ATOM 2697 C C . LEU A 1 362 ? -2.667 4.778 23.984 1.00 92.50 362 LEU A C 1
ATOM 2699 O O . LEU A 1 362 ? -1.490 5.037 23.735 1.00 92.50 362 LEU A O 1
ATOM 2703 N N . GLU A 1 363 ? -3.167 4.930 25.211 1.00 91.38 363 GLU A N 1
ATOM 2704 C CA . GLU A 1 363 ? -2.339 5.378 26.338 1.00 91.38 363 GLU A CA 1
ATOM 2705 C C . GLU A 1 363 ? -1.172 4.419 26.601 1.00 91.38 363 GLU A C 1
ATOM 2707 O O . GLU A 1 363 ? -0.024 4.868 26.687 1.00 91.38 363 GLU A O 1
ATOM 2712 N N . GLN A 1 364 ? -1.439 3.107 26.626 1.00 90.12 364 GLN A N 1
ATOM 2713 C CA . GLN A 1 364 ? -0.404 2.077 26.749 1.00 90.12 364 GLN A CA 1
ATOM 2714 C C . GLN A 1 364 ? 0.591 2.139 25.581 1.00 90.12 364 GLN A C 1
ATOM 2716 O O . GLN A 1 364 ? 1.797 2.217 25.810 1.00 90.12 364 GLN A O 1
ATOM 2721 N N . LEU A 1 365 ? 0.104 2.180 24.337 1.00 92.06 365 LEU A N 1
ATOM 2722 C CA . LEU A 1 365 ? 0.913 2.275 23.116 1.00 92.06 365 LEU A CA 1
ATOM 2723 C C . LEU A 1 365 ? 1.887 3.466 23.156 1.00 92.06 365 LEU A C 1
ATOM 2725 O O . LEU A 1 365 ? 3.069 3.316 22.845 1.00 92.06 365 LEU A O 1
ATOM 2729 N N . TYR A 1 366 ? 1.428 4.645 23.588 1.00 91.81 366 TYR A N 1
ATOM 2730 C CA . TYR A 1 366 ? 2.291 5.820 23.741 1.00 91.81 366 TYR A CA 1
ATOM 2731 C C . TYR A 1 366 ? 3.185 5.767 24.989 1.00 91.81 366 TYR A C 1
ATOM 2733 O O . TYR A 1 366 ? 4.234 6.413 24.985 1.00 91.81 366 TYR A O 1
ATOM 2741 N N . GLN A 1 367 ? 2.807 5.053 26.053 1.00 90.00 367 GLN A N 1
ATOM 2742 C CA . GLN A 1 367 ? 3.652 4.846 27.236 1.00 90.00 367 GLN A CA 1
ATOM 2743 C C . GLN A 1 367 ? 4.820 3.907 26.926 1.00 90.00 367 GLN A C 1
ATOM 2745 O O . GLN A 1 367 ? 5.970 4.306 27.110 1.00 90.00 367 GLN A O 1
ATOM 2750 N N . TYR A 1 368 ? 4.547 2.732 26.358 1.00 86.50 368 TYR A N 1
ATOM 2751 C CA . TYR A 1 368 ? 5.581 1.831 25.845 1.00 86.50 368 TYR A CA 1
ATOM 2752 C C . TYR A 1 368 ? 6.405 2.496 24.742 1.00 86.50 368 TYR A C 1
ATOM 2754 O O . TYR A 1 368 ? 7.627 2.401 24.747 1.00 86.50 368 TYR A O 1
ATOM 2762 N N . GLY A 1 369 ? 5.772 3.273 23.858 1.00 90.31 369 GLY A N 1
ATOM 2763 C CA . GLY A 1 369 ? 6.481 4.075 22.864 1.00 90.31 369 GLY A CA 1
ATOM 2764 C C . GLY A 1 369 ? 7.513 5.030 23.473 1.00 90.31 369 GLY A C 1
ATOM 2765 O O . GLY A 1 369 ? 8.602 5.156 22.926 1.00 90.31 369 GLY A O 1
ATOM 2766 N N . ARG A 1 370 ? 7.246 5.648 24.633 1.00 90.31 370 ARG A N 1
ATOM 2767 C CA . ARG A 1 370 ? 8.257 6.468 25.328 1.00 90.31 370 ARG A CA 1
ATOM 2768 C C . ARG A 1 370 ? 9.421 5.632 25.863 1.00 90.31 370 ARG A C 1
ATOM 2770 O O . ARG A 1 370 ? 10.557 6.052 25.686 1.00 90.31 370 ARG A O 1
ATOM 2777 N N . LEU A 1 371 ? 9.153 4.464 26.451 1.00 87.44 371 LEU A N 1
ATOM 2778 C CA . LEU A 1 371 ? 10.197 3.560 26.958 1.00 87.44 371 LEU A CA 1
ATOM 2779 C C . LEU A 1 371 ? 11.109 3.047 25.827 1.00 87.44 371 LEU A C 1
ATOM 2781 O O . LEU A 1 371 ? 12.326 3.048 25.961 1.00 87.44 371 LEU A O 1
ATOM 2785 N N . LEU A 1 372 ? 10.534 2.687 24.675 1.00 86.88 372 LEU A N 1
ATOM 2786 C CA . LEU A 1 372 ? 11.270 2.123 23.532 1.00 86.88 372 LEU A CA 1
ATOM 2787 C C . LEU A 1 372 ? 11.804 3.178 22.548 1.00 86.88 372 LEU A C 1
ATOM 2789 O O . LEU A 1 372 ? 12.208 2.839 21.434 1.00 86.88 372 LEU A O 1
ATOM 2793 N N . ASN A 1 373 ? 11.742 4.470 22.892 1.00 89.62 373 ASN A N 1
ATOM 2794 C CA . ASN A 1 373 ? 12.018 5.586 21.972 1.00 89.62 373 ASN A CA 1
ATOM 2795 C C . ASN A 1 373 ? 11.255 5.486 20.626 1.00 89.62 373 ASN A C 1
ATOM 2797 O O . ASN A 1 373 ? 11.707 5.966 19.586 1.00 89.62 373 ASN A O 1
ATOM 2801 N N . PHE A 1 374 ? 10.070 4.869 20.654 1.00 87.81 374 PHE A N 1
ATOM 2802 C CA . PHE A 1 374 ? 9.194 4.545 19.524 1.00 87.81 374 PHE A CA 1
ATOM 2803 C C . PHE A 1 374 ? 9.841 3.643 18.457 1.00 87.81 374 PHE A C 1
ATOM 2805 O O . PHE A 1 374 ? 9.395 3.618 17.308 1.00 87.81 374 PHE A O 1
ATOM 2812 N N . SER A 1 375 ? 10.869 2.884 18.840 1.00 85.81 375 SER A N 1
ATOM 2813 C CA . SER A 1 375 ? 11.427 1.799 18.033 1.00 85.81 375 SER A CA 1
ATOM 2814 C C . SER A 1 375 ? 10.634 0.505 18.259 1.00 85.81 375 SER A C 1
ATOM 2816 O O . SER A 1 375 ? 10.164 0.267 19.373 1.00 85.81 375 SER A O 1
ATOM 2818 N N . PRO A 1 376 ? 10.460 -0.346 17.232 1.00 80.06 376 PRO A N 1
ATOM 2819 C CA . PRO A 1 376 ? 9.887 -1.676 17.420 1.00 80.06 376 PRO A CA 1
ATOM 2820 C C . PRO A 1 376 ? 10.819 -2.533 18.300 1.00 80.06 376 PRO A C 1
ATOM 2822 O O . PRO A 1 376 ? 12.040 -2.452 18.130 1.00 80.06 376 PRO A O 1
ATOM 2825 N N . PRO A 1 377 ? 10.283 -3.352 19.224 1.00 73.50 377 PRO A N 1
ATOM 2826 C CA . PRO A 1 377 ? 11.094 -4.231 20.061 1.00 73.50 377 PRO A CA 1
ATOM 2827 C C . PRO A 1 377 ? 11.833 -5.280 19.214 1.00 73.50 377 PRO A C 1
ATOM 2829 O O . PRO A 1 377 ? 11.331 -5.752 18.192 1.00 73.50 377 PRO A O 1
ATOM 2832 N N . ALA A 1 378 ? 13.043 -5.650 19.644 1.00 67.31 378 ALA A N 1
ATOM 2833 C CA . ALA A 1 378 ? 13.881 -6.623 18.934 1.00 67.31 378 ALA A CA 1
ATOM 2834 C C . ALA A 1 378 ? 13.329 -8.062 18.999 1.00 67.31 378 ALA A C 1
ATOM 2836 O O . ALA A 1 378 ? 13.621 -8.881 18.128 1.00 67.31 378 ALA A O 1
ATOM 2837 N N . LEU A 1 379 ? 12.518 -8.349 20.018 1.00 64.94 379 LEU A N 1
ATOM 2838 C CA . LEU A 1 379 ? 11.756 -9.582 20.201 1.00 64.94 379 LEU A CA 1
ATOM 2839 C C . LEU A 1 379 ? 10.250 -9.285 20.058 1.00 64.94 379 LEU A C 1
ATOM 2841 O O . LEU A 1 379 ? 9.855 -8.119 20.156 1.00 64.94 379 LEU A O 1
ATOM 2845 N N . PRO A 1 380 ? 9.393 -10.298 19.834 1.00 64.25 380 PRO A N 1
ATOM 2846 C CA . PRO A 1 380 ? 7.946 -10.154 19.995 1.00 64.25 380 PRO A CA 1
ATOM 2847 C C . PRO A 1 380 ? 7.603 -9.491 21.336 1.00 64.25 380 PRO A C 1
ATOM 2849 O O . PRO A 1 380 ? 8.247 -9.769 22.347 1.00 64.25 380 PRO A O 1
ATOM 2852 N N . LEU A 1 381 ? 6.592 -8.613 21.371 1.00 63.81 381 LEU A N 1
ATOM 2853 C CA . LEU A 1 381 ? 6.321 -7.809 22.571 1.00 63.81 381 LEU A CA 1
ATOM 2854 C C . LEU A 1 381 ? 5.990 -8.680 23.800 1.00 63.81 381 LEU A C 1
ATOM 2856 O O . LEU A 1 381 ? 6.319 -8.290 24.912 1.00 63.81 381 LEU A O 1
ATOM 2860 N N . LYS A 1 382 ? 5.388 -9.863 23.621 1.00 63.88 382 LYS A N 1
ATOM 2861 C CA . LYS A 1 382 ? 5.184 -10.835 24.714 1.00 63.88 382 LYS A CA 1
ATOM 2862 C C . LYS A 1 382 ? 6.513 -11.218 25.377 1.00 63.88 382 LYS A C 1
ATOM 2864 O O . LYS A 1 382 ? 6.691 -10.967 26.562 1.00 63.88 382 LYS A O 1
ATOM 2869 N N . ASP A 1 383 ? 7.464 -11.705 24.587 1.00 65.06 383 ASP A N 1
ATOM 2870 C CA . ASP A 1 383 ? 8.795 -12.130 25.037 1.00 65.06 383 ASP A CA 1
ATOM 2871 C C . ASP A 1 383 ? 9.604 -10.959 25.635 1.00 65.06 383 ASP A C 1
ATOM 2873 O O . ASP A 1 383 ? 10.370 -11.134 26.580 1.00 65.06 383 ASP A O 1
ATOM 2877 N N . PHE A 1 384 ? 9.403 -9.746 25.104 1.00 63.69 384 PHE A N 1
ATOM 2878 C CA . PHE A 1 384 ? 9.964 -8.495 25.626 1.00 63.69 384 PHE A CA 1
ATOM 2879 C C . PHE A 1 384 ? 9.415 -8.161 27.029 1.00 63.69 384 PHE A C 1
ATOM 2881 O O . PHE A 1 384 ? 10.169 -7.928 27.967 1.00 63.69 384 PHE A O 1
ATOM 2888 N N . LEU A 1 385 ? 8.091 -8.199 27.215 1.00 63.38 385 LEU A N 1
ATOM 2889 C CA . LEU A 1 385 ? 7.447 -7.954 28.516 1.00 63.38 385 LEU A CA 1
ATOM 2890 C C . LEU A 1 385 ? 7.727 -9.067 29.542 1.00 63.38 385 LEU A C 1
ATOM 2892 O O . LEU A 1 385 ? 7.651 -8.843 30.752 1.00 63.38 385 LEU A O 1
ATOM 2896 N N . GLU A 1 386 ? 8.072 -10.263 29.072 1.00 63.66 386 GLU A N 1
ATOM 2897 C CA . GLU A 1 386 ? 8.519 -11.387 29.895 1.00 63.66 386 GLU A CA 1
ATOM 2898 C C . GLU A 1 386 ? 10.031 -11.330 30.226 1.00 63.66 386 GLU A C 1
ATOM 2900 O O . GLU A 1 386 ? 10.521 -12.150 31.006 1.00 63.66 386 GLU A O 1
ATOM 2905 N N . SER A 1 387 ? 10.781 -10.339 29.714 1.00 56.94 387 SER A N 1
ATOM 2906 C CA . SER A 1 387 ? 12.228 -10.221 29.942 1.00 56.94 387 SER A CA 1
ATOM 2907 C C . SER A 1 387 ? 12.565 -9.717 31.366 1.00 56.94 387 SER A C 1
ATOM 2909 O O . SER A 1 387 ? 12.074 -8.668 31.798 1.00 56.94 387 SER A O 1
ATOM 2911 N N . PRO A 1 388 ? 13.460 -10.395 32.123 1.00 54.78 388 PRO A N 1
ATOM 2912 C CA . PRO A 1 388 ? 13.774 -10.003 33.505 1.00 54.78 388 PRO A CA 1
ATOM 2913 C C . PRO A 1 388 ? 14.441 -8.629 33.662 1.00 54.78 388 PRO A C 1
ATOM 2915 O O . PRO A 1 388 ? 14.441 -8.069 34.758 1.00 54.78 388 PRO A O 1
ATOM 2918 N N . LYS A 1 389 ? 15.053 -8.093 32.596 1.00 60.09 389 LYS A N 1
ATOM 2919 C CA . LYS A 1 389 ? 15.688 -6.766 32.621 1.00 60.09 389 LYS A CA 1
ATOM 2920 C C . LYS A 1 389 ? 14.642 -5.661 32.519 1.00 60.09 389 LYS A C 1
ATOM 2922 O O . LYS A 1 389 ? 14.651 -4.737 33.327 1.00 60.09 389 LYS A O 1
ATOM 2927 N N . GLU A 1 390 ? 13.720 -5.790 31.571 1.00 61.50 390 GLU A N 1
ATOM 2928 C CA . GLU A 1 390 ? 12.716 -4.761 31.293 1.00 61.50 390 GLU A CA 1
ATOM 2929 C C . GLU A 1 390 ? 11.568 -4.807 32.302 1.00 61.50 390 GLU A C 1
ATOM 2931 O O . GLU A 1 390 ? 11.076 -3.753 32.688 1.00 61.50 390 GLU A O 1
ATOM 2936 N N . GLN A 1 391 ? 11.221 -5.973 32.863 1.00 53.66 391 GLN A N 1
ATOM 2937 C CA . GLN A 1 391 ? 10.325 -6.045 34.029 1.00 53.66 391 GLN A CA 1
ATOM 2938 C C . GLN A 1 391 ? 10.821 -5.196 35.206 1.00 53.66 391 GLN A C 1
ATOM 2940 O O . GLN A 1 391 ? 10.014 -4.604 35.928 1.00 53.66 391 GLN A O 1
ATOM 2945 N N . LYS A 1 392 ? 12.142 -5.091 35.384 1.00 51.88 392 LYS A N 1
ATOM 2946 C CA . LYS A 1 392 ? 12.756 -4.268 36.427 1.00 51.88 392 LYS A CA 1
ATOM 2947 C C . LYS A 1 392 ? 12.657 -2.773 36.106 1.00 51.88 392 LYS A C 1
ATOM 2949 O O . LYS A 1 392 ? 12.234 -1.992 36.949 1.00 51.88 392 LYS A O 1
ATOM 2954 N N . GLU A 1 393 ? 12.937 -2.390 34.864 1.00 57.31 393 GLU A N 1
ATOM 2955 C CA . GLU A 1 393 ? 12.839 -1.000 34.390 1.00 57.31 393 GLU A CA 1
ATOM 2956 C C . GLU A 1 393 ? 11.379 -0.493 34.321 1.00 57.31 393 GLU A C 1
ATOM 2958 O O . GLU A 1 393 ? 11.101 0.681 34.581 1.00 57.31 393 GLU A O 1
ATOM 2963 N N . ILE A 1 394 ? 10.428 -1.396 34.056 1.00 56.53 394 ILE A N 1
ATOM 2964 C CA . ILE A 1 394 ? 8.979 -1.174 34.144 1.00 56.53 394 ILE A CA 1
ATOM 2965 C C . ILE A 1 394 ? 8.536 -1.029 35.611 1.00 56.53 394 ILE A C 1
ATOM 2967 O O . ILE A 1 394 ? 7.798 -0.099 35.930 1.00 56.53 394 ILE A O 1
ATOM 2971 N N . THR A 1 395 ? 8.979 -1.899 36.528 1.00 51.59 395 THR A N 1
ATOM 2972 C CA . THR A 1 395 ? 8.564 -1.818 37.948 1.00 51.59 395 THR A CA 1
ATOM 2973 C C . THR A 1 395 ? 9.188 -0.643 38.705 1.00 51.59 395 THR A C 1
ATOM 2975 O O . THR A 1 395 ? 8.507 -0.043 39.538 1.00 51.59 395 THR A O 1
ATOM 2978 N N . GLU A 1 396 ? 10.426 -0.250 38.392 1.00 51.06 396 GLU A N 1
ATOM 2979 C CA . GLU A 1 396 ? 11.067 0.942 38.972 1.00 51.06 396 GLU A CA 1
ATOM 2980 C C . GLU A 1 396 ? 10.385 2.249 38.495 1.00 51.06 396 GLU A C 1
ATOM 2982 O O . GLU A 1 396 ? 10.224 3.186 39.280 1.00 51.06 396 GLU A O 1
ATOM 2987 N N . ASN A 1 397 ? 9.838 2.282 37.270 1.00 49.12 397 ASN A N 1
ATOM 2988 C CA . ASN A 1 397 ? 9.032 3.391 36.733 1.00 49.12 397 ASN A CA 1
ATOM 2989 C C . ASN A 1 397 ? 7.514 3.267 37.022 1.00 49.12 397 ASN A C 1
ATOM 2991 O O . ASN A 1 397 ? 6.700 3.391 36.108 1.00 49.12 397 ASN A O 1
ATOM 2995 N N . LYS A 1 398 ? 7.130 3.044 38.293 1.00 43.00 398 LYS A N 1
ATOM 2996 C CA . LYS A 1 398 ? 5.748 3.090 38.850 1.00 43.00 398 LYS A CA 1
ATOM 2997 C C . LYS A 1 398 ? 4.595 2.925 37.834 1.00 43.00 398 LYS A C 1
ATOM 2999 O O . LYS A 1 398 ? 3.942 3.896 37.446 1.00 43.00 398 LYS A O 1
ATOM 3004 N N . PHE A 1 399 ? 4.243 1.681 37.523 1.00 46.91 399 PHE A N 1
ATOM 3005 C CA . PHE A 1 399 ? 2.950 1.357 36.913 1.00 46.91 399 PHE A CA 1
ATOM 3006 C C . PHE A 1 399 ? 1.918 1.007 38.000 1.00 46.91 399 PHE A C 1
ATOM 3008 O O . PHE A 1 399 ? 2.239 0.242 38.913 1.00 46.91 399 PHE A O 1
ATOM 3015 N N . PRO A 1 400 ? 0.663 1.490 37.919 1.00 38.34 400 PRO A N 1
ATOM 3016 C CA . PRO A 1 400 ? -0.431 0.855 38.638 1.00 38.34 400 PRO A CA 1
ATOM 3017 C C . PRO A 1 400 ? -0.699 -0.515 38.001 1.00 38.34 400 PRO A C 1
ATOM 3019 O O . PRO A 1 400 ? -0.985 -0.606 36.806 1.00 38.34 400 PRO A O 1
ATOM 3022 N N . ASN A 1 401 ? -0.620 -1.581 38.799 1.00 35.09 401 ASN A N 1
ATOM 3023 C CA . ASN A 1 401 ? -1.006 -2.924 38.368 1.00 35.09 401 ASN A CA 1
ATOM 3024 C C . ASN A 1 401 ? -2.466 -2.917 37.901 1.00 35.09 401 ASN A C 1
ATOM 3026 O O . ASN A 1 401 ? -3.373 -2.836 38.728 1.00 35.09 401 ASN A O 1
ATOM 3030 N N . ASN A 1 402 ? -2.701 -3.059 36.596 1.00 33.06 402 ASN A N 1
ATOM 3031 C CA . ASN A 1 402 ? -4.016 -3.425 36.086 1.00 33.06 402 ASN A CA 1
ATOM 3032 C C . ASN A 1 402 ? -3.884 -4.557 35.064 1.00 33.06 402 ASN A C 1
ATOM 3034 O O . ASN A 1 402 ? -3.654 -4.361 33.872 1.00 33.06 402 ASN A O 1
ATOM 3038 N N . SER A 1 403 ? -3.959 -5.777 35.584 1.00 37.81 403 SER A N 1
ATOM 3039 C CA . SER A 1 403 ? -3.801 -7.019 34.842 1.00 37.81 403 SER A CA 1
ATOM 3040 C C . SER A 1 403 ? -5.040 -7.324 34.000 1.00 37.81 403 SER A C 1
ATOM 3042 O O . SER A 1 403 ? -6.037 -7.812 34.528 1.00 37.81 403 SER A O 1
ATOM 3044 N N . SER A 1 404 ? -4.981 -7.088 32.688 1.00 33.44 404 SER A N 1
ATOM 3045 C CA . SER A 1 404 ? -5.823 -7.796 31.705 1.00 33.44 404 SER A CA 1
ATOM 3046 C C . SER A 1 404 ? -5.350 -7.568 30.262 1.00 33.44 404 SER A C 1
ATOM 3048 O O . SER A 1 404 ? -5.896 -6.755 29.523 1.00 33.44 404 SER A O 1
ATOM 3050 N N . PHE A 1 405 ? -4.364 -8.354 29.822 1.00 34.25 405 PHE A N 1
ATOM 3051 C CA . PHE A 1 405 ? -4.243 -8.664 28.394 1.00 34.25 405 PHE A CA 1
ATOM 3052 C C . PHE A 1 405 ? -5.304 -9.725 28.046 1.00 34.25 405 PHE A C 1
ATOM 3054 O O . PHE A 1 405 ? -5.236 -10.824 28.605 1.00 34.25 405 PHE A O 1
ATOM 3061 N N . PRO A 1 406 ? -6.274 -9.456 27.151 1.00 32.34 406 PRO A N 1
ATOM 3062 C CA . PRO A 1 406 ? -7.092 -10.521 26.583 1.00 32.34 406 PRO A CA 1
ATOM 3063 C C . PRO A 1 406 ? -6.200 -11.403 25.694 1.00 32.34 406 PRO A C 1
ATOM 3065 O O . PRO A 1 406 ? -5.468 -10.883 24.848 1.00 32.34 406 PRO A O 1
ATOM 3068 N N . ARG A 1 407 ? -6.227 -12.718 25.941 1.00 29.78 407 ARG A N 1
ATOM 3069 C CA . ARG A 1 407 ? -5.459 -13.726 25.189 1.00 29.78 407 ARG A CA 1
ATOM 3070 C C . ARG A 1 407 ? -5.953 -13.885 23.754 1.00 29.78 407 ARG A C 1
ATOM 3072 O O . ARG A 1 407 ? -7.183 -13.802 23.554 1.00 29.78 407 ARG A O 1
#

Organism: Eimeria tenella (NCBI:txid5802)

Secondary structure (DSSP, 8-state):
-----PPPPEEEETTEEEEPPPPPS----THHHHT-------TTS-SS-SS--PPPHHHHHHHHHHHHHHHHHHHHHHHHHHTSPPPPPPPPPPP------------------------------------------PPPPPP------TTPPP---S---GGG----TTPPEEEEEEEEEEEE--EEEE-TTS-EEEEE--EEEEEEEEEEE-SSTTTT-EEEEEEEPPSS--SB--HHHH---TGGG-TTT--S-EE-HHHHHHHHHHHHHTTPEEEESSHHHHHHHHT----GGGEEEHHHHTPPTTSPP--HHHHIIIII-----SSS--HHHHHHHHHHHHHHHHHHHHTT-HHHHHHHHHHHHHHTTTPPPSS-HHHHHT-TTHHHHHHHT----------

InterPro domains:
  IPR012337 Ribonuclease H-like superfamily [SSF53098] (169-350)
  IPR013520 Ribonuclease H-like domain [PF00929] (204-346)
  IPR013520 Ribonuclease H-like domain [SM00479] (172-355)
  IPR036397 Ribonuclease H superfamily [G3DSA:3.30.420.10] (173-371)
  IPR050785 PAN2-PAN3 complex catalytic subunit [PTHR15728] (166-389)

Foldseek 3Di:
DDDDDDQADWDDDDPDTDGDDDDDPDQLDPCLQVVAAFLAPAPLADRDADQFDADDPVNLVLLQVLLVVVVVVVVVVVVVVVPDDDDDDPDDDDDDDDDDDDDDDDDDDDDDDDDDDDDDDDDDDDDDDDDDDDDDDDDDDDDDDDDDDPDDPPPPFAPPPPVPPPVPPSAWEKQKDWAKFWQDDWDWDQDPVRDTHTPDHIAIATFWMWIAGLDDPRHLGTNDTEGEADPDFGPGRVCQEGVDDSQCNYNHRNNYRYDHLVSVVSVVVSCLSSLHAYFAAPVVVVCVNNVHDHDPSSYDHLQSLLDDGPDDGADLQLCCLLQVLDHAQPRGHDGSVRSSSRSVSVVSSVVCVVVVNSVVSSVVSVVVCVVVVSDRDPHRVVVVCVDPVVVVVVVVVDDDDDDDDDD

Radius of gyration: 30.66 Å; chains: 1; bounding box: 90×86×61 Å

pLDDT: mean 72.76, std 26.13, range [25.66, 98.62]

Sequence (407 aa):
GLCSGGAPALLLEGDRVVPVAAPSESPFSLICFLKDFNCSVHPAAPREPATFTPLSPTELLRMQVARIRIEKHLNQNNKTNSTRGPPGAPAALEDRGPPDGAPGDPQGASAGAPGGLPGAPEAAAGAPGGPPGAPGGPPGAPGGAPGGPPGAPRDRGAPEEVDGVELSSEGFVVGVDAEFVAEVTEAAEIDQDGRKEILQGSSLALARLSLVRGQGPLEEVPFIDHYVLFKKPPKDCLTRFSGLRAEDLSLTDSVVWLSTRKSILQKMRFLVDCKCIFVGHGLQQDFRVMNLYVPAQQVIDTAYLFRIPGRRLLSLKFLSAFILQKNIQNKTHDSIEDAQTSLRLFRKYLQLRRSGCLYSCLEQLYQYGRLLNFSPPALPLKDFLESPKEQKEITENKFPNNSSFPR